Protein AF-A0A972QGC2-F1 (afdb_monomer_lite)

Radius of gyration: 46.11 Å; chains: 1; bounding box: 117×77×139 Å

pLDDT: mean 88.76, std 11.21, range [28.55, 98.81]

Sequence (523 aa):
MQKKDFLQKRQYIRLNSIFPVEIFIPFLKDKRKHRLIQAFTCDVSLGGLCLRVNDPDSELISLITDQKTSFDIHVNMPITYRPIEAKVCVVWHEVKEHHRHKQLNMGVFYEAISQKDKKAIVGAARRMKWFPRAASISIIILLCLLGVSYYHTRMVIAKNRSLIERFYGIQEVSDIYRQSFDKIDRRYSSFTEELGEKENLIRQLNTRLDQAEAVTIEMTPDERESLQEELSTAERDKGLLEEKIKNVLERKEKADKLLRETQQERKKLEDATLKNMNQWFSTHQNKVSGLIMSFEGDPSIKNWGFTYDQSLACQVFMLSGNFERASKILSFYNRRAKKIKGGYANAYNVTSGNSAEYIVNVGPNVWIGIAALQYTEEARDKRFLSMAENIAKWLISQKDSEGGLKGGPDINWYSTEHNLDAYAFFNMLYDITGKDIYKENRDQTLKWIKDNTYSAKTGGMKRGKGDATIATDTLAWAIAAVGPAMLFKEGMNPEGIMKFAEENCLVKTNFMRPDGTIVSVSG

Secondary structure (DSSP, 8-state):
------------EEEEEEEEEEEEEEPTT-TT-EEEEEEEEEEE-SSEEEEEEES--HHHHHHHHTS--EEEEEE--TT-SSPEEEEEEEEEEEEEEETTEEEEEEEEEEEE--HHHHHHHHHHHHHHHHHHHHHHHHHHHHHHHHHHHHHHHHHHHHHHHHHHHHHHHHHHHHHHHHHHHHHHHHHHHHHHHHHHHHHHHHHHHHHHHHHHHTTSS---HHHHHHHHHHHHHHHHHHHHHHHHHHHHHHHHHHHHHHHHHHHHHHHHHHHHHHHHHHHHHHHHB-TTT--B-S-SS-STTTTEEEHHHHHHHHHHHHHTT-HHHHHHHHHHHHHTPPEETTEE-SEEETTT--EEE----HHHHHHHHHHHHHHHHHS--GGGHHHHHHHHHHHHHTB-TTSPBEEETTEEEE-HHHHHHHHHHHHHHHHHH--HHHHHHHHHHHHHHHHHTB-TTTS-B-SBTTB----HHHHHHHHHHH-HHHHHHTT--HHHHHHHHHHHH--EEEEE-TTS-EEEEE-

Structure (mmCIF, N/CA/C/O backbone):
data_AF-A0A972QGC2-F1
#
_entry.id   AF-A0A972QGC2-F1
#
loop_
_atom_site.group_PDB
_atom_site.id
_atom_site.type_symbol
_atom_site.label_atom_id
_atom_site.label_alt_id
_atom_site.label_comp_id
_atom_site.label_asym_id
_atom_site.label_entity_id
_atom_site.label_seq_id
_atom_site.pdbx_PDB_ins_code
_atom_site.Cartn_x
_atom_site.Cartn_y
_atom_site.Cartn_z
_atom_site.occupancy
_atom_site.B_iso_or_equiv
_atom_site.auth_seq_id
_atom_site.auth_comp_id
_atom_site.auth_asym_id
_atom_site.auth_atom_id
_atom_site.pdbx_PDB_model_num
ATOM 1 N N . MET A 1 1 ? 41.916 44.447 -76.029 1.00 40.31 1 MET A N 1
ATOM 2 C CA . MET A 1 1 ? 41.616 45.140 -74.760 1.00 40.31 1 MET A CA 1
ATOM 3 C C . MET A 1 1 ? 40.183 44.812 -74.363 1.00 40.31 1 MET A C 1
ATOM 5 O O . MET A 1 1 ? 39.284 45.262 -75.049 1.00 40.31 1 MET A O 1
ATOM 9 N N . GLN A 1 2 ? 39.970 43.984 -73.336 1.00 28.55 2 GLN A N 1
ATOM 10 C CA . GLN A 1 2 ? 38.737 43.956 -72.533 1.00 28.55 2 GLN A CA 1
ATOM 11 C C . GLN A 1 2 ? 39.028 43.155 -71.254 1.00 28.55 2 GLN A C 1
ATOM 13 O O . GLN A 1 2 ? 39.038 41.925 -71.249 1.00 28.55 2 GLN A O 1
ATOM 18 N N . LYS A 1 3 ? 39.343 43.887 -70.177 1.00 33.00 3 LYS A N 1
ATOM 19 C CA . LYS A 1 3 ? 39.291 43.389 -68.799 1.00 33.00 3 LYS A CA 1
ATOM 20 C C . LYS A 1 3 ? 37.862 42.893 -68.572 1.00 33.00 3 LYS A C 1
ATOM 22 O O . LYS A 1 3 ? 36.945 43.704 -68.532 1.00 33.00 3 LYS A O 1
ATOM 27 N N . LYS A 1 4 ? 37.661 41.579 -68.457 1.00 35.47 4 LYS A N 1
ATOM 28 C CA . LYS A 1 4 ? 36.418 41.059 -67.883 1.00 35.47 4 LYS A CA 1
ATOM 29 C C . LYS A 1 4 ? 36.426 41.421 -66.402 1.00 35.47 4 LYS A C 1
ATOM 31 O O . LYS A 1 4 ? 37.264 40.921 -65.656 1.00 35.47 4 LYS A O 1
ATOM 36 N N . ASP A 1 5 ? 35.507 42.298 -66.018 1.00 40.66 5 ASP A N 1
ATOM 37 C CA . ASP A 1 5 ? 35.131 42.583 -64.638 1.00 40.66 5 ASP A CA 1
ATOM 38 C C . ASP A 1 5 ? 34.846 41.277 -63.880 1.00 40.66 5 ASP A C 1
ATOM 40 O O . ASP A 1 5 ? 33.764 40.701 -63.962 1.00 40.66 5 ASP A O 1
ATOM 44 N N . PHE A 1 6 ? 35.832 40.795 -63.125 1.00 40.75 6 PHE A N 1
ATOM 45 C CA . PHE A 1 6 ? 35.685 39.692 -62.173 1.00 40.75 6 PHE A CA 1
ATOM 46 C C . PHE A 1 6 ? 35.814 40.213 -60.737 1.00 40.75 6 PHE A C 1
ATOM 48 O O . PHE A 1 6 ? 36.512 39.649 -59.903 1.00 40.75 6 PHE A O 1
ATOM 55 N N . LEU A 1 7 ? 35.111 41.301 -60.422 1.00 36.84 7 LEU A N 1
ATOM 56 C CA . LEU A 1 7 ? 34.932 41.781 -59.049 1.00 36.84 7 LEU A CA 1
ATOM 57 C C . LEU A 1 7 ? 33.499 41.525 -58.563 1.00 36.84 7 LEU A C 1
ATOM 59 O O . LEU A 1 7 ? 32.851 42.387 -57.980 1.00 36.84 7 LEU A O 1
ATOM 63 N N . GLN A 1 8 ? 33.004 40.292 -58.715 1.00 40.06 8 GLN A N 1
ATOM 64 C CA . GLN A 1 8 ? 32.019 39.812 -57.746 1.00 40.06 8 GLN A CA 1
ATOM 65 C C . GLN A 1 8 ? 32.766 39.597 -56.427 1.00 40.06 8 GLN A C 1
ATOM 67 O O . GLN A 1 8 ? 33.459 38.592 -56.265 1.00 40.06 8 GLN A O 1
ATOM 72 N N . LYS A 1 9 ? 32.627 40.528 -55.472 1.00 44.03 9 LYS A N 1
ATOM 73 C CA . LYS A 1 9 ? 32.886 40.255 -54.048 1.00 44.03 9 LYS A CA 1
ATOM 74 C C . LYS A 1 9 ? 31.989 39.078 -53.645 1.00 44.03 9 LYS A C 1
ATOM 76 O O . LYS A 1 9 ? 30.835 39.265 -53.270 1.00 44.03 9 LYS A O 1
ATOM 81 N N . ARG A 1 10 ? 32.479 37.849 -53.824 1.00 56.44 10 ARG A N 1
ATOM 82 C CA . ARG A 1 10 ? 31.718 36.628 -53.547 1.00 56.44 10 ARG A CA 1
ATOM 83 C C . ARG A 1 10 ? 31.343 36.620 -52.066 1.00 56.44 10 ARG A C 1
ATOM 85 O O . ARG A 1 10 ? 32.204 36.768 -51.201 1.00 56.44 10 ARG A O 1
ATOM 92 N N . GLN A 1 11 ? 30.056 36.442 -51.777 1.00 67.25 11 GLN A N 1
ATOM 93 C CA . GLN A 1 11 ? 29.567 36.201 -50.422 1.00 67.25 11 GLN A CA 1
ATOM 94 C C . GLN A 1 11 ? 29.985 34.788 -49.997 1.00 67.25 11 GLN A C 1
ATOM 96 O O . GLN A 1 11 ? 29.259 33.816 -50.212 1.00 67.25 11 GLN A O 1
ATOM 101 N N . TYR A 1 12 ? 31.189 34.656 -49.446 1.00 81.12 12 TYR A N 1
ATOM 102 C CA . TYR A 1 12 ? 31.628 33.409 -48.830 1.00 81.12 12 TYR A CA 1
ATOM 103 C C . TYR A 1 12 ? 30.937 33.219 -47.477 1.00 81.12 12 TYR A C 1
ATOM 105 O O . TYR A 1 12 ? 30.798 34.146 -46.676 1.00 81.12 12 TYR A O 1
ATOM 113 N N . ILE A 1 13 ? 30.525 31.987 -47.197 1.00 84.75 13 ILE A N 1
ATOM 114 C CA . ILE A 1 13 ? 30.183 31.555 -45.850 1.00 84.75 13 ILE A CA 1
ATOM 115 C C . ILE A 1 13 ? 31.496 31.202 -45.170 1.00 84.75 13 ILE A C 1
ATOM 117 O O . ILE A 1 13 ? 32.032 30.114 -45.374 1.00 84.75 13 ILE A O 1
ATOM 121 N N . ARG A 1 14 ? 31.999 32.141 -44.369 1.00 87.81 14 ARG A N 1
ATOM 122 C CA . ARG A 1 14 ? 33.153 31.900 -43.510 1.00 87.81 14 ARG A CA 1
ATOM 123 C C . ARG A 1 14 ? 32.773 30.974 -42.358 1.00 87.81 14 ARG A C 1
ATOM 125 O O . ARG A 1 14 ? 31.817 31.254 -41.622 1.00 87.81 14 ARG A O 1
ATOM 132 N N . LEU A 1 15 ? 33.506 29.878 -42.242 1.00 84.81 15 LEU A N 1
ATOM 133 C CA . LEU A 1 15 ? 33.392 28.847 -41.223 1.00 84.81 15 LEU A CA 1
ATOM 134 C C . LEU A 1 15 ? 34.378 29.120 -40.088 1.00 84.81 15 LEU A C 1
ATOM 136 O O . LEU A 1 15 ? 35.499 29.563 -40.315 1.00 84.81 15 LEU A O 1
ATOM 140 N N . ASN A 1 16 ? 33.969 28.782 -38.866 1.00 81.62 16 ASN A N 1
ATOM 141 C CA . ASN A 1 16 ? 34.854 28.767 -37.694 1.00 81.62 16 ASN A CA 1
ATOM 142 C C . ASN A 1 16 ? 35.648 27.445 -37.583 1.00 81.62 16 ASN A C 1
ATOM 144 O O . ASN A 1 16 ? 36.317 27.202 -36.588 1.00 81.62 16 ASN A O 1
ATOM 148 N N . SER A 1 17 ? 35.523 26.574 -38.585 1.00 82.69 17 SER A N 1
ATOM 149 C CA . SER A 1 17 ? 36.192 25.276 -38.723 1.00 82.69 17 SER A CA 1
ATOM 150 C C . SER A 1 17 ? 36.658 25.112 -40.174 1.00 82.69 17 SER A C 1
ATOM 152 O O . SER A 1 17 ? 36.345 25.958 -41.016 1.00 82.69 17 SER A O 1
ATOM 154 N N . ILE A 1 18 ? 37.412 24.053 -40.465 1.00 88.56 18 ILE A N 1
ATOM 155 C CA . ILE A 1 18 ? 37.978 23.798 -41.794 1.00 88.56 18 ILE A CA 1
ATOM 156 C C . ILE A 1 18 ? 37.350 22.563 -42.441 1.00 88.56 18 ILE A C 1
ATOM 158 O O . ILE A 1 18 ? 37.107 21.563 -41.767 1.00 88.56 18 ILE A O 1
ATOM 162 N N . PHE A 1 19 ? 37.130 22.616 -43.754 1.00 89.19 19 PHE A N 1
ATOM 163 C CA . PHE A 1 19 ? 36.956 21.414 -44.567 1.00 89.19 19 PHE A CA 1
ATOM 164 C C . PHE A 1 19 ? 38.315 20.970 -45.102 1.00 89.19 19 PHE A C 1
ATOM 166 O O . PHE A 1 19 ? 38.984 21.788 -45.743 1.00 89.19 19 PHE A O 1
ATOM 173 N N . PRO A 1 20 ? 38.735 19.717 -44.856 1.00 90.69 20 PRO A N 1
ATOM 174 C CA . PRO A 1 20 ? 39.863 19.130 -45.557 1.00 90.69 20 PRO A CA 1
ATOM 175 C C . PRO A 1 20 ? 39.539 19.003 -47.044 1.00 90.69 20 PRO A C 1
ATOM 177 O O . PRO A 1 20 ? 38.446 18.585 -47.428 1.00 90.69 20 PRO A O 1
ATOM 180 N N . VAL A 1 21 ? 40.493 19.387 -47.876 1.00 90.81 21 VAL A N 1
ATOM 181 C CA . VAL A 1 21 ? 40.401 19.312 -49.328 1.00 90.81 21 VAL A CA 1
ATOM 182 C C . VAL A 1 21 ? 41.654 18.626 -49.834 1.00 90.81 21 VAL A C 1
ATOM 184 O O . VAL A 1 21 ? 42.764 19.018 -49.500 1.00 90.81 21 VAL A O 1
ATOM 187 N N . GLU A 1 22 ? 41.487 17.607 -50.649 1.00 91.19 22 GLU A N 1
ATOM 188 C CA . GLU A 1 22 ? 42.584 16.952 -51.347 1.00 91.19 22 GLU A CA 1
ATOM 189 C C . GLU A 1 22 ? 42.650 17.498 -52.767 1.00 91.19 22 GLU A C 1
ATOM 191 O O . GLU A 1 22 ? 41.631 17.556 -53.449 1.00 91.19 22 GLU A O 1
ATOM 196 N N . ILE A 1 23 ? 43.829 17.932 -53.202 1.00 88.69 23 ILE A N 1
ATOM 197 C CA . ILE A 1 23 ? 44.072 18.445 -54.551 1.00 88.69 23 ILE A CA 1
ATOM 198 C C . ILE A 1 23 ? 44.818 17.375 -55.350 1.00 88.69 23 ILE A C 1
ATOM 200 O O . ILE A 1 23 ? 45.847 16.870 -54.898 1.00 88.69 23 ILE A O 1
ATOM 204 N N . PHE A 1 24 ? 44.318 17.072 -56.547 1.00 85.94 24 PHE A N 1
ATOM 205 C CA . PHE A 1 24 ? 44.887 16.121 -57.494 1.00 85.94 24 PHE A CA 1
ATOM 206 C C . PHE A 1 24 ? 45.375 16.869 -58.732 1.00 85.94 24 PHE A C 1
ATOM 208 O O . PHE A 1 24 ? 44.589 17.365 -59.541 1.00 85.94 24 PHE A O 1
ATOM 215 N N . ILE A 1 25 ? 46.696 16.939 -58.887 1.00 78.12 25 ILE A N 1
ATOM 216 C CA . ILE A 1 25 ? 47.326 17.623 -60.019 1.00 78.12 25 ILE A CA 1
ATOM 217 C C . ILE A 1 25 ? 47.706 16.579 -61.077 1.00 78.12 25 ILE A C 1
ATOM 219 O O . ILE A 1 25 ? 48.454 15.648 -60.759 1.00 78.12 25 ILE A O 1
ATOM 223 N N . PRO A 1 26 ? 47.207 16.690 -62.321 1.00 66.62 26 PRO A N 1
ATOM 224 C CA . PRO A 1 26 ? 47.605 15.796 -63.401 1.00 66.62 26 PRO A CA 1
ATOM 225 C C . PRO A 1 26 ? 49.029 16.129 -63.872 1.00 66.62 26 PRO A C 1
ATOM 227 O O . PRO A 1 26 ? 49.308 17.250 -64.292 1.00 66.62 26 PRO A O 1
ATOM 230 N N . PHE A 1 27 ? 49.940 15.152 -63.833 1.00 60.25 27 PHE A N 1
ATOM 231 C CA . PHE A 1 27 ? 51.290 15.321 -64.375 1.00 60.25 27 PHE A CA 1
ATOM 232 C C . PHE A 1 27 ? 51.250 15.355 -65.910 1.00 60.25 27 PHE A C 1
ATOM 234 O O . PHE A 1 27 ? 50.749 14.431 -66.551 1.00 60.25 27 PHE A O 1
ATOM 241 N N . LEU A 1 28 ? 51.847 16.386 -66.517 1.00 50.44 28 LEU A N 1
ATOM 242 C CA . LEU A 1 28 ? 51.898 16.580 -67.977 1.00 50.44 28 LEU A CA 1
ATOM 243 C C . LEU A 1 28 ? 52.676 15.487 -68.744 1.00 50.44 28 LEU A C 1
ATOM 245 O O . LEU A 1 28 ? 52.645 15.483 -69.972 1.00 50.44 28 LEU A O 1
ATOM 249 N N . LYS A 1 29 ? 53.360 14.553 -68.063 1.00 47.62 29 LYS A N 1
ATOM 250 C CA . LYS A 1 29 ? 54.179 13.504 -68.706 1.00 47.62 29 LYS A CA 1
ATOM 251 C C . LYS A 1 29 ? 53.811 12.056 -68.374 1.00 47.62 29 LYS A C 1
ATOM 253 O O . LYS A 1 29 ? 54.258 11.170 -69.092 1.00 47.62 29 LYS A O 1
ATOM 258 N N . ASP A 1 30 ? 52.976 11.794 -67.370 1.00 47.28 30 ASP A N 1
ATOM 259 C CA . ASP A 1 30 ? 52.525 10.431 -67.067 1.00 47.28 30 ASP A CA 1
ATOM 260 C C . ASP A 1 30 ? 51.115 10.465 -66.466 1.00 47.28 30 ASP A C 1
ATOM 262 O O . ASP A 1 30 ? 50.910 10.870 -65.321 1.00 47.28 30 ASP A O 1
ATOM 266 N N . LYS A 1 31 ? 50.118 10.044 -67.255 1.00 47.47 31 LYS A N 1
ATOM 267 C CA . LYS A 1 31 ? 48.688 10.087 -66.894 1.00 47.47 31 LYS A CA 1
ATOM 268 C C . LYS A 1 31 ? 48.319 9.187 -65.701 1.00 47.47 31 LYS A C 1
ATOM 270 O O . LYS A 1 31 ? 47.154 9.156 -65.327 1.00 47.47 31 LYS A O 1
ATOM 275 N N . ARG A 1 32 ? 49.267 8.430 -65.131 1.00 46.91 32 ARG A N 1
ATOM 276 C CA . ARG A 1 32 ? 49.009 7.427 -64.081 1.00 46.91 32 ARG A CA 1
ATOM 277 C C . ARG A 1 32 ? 49.529 7.800 -62.688 1.00 46.91 32 ARG A C 1
ATOM 279 O O . ARG A 1 32 ? 49.322 7.024 -61.760 1.00 46.91 32 ARG A O 1
ATOM 286 N N . LYS A 1 33 ? 50.174 8.960 -62.507 1.00 51.91 33 LYS A N 1
ATOM 287 C CA . LYS A 1 33 ? 50.638 9.434 -61.188 1.00 51.91 33 LYS A CA 1
ATOM 288 C C . LYS A 1 33 ? 49.969 10.759 -60.824 1.00 51.91 33 LYS A C 1
ATOM 290 O O . LYS A 1 33 ? 50.415 11.822 -61.245 1.00 51.91 33 LYS A O 1
ATOM 295 N N . HIS A 1 34 ? 48.907 10.694 -60.023 1.00 58.88 34 HIS A N 1
ATOM 296 C CA . HIS A 1 34 ? 48.349 11.874 -59.363 1.00 58.88 34 HIS A CA 1
ATOM 297 C C . HIS A 1 34 ? 49.154 12.173 -58.097 1.00 58.88 34 HIS A C 1
ATOM 299 O O . HIS A 1 34 ? 49.364 11.282 -57.272 1.00 58.88 34 HIS A O 1
ATOM 305 N N . ARG A 1 35 ? 49.594 13.422 -57.928 1.00 67.88 35 ARG A N 1
ATOM 306 C CA . ARG A 1 35 ? 50.166 13.884 -56.661 1.00 67.88 35 ARG A CA 1
ATOM 307 C C . ARG A 1 35 ? 49.044 14.424 -55.779 1.00 67.88 35 ARG A C 1
ATOM 309 O O . ARG A 1 35 ? 48.346 15.348 -56.189 1.00 67.88 35 ARG A O 1
ATOM 316 N N . LEU A 1 36 ? 48.890 13.833 -54.595 1.00 76.25 36 LEU A N 1
ATOM 317 C CA . LEU A 1 36 ? 47.922 14.245 -53.581 1.00 76.25 36 LEU A CA 1
ATOM 318 C C . LEU A 1 36 ? 48.509 15.385 -52.745 1.00 76.25 36 LEU A C 1
ATOM 320 O O . LEU A 1 36 ? 49.547 15.208 -52.107 1.00 76.25 36 LEU A O 1
ATOM 324 N N . ILE A 1 37 ? 47.844 16.538 -52.729 1.00 85.19 37 ILE A N 1
ATOM 325 C CA . ILE A 1 37 ? 48.225 17.675 -51.883 1.00 85.19 37 ILE A CA 1
ATOM 326 C C . ILE A 1 37 ? 47.086 17.972 -50.916 1.00 85.19 37 ILE A C 1
ATOM 328 O O . ILE A 1 37 ? 45.941 18.149 -51.328 1.00 85.19 37 ILE A O 1
ATOM 332 N N . GLN A 1 38 ? 47.401 18.032 -49.624 1.00 88.94 38 GLN A N 1
ATOM 333 C CA . GLN A 1 38 ? 46.422 18.373 -48.599 1.00 88.94 38 GLN A CA 1
ATOM 334 C C . GLN A 1 38 ? 46.252 19.888 -48.503 1.00 88.94 38 GLN A C 1
ATOM 336 O O . GLN A 1 38 ? 47.208 20.645 -48.333 1.00 88.94 38 GLN A O 1
ATOM 341 N N . ALA A 1 39 ? 45.005 20.319 -48.594 1.00 91.75 39 ALA A N 1
ATOM 342 C CA . ALA A 1 39 ? 44.568 21.692 -48.474 1.00 91.75 39 ALA A CA 1
ATOM 343 C C . ALA A 1 39 ? 43.386 21.779 -47.507 1.00 91.75 39 ALA A C 1
ATOM 345 O O . ALA A 1 39 ? 42.772 20.783 -47.124 1.00 91.75 39 ALA A O 1
ATOM 346 N N . PHE A 1 40 ? 43.036 22.998 -47.120 1.00 92.81 40 PHE A N 1
ATOM 347 C CA . PHE A 1 40 ? 41.889 23.250 -46.260 1.00 92.81 40 PHE A CA 1
ATOM 348 C C . PHE A 1 40 ? 41.119 24.471 -46.738 1.00 92.81 40 PHE A C 1
ATOM 350 O O . PHE A 1 40 ? 41.699 25.396 -47.304 1.00 92.81 40 PHE A O 1
ATOM 357 N N . THR A 1 41 ? 39.817 24.514 -46.471 1.00 91.75 41 THR A N 1
ATOM 358 C CA . THR A 1 41 ? 39.008 25.710 -46.717 1.00 91.75 41 THR A CA 1
ATOM 359 C C . THR A 1 41 ? 38.172 26.086 -45.505 1.00 91.75 41 THR A C 1
ATOM 361 O O . THR A 1 41 ? 37.574 25.232 -44.853 1.00 91.75 41 THR A O 1
ATOM 364 N N . CYS A 1 42 ? 38.123 27.384 -45.209 1.00 89.06 42 CYS A N 1
ATOM 365 C CA . CYS A 1 42 ? 37.182 27.977 -44.261 1.00 89.06 42 CYS A CA 1
ATOM 366 C C . CYS A 1 42 ? 36.211 28.953 -44.940 1.00 89.06 42 CYS A C 1
ATOM 368 O O . CYS A 1 42 ? 35.335 29.488 -44.272 1.00 89.06 42 CYS A O 1
ATOM 370 N N . ASP A 1 43 ? 36.325 29.172 -46.252 1.00 90.88 43 ASP A N 1
ATOM 371 C CA . ASP A 1 43 ? 35.513 30.132 -46.996 1.00 90.88 43 ASP A CA 1
ATOM 372 C C . ASP A 1 43 ? 34.867 29.431 -48.195 1.00 90.88 43 ASP A C 1
ATOM 374 O O . ASP A 1 43 ? 35.512 29.109 -49.196 1.00 90.88 43 ASP A O 1
ATOM 378 N N . VAL A 1 44 ? 33.560 29.194 -48.079 1.00 89.94 44 VAL A N 1
ATOM 379 C CA . VAL A 1 44 ? 32.783 28.382 -49.023 1.00 89.94 44 VAL A CA 1
ATOM 380 C C . VAL A 1 44 ? 31.737 29.240 -49.726 1.00 89.94 44 VAL A C 1
ATOM 382 O O . VAL A 1 44 ? 31.008 29.990 -49.080 1.00 89.94 44 VAL A O 1
ATOM 385 N N . SER A 1 45 ? 31.593 29.103 -51.043 1.00 89.75 45 SER A N 1
ATOM 386 C CA . SER A 1 45 ? 30.515 29.737 -51.811 1.00 89.75 45 SER A CA 1
ATOM 387 C C . SER A 1 45 ? 29.921 28.777 -52.847 1.00 89.75 45 SER A C 1
ATOM 389 O O . SER A 1 45 ? 30.502 27.738 -53.152 1.00 89.75 45 SER A O 1
ATOM 391 N N . LEU A 1 46 ? 28.778 29.139 -53.440 1.00 87.25 46 LEU A N 1
ATOM 392 C CA . LEU A 1 46 ? 28.203 28.386 -54.567 1.00 87.25 46 LEU A CA 1
ATOM 393 C C . LEU A 1 46 ? 29.105 28.395 -55.816 1.00 87.25 46 LEU A C 1
ATOM 395 O O . LEU A 1 46 ? 28.999 27.501 -56.654 1.00 87.25 46 LEU A O 1
ATOM 399 N N . GLY A 1 47 ? 29.963 29.411 -55.955 1.00 86.38 47 GLY A N 1
ATOM 400 C CA . GLY A 1 47 ? 30.857 29.576 -57.102 1.00 86.38 47 GLY A CA 1
ATOM 401 C C . GLY A 1 47 ? 32.237 28.944 -56.920 1.00 86.38 47 GLY A C 1
ATOM 402 O O . GLY A 1 47 ? 32.932 28.730 -57.905 1.00 86.38 47 GLY A O 1
ATOM 403 N N . GLY A 1 48 ? 32.658 28.641 -55.693 1.00 90.62 48 GLY A N 1
ATOM 404 C CA . GLY A 1 48 ? 34.003 28.132 -55.436 1.00 90.62 48 GLY A CA 1
ATOM 405 C C . GLY A 1 48 ? 34.433 28.218 -53.976 1.00 90.62 48 GLY A C 1
ATOM 406 O O . GLY A 1 48 ? 33.625 28.558 -53.102 1.00 90.62 48 GLY A O 1
ATOM 407 N N . LEU A 1 49 ? 35.712 27.941 -53.733 1.00 92.75 49 LEU A N 1
ATOM 408 C CA . LEU A 1 49 ? 36.333 27.837 -52.410 1.00 92.75 49 LEU A CA 1
ATOM 409 C C . LEU A 1 49 ? 37.552 28.756 -52.308 1.00 92.75 49 LEU A C 1
ATOM 411 O O . LEU A 1 49 ? 38.184 29.071 -53.315 1.00 92.75 49 LEU A O 1
ATOM 415 N N . CYS A 1 50 ? 37.914 29.141 -51.087 1.00 92.12 50 CYS A N 1
ATOM 416 C CA . CYS A 1 50 ? 39.265 29.617 -50.791 1.00 92.12 50 CYS A CA 1
ATOM 417 C C . CYS A 1 50 ? 40.061 28.454 -50.200 1.00 92.12 50 CYS A C 1
ATOM 419 O O . CYS A 1 50 ? 39.747 28.006 -49.094 1.00 92.12 50 CYS A O 1
ATOM 421 N N . LEU A 1 51 ? 41.032 27.930 -50.941 1.00 92.81 51 LEU A N 1
ATOM 422 C CA . LEU A 1 51 ? 41.895 26.847 -50.483 1.00 92.81 51 LEU A CA 1
ATOM 423 C C . LEU A 1 51 ? 43.159 27.421 -49.852 1.00 92.81 51 LEU A C 1
ATOM 425 O O . LEU A 1 51 ? 43.707 28.426 -50.306 1.00 92.81 51 LEU A O 1
ATOM 429 N N . ARG A 1 52 ? 43.630 26.743 -48.815 1.00 92.81 52 ARG A N 1
ATOM 430 C CA . ARG A 1 52 ? 44.862 27.045 -48.104 1.00 92.81 52 ARG A CA 1
ATOM 431 C C . ARG A 1 52 ? 45.734 25.803 -48.073 1.00 92.81 52 ARG A C 1
ATOM 433 O O . ARG A 1 52 ? 45.290 24.762 -47.594 1.00 92.81 52 ARG A O 1
ATOM 440 N N . VAL A 1 53 ? 46.965 25.948 -48.543 1.00 91.94 53 VAL A N 1
ATOM 441 C CA . VAL A 1 53 ? 48.009 24.923 -48.502 1.00 91.94 53 VAL A CA 1
ATOM 442 C C . VAL A 1 53 ? 49.141 25.451 -47.628 1.00 91.94 53 VAL A C 1
ATOM 444 O O . VAL A 1 53 ? 49.601 26.580 -47.818 1.00 91.94 53 VAL A O 1
ATOM 447 N N . ASN A 1 54 ? 49.558 24.654 -46.649 1.00 90.50 54 ASN A N 1
ATOM 448 C CA . ASN A 1 54 ? 50.710 24.966 -45.808 1.00 90.50 54 ASN A CA 1
ATOM 449 C C . ASN A 1 54 ? 51.951 24.291 -46.400 1.00 90.50 54 ASN A C 1
ATOM 451 O O . ASN A 1 54 ? 51.859 23.160 -46.866 1.00 90.50 54 ASN A O 1
ATOM 455 N N . ASP A 1 55 ? 53.071 25.006 -46.387 1.00 88.56 55 ASP A N 1
ATOM 456 C CA . ASP A 1 55 ? 54.362 24.609 -46.952 1.00 88.56 55 ASP A CA 1
ATOM 457 C C . ASP A 1 55 ? 54.264 24.055 -48.384 1.00 88.56 55 ASP A C 1
ATOM 459 O O . ASP A 1 55 ? 54.672 22.924 -48.656 1.00 88.56 55 ASP A O 1
ATOM 463 N N . PRO A 1 56 ? 53.705 24.851 -49.321 1.00 87.56 56 PRO A N 1
ATOM 464 C CA . PRO A 1 56 ? 53.682 24.492 -50.731 1.00 87.56 56 PRO A CA 1
ATOM 465 C C . PRO A 1 56 ? 55.118 24.380 -51.250 1.00 87.56 56 PRO A C 1
ATOM 467 O O . PRO A 1 56 ? 55.969 25.227 -50.961 1.00 87.56 56 PRO A O 1
ATOM 470 N N . ASP A 1 57 ? 55.389 23.359 -52.051 1.00 84.19 57 ASP A N 1
ATOM 471 C CA . ASP A 1 57 ? 56.679 23.248 -52.711 1.00 84.19 57 ASP A CA 1
ATOM 472 C C . ASP A 1 57 ? 56.780 24.190 -53.920 1.00 84.19 57 ASP A C 1
ATOM 474 O O . ASP A 1 57 ? 55.793 24.743 -54.415 1.00 84.19 57 ASP A O 1
ATOM 478 N N . SER A 1 58 ? 58.006 24.406 -54.394 1.00 81.44 58 SER A N 1
ATOM 479 C CA . SER A 1 58 ? 58.280 25.320 -55.507 1.00 81.44 58 SER A CA 1
ATOM 480 C C . SER A 1 58 ? 57.586 24.902 -56.808 1.00 81.44 58 SER A C 1
ATOM 482 O O . SER A 1 58 ? 57.235 25.768 -57.607 1.00 81.44 58 SER A O 1
ATOM 484 N N . GLU A 1 59 ? 57.347 23.601 -56.996 1.00 80.38 59 GLU A N 1
ATOM 485 C CA . GLU A 1 59 ? 56.642 23.032 -58.148 1.00 80.38 59 GLU A CA 1
ATOM 486 C C . GLU A 1 59 ? 55.139 23.361 -58.133 1.00 80.38 59 GLU A C 1
ATOM 488 O O . GLU A 1 59 ? 54.584 23.766 -59.153 1.00 80.38 59 GLU A O 1
ATOM 493 N N . LEU A 1 60 ? 54.468 23.270 -56.978 1.00 82.69 60 LEU A N 1
ATOM 494 C CA . LEU A 1 60 ? 53.072 23.693 -56.853 1.00 82.69 60 LEU A CA 1
ATOM 495 C C . LEU A 1 60 ? 52.911 25.197 -57.103 1.00 82.69 60 LEU A C 1
ATOM 497 O O . LEU A 1 60 ? 51.962 25.624 -57.764 1.00 82.69 60 LEU A O 1
ATOM 501 N N . ILE A 1 61 ? 53.831 26.006 -56.569 1.00 83.56 61 ILE A N 1
ATOM 502 C CA . ILE A 1 61 ? 53.796 27.463 -56.734 1.00 83.56 61 ILE A CA 1
ATOM 503 C C . ILE A 1 61 ? 53.969 27.836 -58.212 1.00 83.56 61 ILE A C 1
ATOM 505 O O . ILE A 1 61 ? 53.210 28.669 -58.716 1.00 83.56 61 ILE A O 1
ATOM 509 N N . SER A 1 62 ? 54.918 27.217 -58.923 1.00 81.75 62 SER A N 1
ATOM 510 C CA . SER A 1 62 ? 55.137 27.498 -60.347 1.00 81.75 62 SER A CA 1
ATOM 511 C C . SER A 1 62 ? 53.927 27.097 -61.195 1.00 81.75 62 SER A C 1
ATOM 513 O O . SER A 1 62 ? 53.465 27.892 -62.010 1.00 81.75 62 SER A O 1
ATOM 515 N N . LEU A 1 63 ? 53.334 25.931 -60.923 1.00 80.31 63 LEU A N 1
ATOM 516 C CA . LEU A 1 63 ? 52.166 25.415 -61.638 1.00 80.31 63 LEU A CA 1
ATOM 517 C C . LEU A 1 63 ? 50.909 26.286 -61.460 1.00 80.31 63 LEU A C 1
ATOM 519 O O . LEU A 1 63 ? 50.059 26.345 -62.346 1.00 80.31 63 LEU A O 1
ATOM 523 N N . ILE A 1 64 ? 50.775 26.976 -60.328 1.00 81.62 64 ILE A N 1
ATOM 524 C CA . ILE A 1 64 ? 49.641 27.871 -60.048 1.00 81.62 64 ILE A CA 1
ATOM 525 C C . ILE A 1 64 ? 49.858 29.285 -60.613 1.00 81.62 64 ILE A C 1
ATOM 527 O O . ILE A 1 64 ? 48.885 29.974 -60.932 1.00 81.62 64 ILE A O 1
ATOM 531 N N . THR A 1 65 ? 51.114 29.703 -60.792 1.00 78.06 65 THR A N 1
ATOM 532 C CA . THR A 1 65 ? 51.472 31.046 -61.284 1.00 78.06 65 THR A CA 1
ATOM 533 C C . THR A 1 65 ? 51.076 31.262 -62.754 1.00 78.06 65 THR A C 1
ATOM 535 O O . THR A 1 65 ? 50.793 32.391 -63.147 1.00 78.06 65 THR A O 1
ATOM 538 N N . ASP A 1 66 ? 50.923 30.193 -63.544 1.00 70.81 66 ASP A N 1
ATOM 539 C CA . ASP A 1 66 ? 50.507 30.249 -64.960 1.00 70.81 66 ASP A CA 1
ATOM 540 C C . ASP A 1 66 ? 49.009 30.602 -65.198 1.00 70.81 66 ASP A C 1
ATOM 542 O O . ASP A 1 66 ? 48.524 30.579 -66.330 1.00 70.81 66 ASP A O 1
ATOM 546 N N . GLN A 1 67 ? 48.251 30.966 -64.150 1.00 60.12 67 GLN A N 1
ATOM 547 C CA . GLN A 1 67 ? 46.885 31.548 -64.160 1.00 60.12 67 GLN A CA 1
ATOM 548 C C . GLN A 1 67 ? 45.777 30.832 -64.974 1.00 60.12 67 GLN A C 1
ATOM 550 O O . GLN A 1 67 ? 44.664 31.350 -65.083 1.00 60.12 67 GLN A O 1
ATOM 555 N N . LYS A 1 68 ? 46.008 29.629 -65.514 1.00 64.88 68 LYS A N 1
ATOM 556 C CA . LYS A 1 68 ? 44.981 28.820 -66.213 1.00 64.88 68 LYS A CA 1
ATOM 557 C C . LYS A 1 68 ? 44.960 27.347 -65.813 1.00 64.88 68 LYS A C 1
ATOM 559 O O . LYS A 1 68 ? 44.367 26.516 -66.504 1.00 64.88 68 LYS A O 1
ATOM 564 N N . THR A 1 69 ? 45.589 27.010 -64.699 1.00 74.69 69 THR A N 1
ATOM 565 C CA . THR A 1 69 ? 45.732 25.616 -64.295 1.00 74.69 69 THR A CA 1
ATOM 566 C C . THR A 1 69 ? 44.447 25.105 -63.657 1.00 74.69 69 THR A C 1
ATOM 568 O O . THR A 1 69 ? 43.953 25.666 -62.675 1.00 74.69 69 THR A O 1
ATOM 571 N N . SER A 1 70 ? 43.897 24.044 -64.249 1.00 83.50 70 SER A N 1
ATOM 572 C CA . SER A 1 70 ? 42.730 23.332 -63.730 1.00 83.50 70 SER A CA 1
ATOM 573 C C . SER A 1 70 ? 43.165 22.021 -63.090 1.00 83.50 70 SER A C 1
ATOM 575 O O . SER A 1 70 ? 44.010 21.317 -63.642 1.00 83.50 70 SER A O 1
ATOM 577 N N . PHE A 1 71 ? 42.583 21.690 -61.945 1.00 87.19 71 PHE A N 1
ATOM 578 C CA . PHE A 1 71 ? 42.878 20.467 -61.202 1.00 87.19 71 PHE A CA 1
ATOM 579 C C . PHE A 1 71 ? 41.617 19.918 -60.540 1.00 87.19 71 PHE A C 1
ATOM 581 O O . PHE A 1 71 ? 40.628 20.638 -60.361 1.00 87.19 71 PHE A O 1
ATOM 588 N N . ASP A 1 72 ? 41.663 18.640 -60.185 1.00 90.00 72 ASP A N 1
ATOM 589 C CA . ASP A 1 72 ? 40.570 17.970 -59.491 1.00 90.00 72 ASP A CA 1
ATOM 590 C C . ASP A 1 72 ? 40.764 18.117 -57.981 1.00 90.00 72 ASP A C 1
ATOM 592 O O . ASP A 1 72 ? 41.886 18.083 -57.472 1.00 90.00 72 ASP A O 1
ATOM 596 N N . ILE A 1 73 ? 39.670 18.323 -57.255 1.00 91.44 73 ILE A N 1
ATOM 597 C CA . ILE A 1 73 ? 39.670 18.390 -55.797 1.00 91.44 73 ILE A CA 1
ATOM 598 C C . ILE A 1 73 ? 38.639 17.440 -55.209 1.00 91.44 73 ILE A C 1
ATOM 600 O O . ILE A 1 73 ? 37.537 17.305 -55.741 1.00 91.44 73 ILE A O 1
ATOM 604 N N . HIS A 1 74 ? 38.971 16.848 -54.065 1.00 93.06 74 HIS A N 1
ATOM 605 C CA . HIS A 1 74 ? 38.030 16.119 -53.224 1.00 93.06 74 HIS A CA 1
ATOM 606 C C . HIS A 1 74 ? 37.808 16.893 -51.927 1.00 93.06 74 HIS A C 1
ATOM 608 O O . HIS A 1 74 ? 38.723 17.082 -51.128 1.00 93.06 74 HIS A O 1
ATOM 614 N N . VAL A 1 75 ? 36.583 17.363 -51.709 1.00 90.44 75 VAL A N 1
ATOM 615 C CA . VAL A 1 75 ? 36.194 18.063 -50.483 1.00 90.44 75 VAL A CA 1
ATOM 616 C C . VAL A 1 75 ? 35.653 17.040 -49.489 1.00 90.44 75 VAL A C 1
ATOM 618 O O . VAL A 1 75 ? 34.567 16.483 -49.678 1.00 90.44 75 VAL A O 1
ATOM 621 N N . ASN A 1 76 ? 36.400 16.810 -48.414 1.00 88.94 76 ASN A N 1
ATOM 622 C CA . ASN A 1 76 ? 36.024 15.896 -47.345 1.00 88.94 76 ASN A CA 1
ATOM 623 C C . ASN A 1 76 ? 35.087 16.612 -46.369 1.00 88.94 76 ASN A C 1
ATOM 625 O O . ASN A 1 76 ? 35.487 17.515 -45.632 1.00 88.94 76 ASN A O 1
ATOM 629 N N . MET A 1 77 ? 33.814 16.220 -46.357 1.00 84.25 77 MET A N 1
ATOM 630 C CA . MET A 1 77 ? 32.820 16.831 -45.476 1.00 84.25 77 MET A CA 1
ATOM 631 C C . MET A 1 77 ? 32.638 15.974 -44.215 1.00 84.25 77 MET A C 1
ATOM 633 O O . MET A 1 77 ? 32.447 14.768 -44.340 1.00 84.25 77 MET A O 1
ATOM 637 N N . PRO A 1 78 ? 32.564 16.563 -43.007 1.00 71.56 78 PRO A N 1
ATOM 638 C CA . PRO A 1 78 ? 32.506 15.801 -41.752 1.00 71.56 78 PRO A CA 1
ATOM 639 C C . PRO A 1 78 ? 31.301 14.852 -41.593 1.00 71.56 78 PRO A C 1
ATOM 641 O O . PRO A 1 78 ? 31.296 14.020 -40.697 1.00 71.56 78 PRO A O 1
ATOM 644 N N . ILE A 1 79 ? 30.247 15.016 -42.403 1.00 68.00 79 ILE A N 1
ATOM 645 C CA . ILE A 1 79 ? 28.952 14.326 -42.243 1.00 68.00 79 ILE A CA 1
ATOM 646 C C . ILE A 1 79 ? 28.641 13.406 -43.440 1.00 68.00 79 ILE A C 1
ATOM 648 O O . ILE A 1 79 ? 27.736 12.579 -43.358 1.00 68.00 79 ILE A O 1
ATOM 652 N N . THR A 1 80 ? 29.361 13.515 -44.565 1.00 69.56 80 THR A N 1
ATOM 653 C CA . THR A 1 80 ? 29.123 12.647 -45.730 1.00 69.56 80 THR A CA 1
ATOM 654 C C . THR A 1 80 ? 30.202 11.582 -45.834 1.00 69.56 80 THR A C 1
ATOM 656 O O . THR A 1 80 ? 31.385 11.890 -45.857 1.00 69.56 80 THR A O 1
ATOM 659 N N . TYR A 1 81 ? 29.787 10.322 -45.975 1.00 67.81 81 TYR A N 1
ATOM 660 C CA . TYR A 1 81 ? 30.693 9.175 -46.126 1.00 67.81 81 TYR A CA 1
ATOM 661 C C . TYR A 1 81 ? 31.494 9.168 -47.437 1.00 67.81 81 TYR A C 1
ATOM 663 O O . TYR A 1 81 ? 32.367 8.324 -47.608 1.00 67.81 81 TYR A O 1
ATOM 671 N N . ARG A 1 82 ? 31.184 10.066 -48.382 1.00 85.88 82 ARG A N 1
ATOM 672 C CA . ARG A 1 82 ? 31.898 10.199 -49.655 1.00 85.88 82 ARG A CA 1
ATOM 673 C C . ARG A 1 82 ? 32.449 11.621 -49.811 1.00 85.88 82 ARG A C 1
ATOM 675 O O . ARG A 1 82 ? 31.684 12.562 -49.552 1.00 85.88 82 ARG A O 1
ATOM 682 N N . PRO A 1 83 ? 33.721 11.777 -50.222 1.00 87.44 83 PRO A N 1
ATOM 683 C CA . PRO A 1 83 ? 34.271 13.064 -50.629 1.00 87.44 83 PRO A CA 1
ATOM 684 C C . PRO A 1 83 ? 33.499 13.623 -51.825 1.00 87.44 83 PRO A C 1
ATOM 686 O O . PRO A 1 83 ? 33.015 12.871 -52.671 1.00 87.44 83 PRO A O 1
ATOM 689 N N . ILE A 1 84 ? 33.365 14.945 -51.884 1.00 90.81 84 ILE A N 1
ATOM 690 C CA . ILE A 1 84 ? 32.750 15.616 -53.028 1.00 90.81 84 ILE A CA 1
ATOM 691 C C . ILE A 1 84 ? 33.835 15.944 -54.045 1.00 90.81 84 ILE A C 1
ATOM 693 O O . ILE A 1 84 ? 34.728 16.738 -53.755 1.00 90.81 84 ILE A O 1
ATOM 697 N N . GLU A 1 85 ? 33.722 15.364 -55.233 1.00 92.38 85 GLU A N 1
ATOM 698 C CA . GLU A 1 85 ? 34.654 15.575 -56.337 1.00 92.38 85 GLU A CA 1
ATOM 699 C C . GLU A 1 85 ? 34.250 16.807 -57.158 1.00 92.38 85 GLU A C 1
ATOM 701 O O . GLU A 1 85 ? 33.078 17.003 -57.500 1.00 92.38 85 GLU A O 1
ATOM 706 N N . ALA A 1 86 ? 35.219 17.665 -57.468 1.00 92.50 86 ALA A N 1
ATOM 707 C CA . ALA A 1 86 ? 35.006 18.840 -58.297 1.00 92.50 86 ALA A CA 1
ATOM 708 C C . ALA A 1 86 ? 36.256 19.177 -59.105 1.00 92.50 86 ALA A C 1
ATOM 710 O O . ALA A 1 86 ? 37.362 19.164 -58.576 1.00 92.50 86 ALA A O 1
ATOM 711 N N . LYS A 1 87 ? 36.068 19.588 -60.357 1.00 92.62 87 LYS A N 1
ATOM 712 C CA . LYS A 1 87 ? 37.130 20.203 -61.149 1.00 92.62 87 LYS A CA 1
ATOM 713 C C . LYS A 1 87 ? 37.110 21.707 -60.943 1.00 92.62 87 LYS A C 1
ATOM 715 O O . LYS A 1 87 ? 36.052 22.339 -61.061 1.00 92.62 87 LYS A O 1
ATOM 720 N N . VAL A 1 88 ? 38.259 22.291 -60.625 1.00 92.00 88 VAL A N 1
ATOM 721 C CA . VAL A 1 88 ? 38.371 23.713 -60.293 1.00 92.00 88 VAL A CA 1
ATOM 722 C C . VAL A 1 88 ? 39.483 24.406 -61.065 1.00 92.00 88 VAL A C 1
ATOM 724 O O . VAL A 1 88 ? 40.459 23.784 -61.467 1.00 92.00 88 VAL A O 1
ATOM 727 N N . CYS A 1 89 ? 39.332 25.717 -61.236 1.00 90.88 89 CYS A N 1
ATOM 728 C CA . CYS A 1 89 ? 40.330 26.593 -61.840 1.00 90.88 89 CYS A CA 1
ATOM 729 C C . CYS A 1 89 ? 40.742 27.684 -60.844 1.00 90.88 89 CYS A C 1
ATOM 731 O O . CYS A 1 89 ? 39.891 28.233 -60.130 1.00 90.88 89 CYS A O 1
ATOM 733 N N . VAL A 1 90 ? 42.039 27.990 -60.783 1.00 89.62 90 VAL A N 1
ATOM 734 C CA . VAL A 1 90 ? 42.568 29.058 -59.924 1.00 89.62 90 VAL A CA 1
ATOM 735 C C . VAL A 1 90 ? 42.232 30.418 -60.523 1.00 89.62 90 VAL A C 1
ATOM 737 O O . VAL A 1 90 ? 42.535 30.698 -61.676 1.00 89.62 90 VAL A O 1
ATOM 740 N N . VAL A 1 91 ? 41.614 31.279 -59.716 1.00 87.50 91 VAL A N 1
ATOM 741 C CA . VAL A 1 91 ? 41.233 32.648 -60.100 1.00 87.50 91 VAL A CA 1
ATOM 742 C C . VAL A 1 91 ? 42.217 33.674 -59.544 1.00 87.50 91 VAL A C 1
ATOM 744 O O . VAL A 1 91 ? 42.471 34.696 -60.172 1.00 87.50 91 VAL A O 1
ATOM 747 N N . TRP A 1 92 ? 42.758 33.418 -58.356 1.00 88.88 92 TRP A N 1
ATOM 748 C CA . TRP A 1 92 ? 43.809 34.223 -57.742 1.00 88.88 92 TRP A CA 1
ATOM 749 C C . TRP A 1 92 ? 44.611 33.360 -56.772 1.00 88.88 92 TRP A C 1
ATOM 751 O O . TRP A 1 92 ? 44.091 32.378 -56.234 1.00 88.88 92 TRP A O 1
ATOM 761 N N . HIS A 1 93 ? 45.854 33.752 -56.517 1.00 89.31 93 HIS A N 1
ATOM 762 C CA . HIS A 1 93 ? 46.690 33.140 -55.495 1.00 89.31 93 HIS A CA 1
ATOM 763 C C . HIS A 1 93 ? 47.516 34.200 -54.761 1.00 89.31 93 HIS A C 1
ATOM 765 O O . HIS A 1 93 ? 47.804 35.266 -55.300 1.00 89.31 93 HIS A O 1
ATOM 771 N N . GLU A 1 94 ? 47.881 33.904 -53.521 1.00 90.12 94 GLU A N 1
ATOM 772 C CA . GLU A 1 94 ? 48.710 34.740 -52.658 1.00 90.12 94 GLU A CA 1
ATOM 773 C C . GLU A 1 94 ? 49.630 33.826 -51.843 1.00 90.12 94 GLU A C 1
ATOM 775 O O . GLU A 1 94 ? 49.156 32.933 -51.134 1.00 90.12 94 GLU A O 1
ATOM 780 N N . VAL A 1 95 ? 50.943 34.047 -51.940 1.00 88.94 95 VAL A N 1
ATOM 781 C CA . VAL A 1 95 ? 51.941 33.362 -51.111 1.00 88.94 95 VAL A CA 1
ATOM 782 C C . VAL A 1 95 ? 52.321 34.288 -49.964 1.00 88.94 95 VAL A C 1
ATOM 784 O O . VAL A 1 95 ? 52.781 35.404 -50.194 1.00 88.94 95 VAL A O 1
ATOM 787 N N . LYS A 1 96 ? 52.131 33.826 -48.729 1.00 89.50 96 LYS A N 1
ATOM 788 C CA . LYS A 1 96 ? 52.567 34.517 -47.514 1.00 89.50 96 LYS A CA 1
ATOM 789 C C . LYS A 1 96 ? 53.748 33.780 -46.915 1.00 89.50 96 LYS A C 1
ATOM 791 O O . LYS A 1 96 ? 53.657 32.586 -46.630 1.00 89.50 96 LYS A O 1
ATOM 796 N N . GLU A 1 97 ? 54.840 34.499 -46.704 1.00 86.19 97 GLU A N 1
ATOM 797 C CA . GLU A 1 97 ? 55.977 33.987 -45.949 1.00 86.19 97 GLU A CA 1
ATOM 798 C C . GLU A 1 97 ? 55.791 34.340 -44.473 1.00 86.19 97 GLU A C 1
ATOM 800 O O . GLU A 1 97 ? 55.745 35.509 -44.091 1.00 86.19 97 GLU A O 1
ATOM 805 N N . HIS A 1 98 ? 55.646 33.316 -43.636 1.00 81.19 98 HIS A N 1
ATOM 806 C CA . HIS A 1 98 ? 55.710 33.453 -42.187 1.00 81.19 98 HIS A CA 1
ATOM 807 C C . HIS A 1 98 ? 57.095 33.005 -41.712 1.00 81.19 98 HIS A C 1
ATOM 809 O O . HIS A 1 98 ? 57.729 32.169 -42.349 1.00 81.19 98 HIS A O 1
ATOM 815 N N . HIS A 1 99 ? 57.557 33.504 -40.559 1.00 73.75 99 HIS A N 1
ATOM 816 C CA . HIS A 1 99 ? 58.913 33.263 -40.030 1.00 73.75 99 HIS A CA 1
ATOM 817 C C . HIS A 1 99 ? 59.352 31.783 -39.926 1.00 73.75 99 HIS A C 1
ATOM 819 O O . HIS A 1 99 ? 60.527 31.527 -39.682 1.00 73.75 99 HIS A O 1
ATOM 825 N N . ARG A 1 100 ? 58.437 30.810 -40.062 1.00 74.69 100 ARG A N 1
ATOM 826 C CA . ARG A 1 100 ? 58.723 29.366 -39.971 1.00 74.69 100 ARG A CA 1
ATOM 827 C C . ARG A 1 100 ? 58.066 28.485 -41.044 1.00 74.69 100 ARG A C 1
ATOM 829 O O . ARG A 1 100 ? 58.312 27.288 -41.023 1.00 74.69 100 ARG A O 1
ATOM 836 N N . HIS A 1 101 ? 57.222 29.026 -41.925 1.00 85.31 101 HIS A N 1
ATOM 837 C CA . HIS A 1 101 ? 56.528 28.245 -42.960 1.00 85.31 101 HIS A CA 1
ATOM 838 C C . HIS A 1 101 ? 56.015 29.151 -44.083 1.00 85.31 101 HIS A C 1
ATOM 840 O O . HIS A 1 101 ? 55.759 30.342 -43.871 1.00 85.31 101 HIS A O 1
ATOM 846 N N . LYS A 1 102 ? 55.830 28.584 -45.276 1.00 88.12 102 LYS A N 1
ATOM 847 C CA . LYS A 1 102 ? 55.186 29.279 -46.400 1.00 88.12 102 LYS A CA 1
ATOM 848 C C . LYS A 1 102 ? 53.714 28.893 -46.442 1.00 88.12 102 LYS A C 1
ATOM 850 O O . LYS A 1 102 ? 53.367 27.735 -46.248 1.00 88.12 102 LYS A O 1
ATOM 855 N N . GLN A 1 103 ? 52.823 29.843 -46.693 1.00 90.94 103 GLN A N 1
ATOM 856 C CA . GLN A 1 103 ? 51.400 29.559 -46.861 1.00 90.94 103 GLN A CA 1
ATOM 857 C C . GLN A 1 103 ? 50.929 30.046 -48.222 1.00 90.94 103 GLN A C 1
ATOM 859 O O . GLN A 1 103 ? 51.111 31.211 -48.566 1.00 90.94 103 GLN A O 1
ATOM 864 N N . LEU A 1 104 ? 50.267 29.171 -48.970 1.00 91.12 104 LEU A N 1
ATOM 865 C CA . LEU A 1 104 ? 49.617 29.515 -50.226 1.00 91.12 104 LEU A CA 1
ATOM 866 C C . LEU A 1 104 ? 48.106 29.559 -50.014 1.00 91.12 104 LEU A C 1
ATOM 868 O O . LEU A 1 104 ? 47.481 28.548 -49.694 1.00 91.12 104 LEU A O 1
ATOM 872 N N . ASN A 1 105 ? 47.524 30.739 -50.204 1.00 91.25 105 ASN A N 1
ATOM 873 C CA . ASN A 1 105 ? 46.080 30.921 -50.281 1.00 91.25 105 ASN A CA 1
ATOM 874 C C . ASN A 1 105 ? 45.692 31.060 -51.753 1.00 91.25 105 ASN A C 1
ATOM 876 O O . ASN A 1 105 ? 46.326 31.809 -52.493 1.00 91.25 105 ASN A O 1
ATOM 880 N N . MET A 1 106 ? 44.654 30.353 -52.185 1.00 90.75 106 MET A N 1
ATOM 881 C CA . MET A 1 106 ? 44.179 30.412 -53.563 1.00 90.75 106 MET A CA 1
ATOM 882 C C . MET A 1 106 ? 42.655 30.422 -53.617 1.00 90.75 106 MET A C 1
ATOM 884 O O . MET A 1 106 ? 41.978 29.614 -52.979 1.00 90.75 106 MET A O 1
ATOM 888 N N . GLY A 1 107 ? 42.099 31.338 -54.402 1.00 90.94 107 GLY A N 1
ATOM 889 C CA . GLY A 1 107 ? 40.681 31.334 -54.725 1.00 90.94 107 GLY A CA 1
ATOM 890 C C . GLY A 1 107 ? 40.433 30.464 -55.938 1.00 90.94 107 GLY A C 1
ATOM 891 O O . GLY A 1 107 ? 40.932 30.766 -57.021 1.00 90.94 107 GLY A O 1
ATOM 892 N N . VAL A 1 108 ? 39.622 29.424 -55.778 1.00 90.88 108 VAL A N 1
ATOM 893 C CA . VAL A 1 108 ? 39.263 28.518 -56.869 1.00 90.88 108 VAL A CA 1
ATOM 894 C C . VAL A 1 108 ? 37.804 28.702 -57.277 1.00 90.88 108 VAL A C 1
ATOM 896 O O . VAL A 1 108 ? 36.943 29.046 -56.463 1.00 90.88 108 VAL A O 1
ATOM 899 N N . PHE A 1 109 ? 37.509 28.503 -58.557 1.00 91.50 109 PHE A N 1
ATOM 900 C CA . PHE A 1 109 ? 36.155 28.479 -59.109 1.00 91.50 109 PHE A CA 1
ATOM 901 C C . PHE A 1 109 ? 35.815 27.074 -59.599 1.00 91.50 109 PHE A C 1
ATOM 903 O O . PHE A 1 109 ? 36.661 26.420 -60.201 1.00 91.50 109 PHE A O 1
ATOM 910 N N . TYR A 1 110 ? 34.583 26.623 -59.357 1.00 91.75 110 TYR A N 1
ATOM 911 C CA . TYR A 1 110 ? 34.127 25.320 -59.835 1.00 91.75 110 TYR A CA 1
ATOM 912 C C . TYR A 1 110 ? 33.913 25.334 -61.353 1.00 91.75 110 TYR A C 1
ATOM 914 O O . TYR A 1 110 ? 32.950 25.935 -61.830 1.00 91.75 110 TYR A O 1
ATOM 922 N N . GLU A 1 111 ? 34.773 24.635 -62.090 1.00 89.69 111 GLU A N 1
ATOM 923 C CA . GLU A 1 111 ? 34.624 24.404 -63.529 1.00 89.69 111 GLU A CA 1
ATOM 924 C C . GLU A 1 111 ? 33.583 23.303 -63.787 1.00 89.69 111 GLU A C 1
ATOM 926 O O . GLU A 1 111 ? 32.644 23.506 -64.555 1.00 89.69 111 GLU A O 1
ATOM 931 N N . ALA A 1 112 ? 33.684 22.178 -63.068 1.00 91.25 112 ALA A N 1
ATOM 932 C CA . ALA A 1 112 ? 32.725 21.077 -63.138 1.00 91.25 112 ALA A CA 1
ATOM 933 C C . ALA A 1 112 ? 32.445 20.497 -61.744 1.00 91.25 112 ALA A C 1
ATOM 935 O O . ALA A 1 112 ? 33.345 20.039 -61.050 1.00 91.25 112 ALA A O 1
ATOM 936 N N . ILE A 1 113 ? 31.180 20.534 -61.329 1.00 92.44 113 ILE A N 1
ATOM 937 C CA . ILE A 1 113 ? 30.664 19.924 -60.094 1.00 92.44 113 ILE A CA 1
ATOM 938 C C . ILE A 1 113 ? 29.136 19.853 -60.214 1.00 92.44 113 ILE A C 1
ATOM 940 O O . ILE A 1 113 ? 28.507 20.754 -60.787 1.00 92.44 113 ILE A O 1
ATOM 944 N N . SER A 1 114 ? 28.516 18.808 -59.667 1.00 92.12 114 SER A N 1
ATOM 945 C CA . SER A 1 114 ? 27.062 18.667 -59.719 1.00 92.12 114 SER A CA 1
ATOM 946 C C . SER A 1 114 ? 26.349 19.751 -58.889 1.00 92.12 114 SER A C 1
ATOM 948 O O . SER A 1 114 ? 26.842 20.225 -57.862 1.00 92.12 114 SER A O 1
ATOM 950 N N . GLN A 1 115 ? 25.138 20.149 -59.297 1.00 88.06 115 GLN A N 1
ATOM 951 C CA . GLN A 1 115 ? 24.325 21.104 -58.524 1.00 88.06 115 GLN A CA 1
ATOM 952 C C . GLN A 1 115 ? 23.940 20.564 -57.140 1.00 88.06 115 GLN A C 1
ATOM 954 O O . GLN A 1 115 ? 23.796 21.334 -56.186 1.00 88.06 115 GLN A O 1
ATOM 959 N N . LYS A 1 116 ? 23.784 19.240 -57.026 1.00 89.31 116 LYS A N 1
ATOM 960 C CA . LYS A 1 116 ? 23.522 18.555 -55.759 1.00 89.31 116 LYS A CA 1
ATOM 961 C C . LYS A 1 116 ? 24.694 18.751 -54.798 1.00 89.31 116 LYS A C 1
ATOM 963 O O . LYS A 1 116 ? 24.474 19.129 -53.649 1.00 89.31 116 LYS A O 1
ATOM 968 N N . ASP A 1 117 ? 25.915 18.602 -55.294 1.00 89.94 117 ASP A N 1
ATOM 969 C CA . ASP A 1 117 ? 27.128 18.705 -54.488 1.00 89.94 117 ASP A CA 1
ATOM 970 C C . ASP A 1 117 ? 27.451 20.152 -54.103 1.00 89.94 117 ASP A C 1
ATOM 972 O O . ASP A 1 117 ? 27.743 20.419 -52.938 1.00 89.94 117 ASP A O 1
ATOM 976 N N . LYS A 1 118 ? 27.252 21.129 -55.007 1.00 88.75 118 LYS A N 1
ATOM 977 C CA . LYS A 1 118 ? 27.331 22.565 -54.649 1.00 88.75 118 LYS A CA 1
ATOM 978 C C . LYS A 1 118 ? 26.414 22.901 -53.471 1.00 88.75 118 LYS A C 1
ATOM 980 O O . LYS A 1 118 ? 26.824 23.565 -52.514 1.00 88.75 118 LYS A O 1
ATOM 985 N N . LYS A 1 119 ? 25.160 22.436 -53.531 1.00 89.00 119 LYS A N 1
ATOM 986 C CA . LYS A 1 119 ? 24.177 22.627 -52.455 1.00 89.00 119 LYS A CA 1
ATOM 987 C C . LYS A 1 119 ? 24.572 21.869 -51.187 1.00 89.00 119 LYS A C 1
ATOM 989 O O . LYS A 1 119 ? 24.338 22.391 -50.100 1.00 89.00 119 LYS A O 1
ATOM 994 N N . ALA A 1 120 ? 25.188 20.693 -51.304 1.00 88.50 120 ALA A N 1
ATOM 995 C CA . ALA A 1 120 ? 25.656 19.911 -50.164 1.00 88.50 120 ALA A CA 1
ATOM 996 C C . ALA A 1 120 ? 26.786 20.621 -49.399 1.00 88.50 120 ALA A C 1
ATOM 998 O O . ALA A 1 120 ? 26.673 20.773 -48.180 1.00 88.50 120 ALA A O 1
ATOM 999 N N . ILE A 1 121 ? 27.810 21.136 -50.097 1.00 88.56 121 ILE A N 1
ATOM 1000 C CA . ILE A 1 121 ? 28.926 21.875 -49.477 1.00 88.56 121 ILE A CA 1
ATOM 1001 C C . ILE A 1 121 ? 28.397 23.130 -48.764 1.00 88.56 121 ILE A C 1
ATOM 1003 O O . ILE A 1 121 ? 28.662 23.344 -47.579 1.00 88.56 121 ILE A O 1
ATOM 1007 N N . VAL A 1 122 ? 27.577 23.941 -49.443 1.00 89.06 122 VAL A N 1
ATOM 1008 C CA . VAL A 1 122 ? 27.003 25.169 -48.859 1.00 89.06 122 VAL A CA 1
ATOM 1009 C C . VAL A 1 122 ? 26.021 24.860 -47.724 1.00 89.06 122 VAL A C 1
ATOM 1011 O O . VAL A 1 122 ? 26.009 25.553 -46.707 1.00 89.06 122 VAL A O 1
ATOM 1014 N N . GLY A 1 123 ? 25.200 23.819 -47.861 1.00 87.06 123 GLY A N 1
ATOM 1015 C CA . GLY A 1 123 ? 24.255 23.386 -46.832 1.00 87.06 123 GLY A CA 1
ATOM 1016 C C . GLY A 1 123 ? 24.960 22.907 -45.564 1.00 87.06 123 GLY A C 1
ATOM 1017 O O . GLY A 1 123 ? 24.577 23.286 -44.459 1.00 87.06 123 GLY A O 1
ATOM 1018 N N . ALA A 1 124 ? 26.035 22.132 -45.703 1.00 87.00 124 ALA A N 1
ATOM 1019 C CA . ALA A 1 124 ? 26.879 21.732 -44.584 1.00 87.00 124 ALA A CA 1
ATOM 1020 C C . ALA A 1 124 ? 27.588 22.931 -43.936 1.00 87.00 124 ALA A C 1
ATOM 1022 O O . ALA A 1 124 ? 27.551 23.053 -42.714 1.00 87.00 124 ALA A O 1
ATOM 1023 N N . ALA A 1 125 ? 28.121 23.863 -44.730 1.00 87.81 125 ALA A N 1
ATOM 1024 C CA . ALA A 1 125 ? 28.715 25.099 -44.225 1.00 87.81 125 ALA A CA 1
ATOM 1025 C C . ALA A 1 125 ? 27.712 25.934 -43.397 1.00 87.81 125 ALA A C 1
ATOM 1027 O O . ALA A 1 125 ? 28.016 26.384 -42.290 1.00 87.81 125 ALA A O 1
ATOM 1028 N N . ARG A 1 126 ? 26.473 26.092 -43.888 1.00 87.75 126 ARG A N 1
ATOM 1029 C CA . ARG A 1 126 ? 25.386 26.762 -43.147 1.00 87.75 126 ARG A CA 1
ATOM 1030 C C . ARG A 1 126 ? 25.046 26.037 -41.850 1.00 87.75 126 ARG A C 1
ATOM 1032 O O . ARG A 1 126 ? 24.927 26.696 -40.819 1.00 87.75 126 ARG A O 1
ATOM 1039 N N . ARG A 1 127 ? 24.929 24.704 -41.887 1.00 85.38 127 ARG A N 1
ATOM 1040 C CA . ARG A 1 127 ? 24.667 23.882 -40.696 1.00 85.38 127 ARG A CA 1
ATOM 1041 C C . ARG A 1 127 ? 25.765 24.046 -39.656 1.00 85.38 127 ARG A C 1
ATOM 1043 O O . ARG A 1 127 ? 25.441 24.342 -38.520 1.00 85.38 127 ARG A O 1
ATOM 1050 N N . MET A 1 128 ? 27.039 23.964 -40.027 1.00 85.38 128 MET A N 1
ATOM 1051 C CA . MET A 1 128 ? 28.146 24.129 -39.074 1.00 85.38 128 MET A CA 1
ATOM 1052 C C . MET A 1 128 ? 28.218 25.531 -38.462 1.00 85.38 128 MET A C 1
ATOM 1054 O O . MET A 1 128 ? 28.661 25.683 -37.328 1.00 85.38 128 MET A O 1
ATOM 1058 N N . LYS A 1 129 ? 27.749 26.561 -39.175 1.00 85.06 129 LYS A N 1
ATOM 1059 C CA . LYS A 1 129 ? 27.670 27.927 -38.644 1.00 85.06 129 LYS A CA 1
ATOM 1060 C C . LYS A 1 129 ? 26.492 28.130 -37.686 1.00 85.06 129 LYS A C 1
ATOM 1062 O O . LYS A 1 129 ? 26.619 28.856 -36.702 1.00 85.06 129 LYS A O 1
ATOM 1067 N N . TRP A 1 130 ? 25.343 27.528 -37.985 1.00 85.06 130 TRP A N 1
ATOM 1068 C CA . TRP A 1 130 ? 24.121 27.691 -37.192 1.00 85.06 130 TRP A CA 1
ATOM 1069 C C . TRP A 1 130 ? 24.003 26.705 -36.033 1.00 85.06 130 TRP A C 1
ATOM 1071 O O . TRP A 1 130 ? 23.463 27.068 -34.991 1.00 85.06 130 TRP A O 1
ATOM 1081 N N . PHE A 1 131 ? 24.524 25.490 -36.185 1.00 86.12 131 PHE A N 1
ATOM 1082 C CA . PHE A 1 131 ? 24.386 24.412 -35.212 1.00 86.12 131 PHE A CA 1
ATOM 1083 C C . PHE A 1 131 ? 24.896 24.788 -33.815 1.00 86.12 131 PHE A C 1
ATOM 1085 O O . PHE A 1 131 ? 24.137 24.580 -32.875 1.00 86.12 131 PHE A O 1
ATOM 1092 N N . PRO A 1 132 ? 26.074 25.426 -33.632 1.00 86.56 132 PRO A N 1
ATOM 1093 C CA . PRO A 1 132 ? 26.516 25.842 -32.302 1.00 86.56 132 PRO A CA 1
ATOM 1094 C C . PRO A 1 132 ? 25.540 26.814 -31.631 1.00 86.56 132 PRO A C 1
ATOM 1096 O O . PRO A 1 132 ? 25.249 26.672 -30.452 1.00 86.56 132 PRO A O 1
ATOM 1099 N N . ARG A 1 133 ? 24.969 27.761 -32.390 1.00 88.19 133 ARG A N 1
ATOM 1100 C CA . ARG A 1 133 ? 23.992 28.730 -31.864 1.00 88.19 133 ARG A CA 1
ATOM 1101 C C . ARG A 1 133 ? 22.681 28.055 -31.485 1.00 88.19 133 ARG A C 1
ATOM 1103 O O . ARG A 1 133 ? 22.150 28.322 -30.414 1.00 88.19 133 ARG A O 1
ATOM 1110 N N . ALA A 1 134 ? 22.181 27.175 -32.351 1.00 87.75 134 ALA A N 1
ATOM 1111 C CA . ALA A 1 134 ? 20.983 26.394 -32.073 1.00 87.75 134 ALA A CA 1
ATOM 1112 C C . ALA A 1 134 ? 21.182 25.507 -30.834 1.00 87.75 134 ALA A C 1
ATOM 1114 O O . ALA A 1 134 ? 20.340 25.523 -29.945 1.00 87.75 134 ALA A O 1
ATOM 1115 N N . ALA A 1 135 ? 22.327 24.826 -30.725 1.00 89.62 135 ALA A N 1
ATOM 1116 C CA . ALA A 1 135 ? 22.681 24.012 -29.568 1.00 89.62 135 ALA A CA 1
ATOM 1117 C C . ALA A 1 135 ? 22.761 24.845 -28.278 1.00 89.62 135 ALA A C 1
ATOM 1119 O O . ALA A 1 135 ? 22.183 24.447 -27.271 1.00 89.62 135 ALA A O 1
ATOM 1120 N N . SER A 1 136 ? 23.397 26.024 -28.301 1.00 91.69 136 SER A N 1
ATOM 1121 C CA . SER A 1 136 ? 23.426 26.929 -27.143 1.00 91.69 136 SER A CA 1
ATOM 1122 C C . SER A 1 136 ? 22.025 27.372 -26.717 1.00 91.69 136 SER A C 1
ATOM 1124 O O . SER A 1 136 ? 21.718 27.345 -25.530 1.00 91.69 136 SER A O 1
ATOM 1126 N N . ILE A 1 137 ? 21.154 27.726 -27.668 1.00 94.50 137 ILE A N 1
ATOM 1127 C CA . ILE A 1 137 ? 19.758 28.083 -27.376 1.00 94.50 137 ILE A CA 1
ATOM 1128 C C . ILE A 1 137 ? 19.014 26.887 -26.769 1.00 94.50 137 ILE A C 1
ATOM 1130 O O . ILE A 1 137 ? 18.333 27.048 -25.761 1.00 94.50 137 ILE A O 1
ATOM 1134 N N . SER A 1 138 ? 19.171 25.682 -27.324 1.00 93.19 138 SER A N 1
ATOM 1135 C CA . SER A 1 138 ? 18.563 24.465 -26.774 1.00 93.19 138 SER A CA 1
ATOM 1136 C C . SER A 1 138 ? 19.033 24.174 -25.349 1.00 93.19 138 SER A C 1
ATOM 1138 O O . SER A 1 138 ? 18.213 23.821 -24.507 1.00 93.19 138 SER A O 1
ATOM 1140 N N . ILE A 1 139 ? 20.321 24.368 -25.050 1.00 95.62 139 ILE A N 1
ATOM 1141 C CA . ILE A 1 139 ? 20.866 24.218 -23.693 1.00 95.62 139 ILE A CA 1
ATOM 1142 C C . ILE A 1 139 ? 20.234 25.241 -22.744 1.00 95.62 139 ILE A C 1
ATOM 1144 O O . ILE A 1 139 ? 19.803 24.866 -21.657 1.00 95.62 139 ILE A O 1
ATOM 1148 N N . ILE A 1 140 ? 20.121 26.508 -23.153 1.00 96.19 140 ILE A N 1
ATOM 1149 C CA . ILE A 1 140 ? 19.477 27.552 -22.339 1.00 96.19 140 ILE A CA 1
ATOM 1150 C C . ILE A 1 140 ? 18.011 27.196 -22.069 1.00 96.19 140 ILE A C 1
ATOM 1152 O O . ILE A 1 140 ? 17.573 27.266 -20.925 1.00 96.19 140 ILE A O 1
ATOM 1156 N N . ILE A 1 141 ? 17.267 26.748 -23.085 1.00 96.50 141 ILE A N 1
ATOM 1157 C CA . ILE A 1 141 ? 15.873 26.310 -22.923 1.00 96.50 141 ILE A CA 1
ATOM 1158 C C . ILE A 1 141 ? 15.784 25.140 -21.937 1.00 96.50 141 ILE A C 1
ATOM 1160 O O . ILE A 1 141 ? 14.943 25.169 -21.042 1.00 96.50 141 ILE A O 1
ATOM 1164 N N . LEU A 1 142 ? 16.658 24.135 -22.052 1.00 95.81 142 LEU A N 1
ATOM 1165 C CA . LEU A 1 142 ? 16.693 23.003 -21.122 1.00 95.81 142 LEU A CA 1
ATOM 1166 C C . LEU A 1 142 ? 17.004 23.451 -19.687 1.00 95.81 142 LEU A C 1
ATOM 1168 O O . LEU A 1 142 ? 16.339 22.997 -18.761 1.00 95.81 142 LEU A O 1
ATOM 1172 N N . LEU A 1 143 ? 17.947 24.377 -19.494 1.00 96.38 143 LEU A N 1
ATOM 1173 C CA . LEU A 1 143 ? 18.253 24.946 -18.178 1.00 96.38 143 LEU A CA 1
ATOM 1174 C C . LEU A 1 143 ? 17.068 25.734 -17.603 1.00 96.38 143 LEU A C 1
ATOM 1176 O O . LEU A 1 143 ? 16.750 25.578 -16.425 1.00 96.38 143 LEU A O 1
ATOM 1180 N N . CYS A 1 144 ? 16.370 26.525 -18.421 1.00 96.56 144 CYS A N 1
ATOM 1181 C CA . CYS A 1 144 ? 15.150 27.217 -18.005 1.00 96.56 144 CYS A CA 1
ATOM 1182 C C . CYS A 1 144 ? 14.047 26.227 -17.609 1.00 96.56 144 CYS A C 1
ATOM 1184 O O . CYS A 1 144 ? 13.420 26.404 -16.567 1.00 96.56 144 CYS A O 1
ATOM 1186 N N . LEU A 1 145 ? 13.836 25.162 -18.390 1.00 95.62 145 LEU A N 1
ATOM 1187 C CA . LEU A 1 145 ? 12.862 24.113 -18.073 1.00 95.62 145 LEU A CA 1
ATOM 1188 C C . LEU A 1 145 ? 13.215 23.382 -16.772 1.00 95.62 145 LEU A C 1
ATOM 1190 O O . LEU A 1 145 ? 12.328 23.138 -15.956 1.00 95.62 145 LEU A O 1
ATOM 1194 N N . LEU A 1 146 ? 14.498 23.090 -16.536 1.00 93.81 146 LEU A N 1
ATOM 1195 C CA . LEU A 1 146 ? 14.972 22.521 -15.273 1.00 93.81 146 LEU A CA 1
ATOM 1196 C C . LEU A 1 146 ? 14.731 23.476 -14.097 1.00 93.81 146 LEU A C 1
ATOM 1198 O O . LEU A 1 146 ? 14.256 23.038 -13.052 1.00 93.81 146 LEU A O 1
ATOM 1202 N N . GLY A 1 147 ? 14.986 24.776 -14.272 1.00 95.00 147 GLY A N 1
ATOM 1203 C CA . GLY A 1 147 ? 14.716 25.801 -13.261 1.00 95.00 147 GLY A CA 1
ATOM 1204 C C . GLY A 1 147 ? 13.228 25.917 -12.914 1.00 95.00 147 GLY A C 1
ATOM 1205 O O . GLY A 1 147 ? 12.866 25.910 -11.737 1.00 95.00 147 GLY A O 1
ATOM 1206 N N . VAL A 1 148 ? 12.354 25.940 -13.926 1.00 94.75 148 VAL A N 1
ATOM 1207 C CA . VAL A 1 148 ? 10.891 25.941 -13.745 1.00 94.75 148 VAL A CA 1
ATOM 1208 C C . VAL A 1 148 ? 10.427 24.659 -13.057 1.00 94.75 148 VAL A C 1
ATOM 1210 O O . VAL A 1 148 ? 9.653 24.724 -12.102 1.00 94.75 148 VAL A O 1
ATOM 1213 N N . SER A 1 149 ? 10.927 23.497 -13.488 1.00 90.62 149 SER A N 1
ATOM 1214 C CA . SER A 1 149 ? 10.606 22.208 -12.868 1.00 90.62 149 SER A CA 1
ATOM 1215 C C . SER A 1 149 ? 11.037 22.169 -11.402 1.00 90.62 149 SER A C 1
ATOM 1217 O O . SER A 1 149 ? 10.264 21.732 -10.553 1.00 90.62 149 SER A O 1
ATOM 1219 N N . TYR A 1 150 ? 12.241 22.647 -11.081 1.00 92.12 150 TYR A N 1
ATOM 1220 C CA . TYR A 1 150 ? 12.748 22.707 -9.711 1.00 92.12 150 TYR A CA 1
ATOM 1221 C C . TYR A 1 150 ? 11.901 23.635 -8.830 1.00 92.12 150 TYR A C 1
ATOM 1223 O O . TYR A 1 150 ? 11.497 23.246 -7.730 1.00 92.12 150 TYR A O 1
ATOM 1231 N N . TYR A 1 151 ? 11.570 24.834 -9.326 1.00 94.44 151 TYR A N 1
ATOM 1232 C CA . TYR A 1 151 ? 10.703 25.783 -8.624 1.00 94.44 151 TYR A CA 1
ATOM 1233 C C . TYR A 1 151 ? 9.313 25.191 -8.357 1.00 94.44 151 TYR A C 1
ATOM 1235 O O . TYR A 1 151 ? 8.817 25.245 -7.229 1.00 94.44 151 TYR A O 1
ATOM 1243 N N . HIS A 1 152 ? 8.711 24.561 -9.368 1.00 91.12 152 HIS A N 1
ATOM 1244 C CA . HIS A 1 152 ? 7.418 23.901 -9.237 1.00 91.12 152 HIS A CA 1
ATOM 1245 C C . HIS A 1 152 ? 7.456 22.783 -8.185 1.00 91.12 152 HIS A C 1
ATOM 1247 O O . HIS A 1 152 ? 6.605 22.751 -7.298 1.00 91.12 152 HIS A O 1
ATOM 1253 N N . THR A 1 153 ? 8.469 21.910 -8.218 1.00 84.50 153 THR A N 1
ATOM 1254 C CA . THR A 1 153 ? 8.643 20.840 -7.222 1.00 84.50 153 THR A CA 1
ATOM 1255 C C . THR A 1 153 ? 8.772 21.398 -5.804 1.00 84.50 153 THR A C 1
ATOM 1257 O O . THR A 1 153 ? 8.086 20.930 -4.896 1.00 84.50 153 THR A O 1
ATOM 1260 N N . ARG A 1 154 ? 9.586 22.442 -5.597 1.00 88.69 154 ARG A N 1
ATOM 1261 C CA . ARG A 1 154 ? 9.739 23.092 -4.281 1.00 88.69 154 ARG A CA 1
ATOM 1262 C C . ARG A 1 154 ? 8.429 23.691 -3.773 1.00 88.69 154 ARG A C 1
ATOM 1264 O O . ARG A 1 154 ? 8.102 23.528 -2.600 1.00 88.69 154 ARG A O 1
ATOM 1271 N N . MET A 1 155 ? 7.668 24.340 -4.650 1.00 91.12 155 MET A N 1
ATOM 1272 C CA . MET A 1 155 ? 6.358 24.894 -4.312 1.00 91.12 155 MET A CA 1
ATOM 1273 C C . MET A 1 155 ? 5.350 23.795 -3.939 1.00 91.12 155 MET A C 1
ATOM 1275 O O . MET A 1 155 ? 4.614 23.956 -2.968 1.00 91.12 155 MET A O 1
ATOM 1279 N N . VAL A 1 156 ? 5.313 22.677 -4.674 1.00 82.00 156 VAL A N 1
ATOM 1280 C CA . VAL A 1 156 ? 4.432 21.537 -4.362 1.00 82.00 156 VAL A CA 1
ATOM 1281 C C . VAL A 1 156 ? 4.792 20.915 -3.013 1.00 82.00 156 VAL A C 1
ATOM 1283 O O . VAL A 1 156 ? 3.898 20.670 -2.209 1.00 82.00 156 VAL A O 1
ATOM 1286 N N . ILE A 1 157 ? 6.084 20.734 -2.719 1.00 82.12 157 ILE A N 1
ATOM 1287 C CA . ILE A 1 157 ? 6.544 20.228 -1.416 1.00 82.12 157 ILE A CA 1
ATOM 1288 C C . ILE A 1 157 ? 6.090 21.154 -0.281 1.00 82.12 157 ILE A C 1
ATOM 1290 O O . ILE A 1 157 ? 5.556 20.679 0.718 1.00 82.12 157 ILE A O 1
ATOM 1294 N N . ALA A 1 158 ? 6.251 22.472 -0.439 1.00 86.25 158 ALA A N 1
ATOM 1295 C CA . ALA A 1 158 ? 5.823 23.441 0.569 1.00 86.25 158 ALA A CA 1
ATOM 1296 C C . ALA A 1 158 ? 4.301 23.412 0.796 1.00 86.25 158 ALA A C 1
ATOM 1298 O O . ALA A 1 158 ? 3.847 23.409 1.939 1.00 86.25 158 ALA A O 1
ATOM 1299 N N . LYS A 1 159 ? 3.510 23.325 -0.283 1.00 86.19 159 LYS A N 1
ATOM 1300 C CA . LYS A 1 159 ? 2.046 23.194 -0.200 1.00 86.19 159 LYS A CA 1
ATOM 1301 C C . LYS A 1 159 ? 1.623 21.893 0.481 1.00 86.19 159 LYS A C 1
ATOM 1303 O O . LYS A 1 159 ? 0.756 21.934 1.346 1.00 86.19 159 LYS A O 1
ATOM 1308 N N . ASN A 1 160 ? 2.248 20.765 0.140 1.00 80.94 160 ASN A N 1
ATOM 1309 C CA . ASN A 1 160 ? 1.961 19.476 0.773 1.00 80.94 160 ASN A CA 1
ATOM 1310 C C . ASN A 1 160 ? 2.314 19.489 2.261 1.00 80.94 160 ASN A C 1
ATOM 1312 O O . ASN A 1 160 ? 1.528 19.012 3.073 1.00 80.94 160 ASN A O 1
ATOM 1316 N N . ARG A 1 161 ? 3.453 20.082 2.634 1.00 83.94 161 ARG A N 1
ATOM 1317 C CA . ARG A 1 161 ? 3.840 20.233 4.040 1.00 83.94 161 ARG A CA 1
ATOM 1318 C C . ARG A 1 161 ? 2.814 21.059 4.818 1.00 83.94 161 ARG A C 1
ATOM 1320 O O . ARG A 1 161 ? 2.353 20.613 5.859 1.00 83.94 161 ARG A O 1
ATOM 1327 N N . SER A 1 162 ? 2.398 22.202 4.272 1.00 85.62 162 SER A N 1
ATOM 1328 C CA . SER A 1 162 ? 1.364 23.040 4.890 1.00 85.62 162 SER A CA 1
ATOM 1329 C C . SER A 1 162 ? 0.011 22.325 4.997 1.00 85.62 162 SER A C 1
ATOM 1331 O O . SER A 1 162 ? -0.683 22.482 5.998 1.00 85.62 162 SER A O 1
ATOM 1333 N N . LEU A 1 163 ? -0.362 21.521 3.995 1.00 85.00 163 LEU A N 1
ATOM 1334 C CA . LEU A 1 163 ? -1.585 20.715 4.028 1.00 85.00 163 LEU A CA 1
ATOM 1335 C C . LEU A 1 163 ? -1.551 19.700 5.178 1.00 85.00 163 LEU A C 1
ATOM 1337 O O . LEU A 1 163 ? -2.520 19.601 5.923 1.00 85.00 163 LEU A O 1
ATOM 1341 N N . ILE A 1 164 ? -0.430 18.992 5.335 1.00 80.44 164 ILE A N 1
ATOM 1342 C CA . ILE A 1 164 ? -0.226 17.999 6.396 1.00 80.44 164 ILE A CA 1
ATOM 1343 C C . ILE A 1 164 ? -0.228 18.668 7.777 1.00 80.44 164 ILE A C 1
ATOM 1345 O O . ILE A 1 164 ? -0.914 18.204 8.682 1.00 80.44 164 ILE A O 1
ATOM 1349 N N . GLU A 1 165 ? 0.488 19.784 7.939 1.00 83.00 165 GLU A N 1
ATOM 1350 C CA . GLU A 1 165 ? 0.512 20.548 9.195 1.00 83.00 165 GLU A CA 1
ATOM 1351 C C . GLU A 1 165 ? -0.895 21.032 9.584 1.00 83.00 165 GLU A C 1
ATOM 1353 O O . GLU A 1 165 ? -1.308 20.886 10.734 1.00 83.00 165 GLU A O 1
ATOM 1358 N N . ARG A 1 166 ? -1.676 21.528 8.614 1.00 84.19 166 ARG A N 1
ATOM 1359 C CA . ARG A 1 166 ? -3.082 21.902 8.829 1.00 84.19 166 ARG A CA 1
ATOM 1360 C C . ARG A 1 166 ? -3.958 20.706 9.183 1.00 84.19 166 ARG A C 1
ATOM 1362 O O . ARG A 1 166 ? -4.796 20.829 10.068 1.00 84.19 166 ARG A O 1
ATOM 1369 N N . PHE A 1 167 ? -3.769 19.569 8.516 1.00 81.50 167 PHE A N 1
ATOM 1370 C CA . PHE A 1 167 ? -4.534 18.355 8.790 1.00 81.50 167 PHE A CA 1
ATOM 1371 C C . PHE A 1 167 ? -4.343 17.898 10.240 1.00 81.50 167 PHE A C 1
ATOM 1373 O O . PHE A 1 167 ? -5.331 17.713 10.947 1.00 81.50 167 PHE A O 1
ATOM 1380 N N . TYR A 1 168 ? -3.095 17.824 10.713 1.00 79.50 168 TYR A N 1
ATOM 1381 C CA . TYR A 1 168 ? -2.806 17.464 12.103 1.00 79.50 168 TYR A CA 1
ATOM 1382 C C . TYR A 1 168 ? -3.342 18.488 13.107 1.00 79.50 168 TYR A C 1
ATOM 1384 O O . TYR A 1 168 ? -3.930 18.096 14.112 1.00 79.50 168 TYR A O 1
ATOM 1392 N N . GLY A 1 169 ? -3.204 19.788 12.822 1.00 81.69 169 GLY A N 1
ATOM 1393 C CA . GLY A 1 169 ? -3.754 20.833 13.690 1.00 81.69 169 GLY A CA 1
ATOM 1394 C C . GLY A 1 169 ? -5.276 20.734 13.837 1.00 81.69 169 GLY A C 1
ATOM 1395 O O . GLY A 1 169 ? -5.805 20.839 14.940 1.00 81.69 169 GLY A O 1
ATOM 1396 N N . ILE A 1 170 ? -5.991 20.465 12.741 1.00 84.62 170 ILE A N 1
ATOM 1397 C CA . ILE A 1 170 ? -7.448 20.275 12.769 1.00 84.62 170 ILE A CA 1
ATOM 1398 C C . ILE A 1 170 ? -7.840 18.974 13.464 1.00 84.62 170 ILE A C 1
ATOM 1400 O O . ILE A 1 170 ? -8.854 18.944 14.159 1.00 84.62 170 ILE A O 1
ATOM 1404 N N . GLN A 1 171 ? -7.059 17.906 13.304 1.00 79.44 171 GLN A N 1
ATOM 1405 C CA . GLN A 1 171 ? -7.302 16.652 14.009 1.00 79.44 171 GLN A CA 1
ATOM 1406 C C . GLN A 1 171 ? -7.217 16.847 15.530 1.00 79.44 171 GLN A C 1
ATOM 1408 O O . GLN A 1 171 ? -8.143 16.464 16.239 1.00 79.44 171 GLN A O 1
ATOM 1413 N N . GLU A 1 172 ? -6.185 17.541 16.016 1.00 80.94 172 GLU A N 1
ATOM 1414 C CA . GLU A 1 172 ? -6.026 17.867 17.440 1.00 80.94 172 GLU A CA 1
ATOM 1415 C C . GLU A 1 172 ? -7.203 18.705 17.968 1.00 80.94 172 GLU A C 1
ATOM 1417 O O . GLU A 1 172 ? -7.804 18.377 18.993 1.00 80.94 172 GLU A O 1
ATOM 1422 N N . VAL A 1 173 ? -7.598 19.751 17.234 1.00 82.69 173 VAL A N 1
ATOM 1423 C CA . VAL A 1 173 ? -8.753 20.591 17.596 1.00 82.69 173 VAL A CA 1
ATOM 1424 C C . VAL A 1 173 ? -10.057 19.784 17.601 1.00 82.69 173 VAL A C 1
ATOM 1426 O O . VAL A 1 173 ? -10.869 19.926 18.517 1.00 82.69 173 VAL A O 1
ATOM 1429 N N . SER A 1 174 ? -10.248 18.895 16.621 1.00 81.19 174 SER A N 1
ATOM 1430 C CA . SER A 1 174 ? -11.413 18.008 16.548 1.00 81.19 174 SER A CA 1
ATOM 1431 C C . SER A 1 174 ? -11.494 17.083 17.760 1.00 81.19 174 SER A C 1
ATOM 1433 O O . SER A 1 174 ? -12.588 16.875 18.287 1.00 81.19 174 SER A O 1
ATOM 1435 N N . ASP A 1 175 ? -10.367 16.532 18.207 1.00 79.56 175 ASP A N 1
ATOM 1436 C CA . ASP A 1 175 ? -10.322 15.636 19.363 1.00 79.56 175 ASP A CA 1
ATOM 1437 C C . ASP A 1 175 ? -10.596 16.394 20.668 1.00 79.56 175 ASP A C 1
ATOM 1439 O O . ASP A 1 175 ? -11.364 15.919 21.508 1.00 79.56 175 ASP A O 1
ATOM 1443 N N . ILE A 1 176 ? -10.071 17.616 20.811 1.00 83.94 176 ILE A N 1
ATOM 1444 C CA . ILE A 1 176 ? -10.370 18.499 21.952 1.00 83.94 176 ILE A CA 1
ATOM 1445 C C . ILE A 1 176 ? -11.864 18.831 22.011 1.00 83.94 176 ILE A C 1
ATOM 1447 O O . ILE A 1 176 ? -12.475 18.756 23.085 1.00 83.94 176 ILE A O 1
ATOM 1451 N N . TYR A 1 177 ? -12.475 19.189 20.877 1.00 83.56 177 TYR A N 1
ATOM 1452 C CA . TYR A 1 177 ? -13.909 19.471 20.827 1.00 83.56 177 TYR A CA 1
ATOM 1453 C C . TYR A 1 177 ? -14.747 18.232 21.108 1.00 83.56 177 TYR A C 1
ATOM 1455 O O . TYR A 1 177 ? -15.715 18.335 21.857 1.00 83.56 177 TYR A O 1
ATOM 1463 N N . ARG A 1 178 ? -14.346 17.059 20.608 1.00 83.69 178 ARG A N 1
ATOM 1464 C CA . ARG A 1 178 ? -15.020 15.794 20.911 1.00 83.69 178 ARG A CA 1
ATOM 1465 C C . ARG A 1 178 ? -14.973 15.472 22.405 1.00 83.69 178 ARG A C 1
ATOM 1467 O O . ARG A 1 178 ? -16.015 15.255 23.008 1.00 83.69 178 ARG A O 1
ATOM 1474 N N . GLN A 1 179 ? -13.799 15.540 23.033 1.00 85.62 179 GLN A N 1
ATOM 1475 C CA . GLN A 1 179 ? -13.665 15.313 24.477 1.00 85.62 179 GLN A CA 1
ATOM 1476 C C . GLN A 1 179 ? -14.459 16.328 25.307 1.00 85.62 179 GLN A C 1
ATOM 1478 O O . GLN A 1 179 ? -15.023 15.990 26.349 1.00 85.62 179 GLN A O 1
ATOM 1483 N N . SER A 1 180 ? -14.479 17.590 24.874 1.00 84.00 180 SER A N 1
ATOM 1484 C CA . SER A 1 180 ? -15.248 18.643 25.540 1.00 84.00 180 SER A CA 1
ATOM 1485 C C . SER A 1 180 ? -16.748 18.390 25.416 1.00 84.00 180 SER A C 1
ATOM 1487 O O . SER A 1 180 ? -17.464 18.513 26.408 1.00 84.00 180 SER A O 1
ATOM 1489 N N . PHE A 1 181 ? -17.207 17.986 24.230 1.00 87.38 181 PHE A N 1
ATOM 1490 C CA . PHE A 1 181 ? -18.587 17.591 23.977 1.00 87.38 181 PHE A CA 1
ATOM 1491 C C . PHE A 1 181 ? -18.988 16.405 24.860 1.00 87.38 181 PHE A C 1
ATOM 1493 O O . PHE A 1 181 ? -19.954 16.526 25.605 1.00 87.38 181 PHE A O 1
ATOM 1500 N N . ASP A 1 182 ? -18.191 15.333 24.896 1.00 87.00 182 ASP A N 1
ATOM 1501 C CA . ASP A 1 182 ? -18.466 14.145 25.716 1.00 87.00 182 ASP A CA 1
ATOM 1502 C C . ASP A 1 182 ? -18.566 14.488 27.215 1.00 87.00 182 ASP A C 1
ATOM 1504 O O . ASP A 1 182 ? -19.428 13.980 27.934 1.00 87.00 182 ASP A O 1
ATOM 1508 N N . LYS A 1 183 ? -17.711 15.392 27.717 1.00 90.12 183 LYS A N 1
ATOM 1509 C CA . LYS A 1 183 ? -17.778 15.878 29.109 1.00 90.12 183 LYS A CA 1
ATOM 1510 C C . LYS A 1 183 ? -19.045 16.692 29.384 1.00 90.12 183 LYS A C 1
ATOM 1512 O O . LYS A 1 183 ? -19.621 16.563 30.464 1.00 90.12 183 LYS A O 1
ATOM 1517 N N . ILE A 1 184 ? -19.449 17.552 28.449 1.00 88.50 184 ILE A N 1
ATOM 1518 C CA . ILE A 1 184 ? -20.674 18.357 28.561 1.00 88.50 184 ILE A CA 1
ATOM 1519 C C . ILE A 1 184 ? -21.905 17.447 28.517 1.00 88.50 184 ILE A C 1
ATOM 1521 O O . ILE A 1 184 ? -22.812 17.622 29.326 1.00 88.50 184 ILE A O 1
ATOM 1525 N N . ASP A 1 185 ? -21.908 16.449 27.638 1.00 88.44 185 ASP A N 1
ATOM 1526 C CA . ASP A 1 185 ? -23.012 15.509 27.460 1.00 88.44 185 ASP A CA 1
ATOM 1527 C C . ASP A 1 185 ? -23.234 14.622 28.695 1.00 88.44 185 ASP A C 1
ATOM 1529 O O . ASP A 1 185 ? -24.365 14.451 29.153 1.00 88.44 185 ASP A O 1
ATOM 1533 N N . ARG A 1 186 ? -22.147 14.162 29.332 1.00 90.94 186 ARG A N 1
ATOM 1534 C CA . ARG A 1 186 ? -22.219 13.464 30.628 1.00 90.94 186 ARG A CA 1
ATOM 1535 C C . ARG A 1 186 ? -22.815 14.339 31.730 1.00 90.94 186 ARG A C 1
ATOM 1537 O O . ARG A 1 186 ? -23.656 13.870 32.487 1.00 90.94 186 ARG A O 1
ATOM 1544 N N . ARG A 1 187 ? -22.406 15.613 31.818 1.00 90.44 187 ARG A N 1
ATOM 1545 C CA . ARG A 1 187 ? -22.963 16.559 32.806 1.00 90.44 187 ARG A CA 1
ATOM 1546 C C . ARG A 1 187 ? -24.438 16.844 32.556 1.00 90.44 187 ARG A C 1
ATOM 1548 O O . ARG A 1 187 ? -25.207 16.896 33.505 1.00 90.44 187 ARG A O 1
ATOM 1555 N N . TYR A 1 188 ? -24.820 17.017 31.293 1.00 89.81 188 TYR A N 1
ATOM 1556 C CA . TYR A 1 188 ? -26.216 17.189 30.903 1.00 89.81 188 TYR A CA 1
ATOM 1557 C C . TYR A 1 188 ? -27.064 15.986 31.334 1.00 89.81 188 TYR A C 1
ATOM 1559 O O . TYR A 1 188 ? -28.111 16.167 31.949 1.00 89.81 188 TYR A O 1
ATOM 1567 N N . SER A 1 189 ? -26.576 14.771 31.072 1.00 89.44 189 SER A N 1
ATOM 1568 C CA . SER A 1 189 ? -27.258 13.529 31.454 1.00 89.44 189 SER A CA 1
ATOM 1569 C C . SER A 1 189 ? -27.417 13.417 32.976 1.00 89.44 189 SER A C 1
ATOM 1571 O O . SER A 1 189 ? -28.528 13.197 33.441 1.00 89.44 189 SER A O 1
ATOM 1573 N N . SER A 1 190 ? -26.352 13.694 33.743 1.00 93.12 190 SER A N 1
ATOM 1574 C CA . SER A 1 190 ? -26.380 13.725 35.218 1.00 93.12 190 SER A CA 1
ATOM 1575 C C . SER A 1 190 ? -27.409 14.716 35.767 1.00 93.12 190 SER A C 1
ATOM 1577 O O . SER A 1 190 ? -28.223 14.354 36.604 1.00 93.12 190 SER A O 1
ATOM 1579 N N . PHE A 1 191 ? -27.423 15.963 35.276 1.00 91.31 191 PHE A N 1
ATOM 1580 C CA . PHE A 1 191 ? -28.390 16.959 35.752 1.00 91.31 191 PHE A CA 1
ATOM 1581 C C . PHE A 1 191 ? -29.832 16.615 35.375 1.00 91.31 191 PHE A C 1
ATOM 1583 O O . PHE A 1 191 ? -30.748 16.945 36.120 1.00 91.31 191 PHE A O 1
ATOM 1590 N N . THR A 1 192 ? -30.041 15.957 34.233 1.00 88.38 192 THR A N 1
ATOM 1591 C CA . THR A 1 192 ? -31.376 15.511 33.810 1.00 88.38 192 THR A CA 1
ATOM 1592 C C . THR A 1 192 ? -31.887 14.375 34.701 1.00 88.38 192 THR A C 1
ATOM 1594 O O . THR A 1 192 ? -33.068 14.347 35.037 1.00 88.38 192 THR A O 1
ATOM 1597 N N . GLU A 1 193 ? -31.001 13.470 35.120 1.00 91.88 193 GLU A N 1
ATOM 1598 C CA . GLU A 1 193 ? -31.306 12.411 36.087 1.00 91.88 193 GLU A CA 1
ATOM 1599 C C . GLU A 1 193 ? -31.632 12.995 37.472 1.00 91.88 193 GLU A C 1
ATOM 1601 O O . GLU A 1 193 ? -32.712 12.731 37.998 1.00 91.88 193 GLU A O 1
ATOM 1606 N N . GLU A 1 194 ? -30.785 13.892 37.998 1.00 91.06 194 GLU A N 1
ATOM 1607 C CA . GLU A 1 194 ? -31.020 14.610 39.266 1.00 91.06 194 GLU A CA 1
ATOM 1608 C C . GLU A 1 194 ? -32.342 15.400 39.258 1.00 91.06 194 GLU A C 1
ATOM 1610 O O . GLU A 1 194 ? -33.069 15.426 40.253 1.00 91.06 194 GLU A O 1
ATOM 1615 N N . LEU A 1 195 ? -32.684 16.041 38.132 1.00 90.38 195 LEU A N 1
ATOM 1616 C CA . LEU A 1 195 ? -33.962 16.736 37.977 1.00 90.38 195 LEU A CA 1
ATOM 1617 C C . LEU A 1 195 ? -35.136 15.754 38.094 1.00 90.38 195 LEU A C 1
ATOM 1619 O O . LEU A 1 195 ? -36.086 16.034 38.822 1.00 90.38 195 LEU A O 1
ATOM 1623 N N . GLY A 1 196 ? -35.056 14.596 37.432 1.00 88.44 196 GLY A N 1
ATOM 1624 C CA . GLY A 1 196 ? -36.083 13.555 37.513 1.00 88.44 196 GLY A CA 1
ATOM 1625 C C . GLY A 1 196 ? -36.271 13.007 38.933 1.00 88.44 196 GLY A C 1
ATOM 1626 O O . GLY A 1 196 ? -37.404 12.776 39.365 1.00 88.44 196 GLY A O 1
ATOM 1627 N N . GLU A 1 197 ? -35.186 12.854 39.695 1.00 91.94 197 GLU A N 1
ATOM 1628 C CA . GLU A 1 197 ? -35.245 12.482 41.115 1.00 91.94 197 GLU A CA 1
ATOM 1629 C C . GLU A 1 197 ? -35.955 13.551 41.957 1.00 91.94 197 GLU A C 1
ATOM 1631 O O . GLU A 1 197 ? -36.855 13.227 42.737 1.00 91.94 197 GLU A O 1
ATOM 1636 N N . LYS A 1 198 ? -35.611 14.833 41.767 1.00 89.00 198 LYS A N 1
ATOM 1637 C CA . LYS A 1 198 ? -36.243 15.953 42.486 1.00 89.00 198 LYS A CA 1
ATOM 1638 C C . LYS A 1 198 ? -37.721 16.110 42.134 1.00 89.00 198 LYS A C 1
ATOM 1640 O O . LYS A 1 198 ? -38.531 16.356 43.024 1.00 89.00 198 LYS A O 1
ATOM 1645 N N . GLU A 1 199 ? -38.106 15.911 40.876 1.00 88.38 199 GLU A N 1
ATOM 1646 C CA . GLU A 1 199 ? -39.515 15.924 40.463 1.00 88.38 199 GLU A CA 1
ATOM 1647 C C . GLU A 1 199 ? -40.325 14.790 41.098 1.00 88.38 199 GLU A C 1
ATOM 1649 O O . GLU A 1 199 ? -41.473 14.998 41.504 1.00 88.38 199 GLU A O 1
ATOM 1654 N N . ASN A 1 200 ? -39.732 13.601 41.227 1.00 91.31 200 ASN A N 1
ATOM 1655 C CA . ASN A 1 200 ? -40.354 12.491 41.943 1.00 91.31 200 ASN A CA 1
ATOM 1656 C C . ASN A 1 200 ? -40.484 12.782 43.444 1.00 91.31 200 ASN A C 1
ATOM 1658 O O . ASN A 1 200 ? -41.538 12.499 44.014 1.00 91.31 200 ASN A O 1
ATOM 1662 N N . LEU A 1 201 ? -39.467 13.383 44.072 1.00 90.50 201 LEU A N 1
ATOM 1663 C CA . LEU A 1 201 ? -39.515 13.788 45.480 1.00 90.50 201 LEU A CA 1
ATOM 1664 C C . LEU A 1 201 ? -40.625 14.816 45.735 1.00 90.50 201 LEU A C 1
ATOM 1666 O O . LEU A 1 201 ? -41.454 14.610 46.616 1.00 90.50 201 LEU A O 1
ATOM 1670 N N . ILE A 1 202 ? -40.703 15.873 44.919 1.00 88.50 202 ILE A N 1
ATOM 1671 C CA . ILE A 1 202 ? -41.770 16.886 44.997 1.00 88.50 202 ILE A CA 1
ATOM 1672 C C . ILE A 1 202 ? -43.149 16.224 44.869 1.00 88.50 202 ILE A C 1
ATOM 1674 O O . ILE A 1 202 ? -44.059 16.519 45.642 1.00 88.50 202 ILE A O 1
ATOM 1678 N N . ARG A 1 203 ? -43.311 15.274 43.938 1.00 91.12 203 ARG A N 1
ATOM 1679 C CA . ARG A 1 203 ? -44.569 14.529 43.768 1.00 91.12 203 ARG A CA 1
ATOM 1680 C C . ARG A 1 203 ? -44.940 13.722 45.017 1.00 91.12 203 ARG A C 1
ATOM 1682 O O . ARG A 1 203 ? -46.112 13.694 45.392 1.00 91.12 203 ARG A O 1
ATOM 1689 N N . GLN A 1 204 ? -43.967 13.077 45.661 1.00 90.56 204 GLN A N 1
ATOM 1690 C CA . GLN A 1 204 ? -44.181 12.320 46.898 1.00 90.56 204 GLN A CA 1
ATOM 1691 C C . GLN A 1 204 ? -44.547 13.235 48.073 1.00 90.56 204 GLN A C 1
ATOM 1693 O O . GLN A 1 204 ? -45.497 12.934 48.793 1.00 90.56 204 GLN A O 1
ATOM 1698 N N . LEU A 1 205 ? -43.838 14.355 48.243 1.00 88.19 205 LEU A N 1
ATOM 1699 C CA . LEU A 1 205 ? -44.102 15.336 49.300 1.00 88.19 205 LEU A CA 1
ATOM 1700 C C . LEU A 1 205 ? -45.499 15.952 49.160 1.00 88.19 205 LEU A C 1
ATOM 1702 O O . LEU A 1 205 ? -46.253 15.957 50.131 1.00 88.19 205 LEU A O 1
ATOM 1706 N N . ASN A 1 206 ? -45.889 16.354 47.945 1.00 86.62 206 ASN A N 1
ATOM 1707 C CA . ASN A 1 206 ? -47.241 16.845 47.664 1.00 86.62 206 ASN A CA 1
ATOM 1708 C C . ASN A 1 206 ? -48.310 15.792 47.979 1.00 86.62 206 ASN A C 1
ATOM 1710 O O . ASN A 1 206 ? -49.283 16.091 48.659 1.00 86.62 206 ASN A O 1
ATOM 1714 N N . THR A 1 207 ? -48.088 14.530 47.594 1.00 87.25 207 THR A N 1
ATOM 1715 C CA . THR A 1 207 ? -49.027 13.438 47.913 1.00 87.25 207 THR A CA 1
ATOM 1716 C C . THR A 1 207 ? -49.204 13.256 49.427 1.00 87.25 207 THR A C 1
ATOM 1718 O O . THR A 1 207 ? -50.316 13.011 49.889 1.00 87.25 207 THR A O 1
ATOM 1721 N N . ARG A 1 208 ? -48.126 13.374 50.220 1.00 84.25 208 ARG A N 1
ATOM 1722 C CA . ARG A 1 208 ? -48.192 13.272 51.691 1.00 84.25 208 ARG A CA 1
ATOM 1723 C C . ARG A 1 208 ? -48.918 14.464 52.317 1.00 84.25 208 ARG A C 1
ATOM 1725 O O . ARG A 1 208 ? -49.685 14.263 53.255 1.00 84.25 208 ARG A O 1
ATOM 1732 N N . LEU A 1 209 ? -48.703 15.672 51.795 1.00 82.69 209 LEU A N 1
ATOM 1733 C CA . LEU A 1 209 ? -49.421 16.875 52.226 1.00 82.69 209 LEU A CA 1
ATOM 1734 C C . LEU A 1 209 ? -50.922 16.771 51.918 1.00 82.69 209 LEU A C 1
ATOM 1736 O O . LEU A 1 209 ? -51.733 16.995 52.814 1.00 82.69 209 LEU A O 1
ATOM 1740 N N . ASP A 1 210 ? -51.292 16.322 50.716 1.00 83.00 210 ASP A N 1
ATOM 1741 C CA . ASP A 1 210 ? -52.691 16.113 50.318 1.00 83.00 210 ASP A CA 1
ATOM 1742 C C . ASP A 1 210 ? -53.388 15.063 51.208 1.00 83.00 210 ASP A C 1
ATOM 1744 O O . ASP A 1 210 ? -54.535 15.237 51.626 1.00 83.00 210 ASP A O 1
ATOM 1748 N N . GLN A 1 211 ? -52.689 13.972 51.548 1.00 80.44 211 GLN A N 1
ATOM 1749 C CA . GLN A 1 211 ? -53.193 12.931 52.456 1.00 80.44 211 GLN A CA 1
ATOM 1750 C C . GLN A 1 211 ? -53.399 13.439 53.891 1.00 80.44 211 GLN A C 1
ATOM 1752 O O . GLN A 1 211 ? -54.337 13.004 54.568 1.00 80.44 211 GLN A O 1
ATOM 1757 N N . ALA A 1 212 ? -52.547 14.358 54.351 1.00 71.44 212 ALA A N 1
ATOM 1758 C CA . ALA A 1 212 ? -52.681 15.002 55.653 1.00 71.44 212 ALA A CA 1
ATOM 1759 C C . ALA A 1 212 ? -53.837 16.021 55.684 1.00 71.44 212 ALA A C 1
ATOM 1761 O O . ALA A 1 212 ? -54.518 16.146 56.700 1.00 71.44 212 ALA A O 1
ATOM 1762 N N . GLU A 1 213 ? -54.109 16.716 54.574 1.00 70.12 213 GLU A N 1
ATOM 1763 C CA . GLU A 1 213 ? -55.239 17.652 54.453 1.00 70.12 213 GLU A CA 1
ATOM 1764 C C . GLU A 1 213 ? -56.597 16.949 54.324 1.00 70.12 213 GLU A C 1
ATOM 1766 O O . GLU A 1 213 ? -57.602 17.447 54.833 1.00 70.12 213 GLU A O 1
ATOM 1771 N N . ALA A 1 214 ? -56.637 15.754 53.726 1.00 70.00 214 ALA A N 1
ATOM 1772 C CA . ALA A 1 214 ? -57.849 14.947 53.567 1.00 70.00 214 ALA A CA 1
ATOM 1773 C C . ALA A 1 214 ? -58.341 14.245 54.861 1.00 70.00 214 ALA A C 1
ATOM 1775 O O . ALA A 1 214 ? -59.216 13.382 54.797 1.00 70.00 214 ALA A O 1
ATOM 1776 N N . VAL A 1 215 ? -57.807 14.596 56.044 1.00 59.78 215 VAL A N 1
ATOM 1777 C CA . VAL A 1 215 ? -58.197 14.062 57.376 1.00 59.78 215 VAL A CA 1
ATOM 1778 C C . VAL A 1 215 ? -58.004 12.536 57.514 1.00 59.78 215 VAL A C 1
ATOM 1780 O O . VAL A 1 215 ? -58.659 11.880 58.320 1.00 59.78 215 VAL A O 1
ATOM 1783 N N . THR A 1 216 ? -57.110 11.928 56.727 1.00 55.22 216 THR A N 1
ATOM 1784 C CA . THR A 1 216 ? -56.890 10.464 56.753 1.00 55.22 216 THR A CA 1
ATOM 1785 C C . THR A 1 216 ? -55.716 10.048 57.659 1.00 55.22 216 THR A C 1
ATOM 1787 O O . THR A 1 216 ? -55.594 8.876 58.008 1.00 55.22 216 THR A O 1
ATOM 1790 N N . ILE A 1 217 ? -54.864 10.995 58.074 1.00 58.75 217 ILE A N 1
ATOM 1791 C CA . ILE A 1 217 ? -53.693 10.787 58.944 1.00 58.75 217 ILE A CA 1
ATOM 1792 C C . ILE A 1 217 ? -53.646 11.935 59.971 1.00 58.75 217 ILE A C 1
ATOM 1794 O O . ILE A 1 217 ? -53.667 13.099 59.575 1.00 58.75 217 ILE A O 1
ATOM 1798 N N . GLU A 1 218 ? -53.580 11.634 61.275 1.00 61.09 218 GLU A N 1
ATOM 1799 C CA . GLU A 1 218 ? -53.270 12.643 62.304 1.00 61.09 218 GLU A CA 1
ATOM 1800 C C . GLU A 1 218 ? -51.796 13.039 62.172 1.00 61.09 218 GLU A C 1
ATOM 1802 O O . GLU A 1 218 ? -50.907 12.262 62.513 1.00 61.09 218 GLU A O 1
ATOM 1807 N N . MET A 1 219 ? -51.540 14.229 61.630 1.00 67.88 219 MET A N 1
ATOM 1808 C CA . MET A 1 219 ? -50.197 14.779 61.454 1.00 67.88 219 MET A CA 1
ATOM 1809 C C . MET A 1 219 ? -50.016 15.962 62.404 1.00 67.88 219 MET A C 1
ATOM 1811 O O . MET A 1 219 ? -50.895 16.825 62.498 1.00 67.88 219 MET A O 1
ATOM 1815 N N . THR A 1 220 ? -48.904 16.000 63.135 1.00 72.00 220 THR A N 1
ATOM 1816 C CA . THR A 1 220 ? -48.651 17.088 64.088 1.00 72.00 220 THR A CA 1
ATOM 1817 C C . THR A 1 220 ? -48.311 18.398 63.357 1.00 72.00 220 THR A C 1
ATOM 1819 O O . THR A 1 220 ? -47.815 18.362 62.226 1.00 72.00 220 THR A O 1
ATOM 1822 N N . PRO A 1 221 ? -48.571 19.576 63.962 1.00 73.62 221 PRO A N 1
ATOM 1823 C CA . PRO A 1 221 ? -48.206 20.867 63.370 1.00 73.62 221 PRO A CA 1
ATOM 1824 C C . PRO A 1 221 ? -46.722 20.955 62.977 1.00 73.62 221 PRO A C 1
ATOM 1826 O O . PRO A 1 221 ? -46.421 21.412 61.877 1.00 73.62 221 PRO A O 1
ATOM 1829 N N . ASP A 1 222 ? -45.830 20.423 63.819 1.00 74.75 222 ASP A N 1
ATOM 1830 C CA . ASP A 1 222 ? -44.377 20.416 63.597 1.00 74.75 222 ASP A CA 1
ATOM 1831 C C . ASP A 1 222 ? -43.976 19.541 62.391 1.00 74.75 222 ASP A C 1
ATOM 1833 O O . ASP A 1 222 ? -43.125 19.921 61.586 1.00 74.75 222 ASP A O 1
ATOM 1837 N N . GLU A 1 223 ? -44.616 18.380 62.207 1.00 76.19 223 GLU A N 1
ATOM 1838 C CA . GLU A 1 223 ? -44.378 17.510 61.042 1.00 76.19 223 GLU A CA 1
ATOM 1839 C C . GLU A 1 223 ? -44.863 18.149 59.734 1.00 76.19 223 GLU A C 1
ATOM 1841 O O . GLU A 1 223 ? -44.250 17.960 58.680 1.00 76.19 223 GLU A O 1
ATOM 1846 N N . ARG A 1 224 ? -45.953 18.925 59.786 1.00 77.75 224 ARG A N 1
ATOM 1847 C CA . ARG A 1 224 ? -46.473 19.655 58.622 1.00 77.75 224 ARG A CA 1
ATOM 1848 C C . ARG A 1 224 ? -45.554 20.795 58.211 1.00 77.75 224 ARG A C 1
ATOM 1850 O O . ARG A 1 224 ? -45.304 20.954 57.018 1.00 77.75 224 ARG A O 1
ATOM 1857 N N . GLU A 1 225 ? -45.051 21.551 59.180 1.00 82.75 225 GLU A N 1
ATOM 1858 C CA . GLU A 1 225 ? -44.094 22.631 58.938 1.00 82.75 225 GLU A CA 1
ATOM 1859 C C . GLU A 1 225 ? -42.792 22.080 58.337 1.00 82.75 225 GLU A C 1
ATOM 1861 O O . GLU A 1 225 ? -42.321 22.587 57.319 1.00 82.75 225 GLU A O 1
ATOM 1866 N N . SER A 1 226 ? -42.291 20.955 58.859 1.00 84.00 226 SER A N 1
ATOM 1867 C CA . SER A 1 226 ? -41.110 20.272 58.316 1.00 84.00 226 SER A CA 1
ATOM 1868 C C . SER A 1 226 ? -41.299 19.786 56.871 1.00 84.00 226 SER A C 1
ATOM 1870 O O . SER A 1 226 ? -40.416 19.993 56.038 1.00 84.00 226 SER A O 1
ATOM 1872 N N . LEU A 1 227 ? -42.449 19.186 56.534 1.00 83.50 227 LEU A N 1
ATOM 1873 C CA . LEU A 1 227 ? -42.748 18.749 55.160 1.00 83.50 227 LEU A CA 1
ATOM 1874 C C . LEU A 1 227 ? -42.881 19.928 54.185 1.00 83.50 227 LEU A C 1
ATOM 1876 O O . LEU A 1 227 ? -42.470 19.820 53.028 1.00 83.50 227 LEU A O 1
ATOM 1880 N N . GLN A 1 228 ? -43.447 21.051 54.635 1.00 85.25 228 GLN A N 1
ATOM 1881 C CA . GLN A 1 228 ? -43.537 22.276 53.836 1.00 85.25 228 GLN A CA 1
ATOM 1882 C C . GLN A 1 228 ? -42.156 22.902 53.598 1.00 85.25 228 GLN A C 1
ATOM 1884 O O . GLN A 1 228 ? -41.865 23.343 52.484 1.00 85.25 228 GLN A O 1
ATOM 1889 N N . GLU A 1 229 ? -41.282 22.899 54.606 1.00 87.94 229 GLU A N 1
ATOM 1890 C CA . GLU A 1 229 ? -39.899 23.361 54.471 1.00 87.94 229 GLU A CA 1
ATOM 1891 C C . GLU A 1 229 ? -39.106 22.483 53.485 1.00 87.94 229 GLU A C 1
ATOM 1893 O O . GLU A 1 229 ? -38.426 23.004 52.591 1.00 87.94 229 GLU A O 1
ATOM 1898 N N . GLU A 1 230 ? -39.262 21.158 53.575 1.00 87.19 230 GLU A N 1
ATOM 1899 C CA . GLU A 1 230 ? -38.618 20.191 52.681 1.00 87.19 230 GLU A CA 1
ATOM 1900 C C . GLU A 1 230 ? -39.108 20.340 51.229 1.00 87.19 230 GLU A C 1
ATOM 1902 O O . GLU A 1 230 ? -38.293 20.365 50.301 1.00 87.19 230 GLU A O 1
ATOM 1907 N N . LEU A 1 231 ? -40.417 20.543 51.024 1.00 86.44 231 LEU A N 1
ATOM 1908 C CA . LEU A 1 231 ? -40.997 20.847 49.713 1.00 86.44 231 LEU A CA 1
ATOM 1909 C C . LEU A 1 231 ? -40.429 22.149 49.135 1.00 86.44 231 LEU A C 1
ATOM 1911 O O . LEU A 1 231 ? -39.979 22.162 47.990 1.00 86.44 231 LEU A O 1
ATOM 1915 N N . SER A 1 232 ? -40.380 23.222 49.931 1.00 88.50 232 SER A N 1
ATOM 1916 C CA . SER A 1 232 ? -39.855 24.518 49.476 1.00 88.50 232 SER A CA 1
ATOM 1917 C C . SER A 1 232 ? -38.378 24.428 49.069 1.00 88.50 232 SER A C 1
ATOM 1919 O O . SER A 1 232 ? -37.952 25.011 48.067 1.00 88.50 232 SER A O 1
ATOM 1921 N N . THR A 1 233 ? -37.595 23.631 49.804 1.00 90.19 233 THR A N 1
ATOM 1922 C CA . THR A 1 233 ? -36.188 23.362 49.495 1.00 90.19 233 THR A CA 1
ATOM 1923 C C . THR A 1 233 ? -36.061 22.584 48.189 1.00 90.19 233 THR A C 1
ATOM 1925 O O . THR A 1 233 ? -35.264 22.954 47.325 1.00 90.19 233 THR A O 1
ATOM 1928 N N . ALA A 1 234 ? -36.875 21.540 48.011 1.00 85.12 234 ALA A N 1
ATOM 1929 C CA . ALA A 1 234 ? -36.885 20.721 46.805 1.00 85.12 234 ALA A CA 1
ATOM 1930 C C . ALA A 1 234 ? -37.297 21.518 45.552 1.00 85.12 234 ALA A C 1
ATOM 1932 O O . ALA A 1 234 ? -36.682 21.354 44.496 1.00 85.12 234 ALA A O 1
ATOM 1933 N N . GLU A 1 235 ? -38.273 22.422 45.663 1.00 86.75 235 GLU A N 1
ATOM 1934 C CA . GLU A 1 235 ? -38.682 23.330 44.583 1.00 86.75 235 GLU A CA 1
ATOM 1935 C C . GLU A 1 235 ? -37.586 24.345 44.229 1.00 86.75 235 GLU A C 1
ATOM 1937 O O . GLU A 1 235 ? -37.321 24.595 43.048 1.00 86.75 235 GLU A O 1
ATOM 1942 N N . ARG A 1 236 ? -36.881 24.887 45.232 1.00 91.50 236 ARG A N 1
ATOM 1943 C CA . ARG A 1 236 ? -35.737 25.784 45.011 1.00 91.50 236 ARG A CA 1
ATOM 1944 C C . ARG A 1 236 ? -34.586 25.069 44.303 1.00 91.50 236 ARG A C 1
ATOM 1946 O O . ARG A 1 236 ? -34.010 25.610 43.358 1.00 91.50 236 ARG A O 1
ATOM 1953 N N . ASP A 1 237 ? -34.264 23.854 44.742 1.00 88.25 237 ASP A N 1
ATOM 1954 C CA . ASP A 1 237 ? -33.247 23.003 44.121 1.00 88.25 237 ASP A CA 1
ATOM 1955 C C . ASP A 1 237 ? -33.611 22.652 42.675 1.00 88.25 237 ASP A C 1
ATOM 1957 O O . ASP A 1 237 ? -32.746 22.712 41.798 1.00 88.25 237 ASP A O 1
ATOM 1961 N N . LYS A 1 238 ? -34.889 22.340 42.411 1.00 90.69 238 LYS A N 1
ATOM 1962 C CA . LYS A 1 238 ? -35.408 22.111 41.058 1.00 90.69 238 LYS A CA 1
ATOM 1963 C C . LYS A 1 238 ? -35.159 23.328 40.163 1.00 90.69 238 LYS A C 1
ATOM 1965 O O . LYS A 1 238 ? -34.572 23.171 39.095 1.00 90.69 238 LYS A O 1
ATOM 1970 N N . GLY A 1 239 ? -35.523 24.532 40.610 1.00 87.56 239 GLY A N 1
ATOM 1971 C CA . GLY A 1 239 ? -35.296 25.759 39.836 1.00 87.56 239 GLY A CA 1
ATOM 1972 C C . GLY A 1 239 ? -33.812 26.006 39.523 1.00 87.56 239 GLY A C 1
ATOM 1973 O O . GLY A 1 239 ? -33.455 26.362 38.398 1.00 87.56 239 GLY A O 1
ATOM 1974 N N . LEU A 1 240 ? -32.918 25.738 40.484 1.00 91.56 240 LEU A N 1
ATOM 1975 C CA . LEU A 1 240 ? -31.467 25.826 40.272 1.00 91.56 240 LEU A CA 1
ATOM 1976 C C . LEU A 1 240 ? -30.948 24.770 39.281 1.00 91.56 240 LEU A C 1
ATOM 1978 O O . LEU A 1 240 ? -30.028 25.049 38.507 1.00 91.56 240 LEU A O 1
ATOM 1982 N N . LEU A 1 241 ? -31.500 23.553 39.301 1.00 89.00 241 LEU A N 1
ATOM 1983 C CA . LEU A 1 241 ? -31.158 22.490 38.351 1.00 89.00 241 LEU A CA 1
ATOM 1984 C C . LEU A 1 241 ? -31.629 22.825 36.933 1.00 89.00 241 LEU A C 1
ATOM 1986 O O . LEU A 1 241 ? -30.848 22.672 35.994 1.00 89.00 241 LEU A O 1
ATOM 1990 N N . GLU A 1 242 ? -32.843 23.348 36.767 1.00 90.12 242 GLU A N 1
ATOM 1991 C CA . GLU A 1 242 ? -33.363 23.798 35.470 1.00 90.12 242 GLU A CA 1
ATOM 1992 C C . GLU A 1 242 ? -32.477 24.895 34.852 1.00 90.12 242 GLU A C 1
ATOM 1994 O O . GLU A 1 242 ? -32.136 24.835 33.666 1.00 90.12 242 GLU A O 1
ATOM 1999 N N . GLU A 1 243 ? -32.007 25.855 35.658 1.00 92.19 243 GLU A N 1
ATOM 2000 C CA . GLU A 1 243 ? -31.071 26.889 35.203 1.00 92.19 243 GLU A CA 1
ATOM 2001 C C . GLU A 1 243 ? -29.706 26.300 34.801 1.00 92.19 243 GLU A C 1
ATOM 2003 O O . GLU A 1 243 ? -29.134 26.661 33.764 1.00 92.19 243 GLU A O 1
ATOM 2008 N N . LYS A 1 244 ? -29.173 25.351 35.584 1.00 91.75 244 LYS A N 1
ATOM 2009 C CA . LYS A 1 244 ? -27.936 24.630 35.234 1.00 91.75 244 LYS A CA 1
ATOM 2010 C C . LYS A 1 244 ? -28.091 23.856 33.927 1.00 91.75 244 LYS A C 1
ATOM 2012 O O . LYS A 1 244 ? -27.186 23.914 33.093 1.00 91.75 244 LYS A O 1
ATOM 2017 N N . ILE A 1 245 ? -29.215 23.170 33.726 1.00 90.50 245 ILE A N 1
ATOM 2018 C CA . ILE A 1 245 ? -29.517 22.424 32.498 1.00 90.50 245 ILE A CA 1
ATOM 2019 C C . ILE A 1 245 ? -29.554 23.371 31.304 1.00 90.50 245 ILE A C 1
ATOM 2021 O O . ILE A 1 245 ? -28.888 23.094 30.307 1.00 90.50 245 ILE A O 1
ATOM 2025 N N . LYS A 1 246 ? -30.243 24.513 31.413 1.00 92.94 246 LYS A N 1
ATOM 2026 C CA . LYS A 1 246 ? -30.286 25.525 30.349 1.00 92.94 246 LYS A CA 1
ATOM 2027 C C . LYS A 1 246 ? -28.882 26.010 29.970 1.00 92.94 246 LYS A C 1
ATOM 2029 O O . LYS A 1 246 ? -28.512 25.984 28.798 1.00 92.94 246 LYS A O 1
ATOM 2034 N N . ASN A 1 247 ? -28.064 26.361 30.962 1.00 92.00 247 ASN A N 1
ATOM 2035 C CA . ASN A 1 247 ? -26.680 26.795 30.745 1.00 92.00 247 ASN A CA 1
ATOM 2036 C C . ASN A 1 247 ? -25.804 25.705 30.098 1.00 92.00 247 ASN A C 1
ATOM 2038 O O . ASN A 1 247 ? -24.945 25.993 29.260 1.00 92.00 247 ASN A O 1
ATOM 2042 N N . VAL A 1 248 ? -25.981 24.442 30.495 1.00 91.06 248 VAL A N 1
ATOM 2043 C CA . VAL A 1 248 ? -25.260 23.305 29.902 1.00 91.06 248 VAL A CA 1
ATOM 2044 C C . VAL A 1 248 ? -25.736 23.038 28.475 1.00 91.06 248 VAL A C 1
ATOM 2046 O O . VAL A 1 248 ? -24.900 22.745 27.621 1.00 91.06 248 VAL A O 1
ATOM 2049 N N . LEU A 1 249 ? -27.031 23.188 28.197 1.00 90.56 249 LEU A N 1
ATOM 2050 C CA . LEU A 1 249 ? -27.616 23.002 26.873 1.00 90.56 249 LEU A CA 1
ATOM 2051 C C . LEU A 1 249 ? -27.060 24.019 25.866 1.00 90.56 249 LEU A C 1
ATOM 2053 O O . LEU A 1 249 ? -26.569 23.619 24.815 1.00 90.56 249 LEU A O 1
ATOM 2057 N N . GLU A 1 250 ? -27.006 25.305 26.223 1.00 91.56 250 GLU A N 1
ATOM 2058 C CA . GLU A 1 250 ? -26.403 26.347 25.373 1.00 91.56 250 GLU A CA 1
ATOM 2059 C C . GLU A 1 250 ? -24.922 26.052 25.065 1.00 91.56 250 GLU A C 1
ATOM 2061 O O . GLU A 1 250 ? -24.441 26.208 23.937 1.00 91.56 250 GLU A O 1
ATOM 2066 N N . ARG A 1 251 ? -24.172 25.567 26.066 1.00 89.62 251 ARG A N 1
ATOM 2067 C CA . ARG A 1 251 ? -22.774 25.142 25.880 1.00 89.62 251 ARG A CA 1
ATOM 2068 C C . ARG A 1 251 ? -22.663 23.907 24.988 1.00 89.62 251 ARG A C 1
ATOM 2070 O O . ARG A 1 251 ? -21.734 23.844 24.182 1.00 89.62 251 ARG A O 1
ATOM 2077 N N . LYS A 1 252 ? -23.585 22.951 25.123 1.00 87.75 252 LYS A N 1
ATOM 2078 C CA . LYS A 1 252 ? -23.658 21.733 24.306 1.00 87.75 252 LYS A CA 1
ATOM 2079 C C . LYS A 1 252 ? -23.912 22.075 22.841 1.00 87.75 252 LYS A C 1
ATOM 2081 O O . LYS A 1 252 ? -23.174 21.597 21.987 1.00 87.75 252 LYS A O 1
ATOM 2086 N N . GLU A 1 253 ? -24.869 22.954 22.554 1.00 90.81 253 GLU A N 1
ATOM 2087 C CA . GLU A 1 253 ? -25.165 23.416 21.191 1.00 90.81 253 GLU A CA 1
ATOM 2088 C C . GLU A 1 253 ? -23.966 24.123 20.549 1.00 90.81 253 GLU A C 1
ATOM 2090 O O . GLU A 1 253 ? -23.601 23.841 19.404 1.00 90.81 253 GLU A O 1
ATOM 2095 N N . LYS A 1 254 ? -23.291 25.003 21.299 1.00 90.12 254 LYS A N 1
ATOM 2096 C CA . LYS A 1 254 ? -22.082 25.681 20.812 1.00 90.12 254 LYS A CA 1
ATOM 2097 C C . LYS A 1 254 ? -20.942 24.697 20.528 1.00 90.12 254 LYS A C 1
ATOM 2099 O O . LYS A 1 254 ? -20.254 24.845 19.517 1.00 90.12 254 LYS A O 1
ATOM 2104 N N . ALA A 1 255 ? -20.736 23.711 21.403 1.00 86.81 255 ALA A N 1
ATOM 2105 C CA . ALA A 1 255 ? -19.720 22.677 21.221 1.00 86.81 255 ALA A CA 1
ATOM 2106 C C . ALA A 1 255 ? -20.027 21.772 20.015 1.00 86.81 255 ALA A C 1
ATOM 2108 O O . ALA A 1 255 ? -19.126 21.511 19.221 1.00 86.81 255 ALA A O 1
ATOM 2109 N N . ASP A 1 256 ? -21.287 21.359 19.834 1.00 87.19 256 ASP A N 1
ATOM 2110 C CA . ASP A 1 256 ? -21.729 20.568 18.676 1.00 87.19 256 ASP A CA 1
ATOM 2111 C C . ASP A 1 256 ? -21.491 21.322 17.362 1.00 87.19 256 ASP A C 1
ATOM 2113 O O . ASP A 1 256 ? -20.921 20.777 16.417 1.00 87.19 256 ASP A O 1
ATOM 2117 N N . LYS A 1 257 ? -21.837 22.616 17.311 1.00 91.81 257 LYS A N 1
ATOM 2118 C CA . LYS A 1 257 ? -21.586 23.449 16.128 1.00 91.81 257 LYS A CA 1
ATOM 2119 C C . LYS A 1 257 ? -20.098 23.490 15.755 1.00 91.81 257 LYS A C 1
ATOM 2121 O O . LYS A 1 257 ? -19.758 23.226 14.603 1.00 91.81 257 LYS A O 1
ATOM 2126 N N . LEU A 1 258 ? -19.220 23.776 16.721 1.00 89.06 258 LEU A N 1
ATOM 2127 C CA . LEU A 1 258 ? -17.767 23.818 16.500 1.00 89.06 258 LEU A CA 1
ATOM 2128 C C . LEU A 1 258 ? -17.210 22.455 16.075 1.00 89.06 258 LEU A C 1
ATOM 2130 O O . LEU A 1 258 ? -16.356 22.381 15.190 1.00 89.06 258 LEU A O 1
ATOM 2134 N N . LEU A 1 259 ? -17.711 21.371 16.669 1.00 87.75 259 LEU A N 1
ATOM 2135 C CA . LEU A 1 259 ? -17.327 20.013 16.304 1.00 87.75 259 LEU A CA 1
ATOM 2136 C C . LEU A 1 259 ? -17.708 19.707 14.850 1.00 87.75 259 LEU A C 1
ATOM 2138 O O . LEU A 1 259 ? -16.870 19.215 14.096 1.00 87.75 259 LEU A O 1
ATOM 2142 N N . ARG A 1 260 ? -18.930 20.052 14.424 1.00 89.19 260 ARG A N 1
ATOM 2143 C CA . ARG A 1 260 ? -19.392 19.857 13.038 1.00 89.19 260 ARG A CA 1
ATOM 2144 C C . ARG A 1 260 ? -18.582 20.669 12.032 1.00 89.19 260 ARG A C 1
ATOM 2146 O O . ARG A 1 260 ? -18.186 20.125 11.003 1.00 89.19 260 ARG A O 1
ATOM 2153 N N . GLU A 1 261 ? -18.321 21.945 12.313 1.00 91.06 261 GLU A N 1
ATOM 2154 C CA . GLU A 1 261 ? -17.498 22.811 11.452 1.00 91.06 261 GLU A CA 1
ATOM 2155 C C . GLU A 1 261 ? -16.084 22.232 11.286 1.00 91.06 261 GLU A C 1
ATOM 2157 O O . GLU A 1 261 ? -15.591 22.076 10.166 1.00 91.06 261 GLU A O 1
ATOM 2162 N N . THR A 1 262 ? -15.480 21.803 12.396 1.00 87.94 262 THR A N 1
ATOM 2163 C CA . THR A 1 262 ? -14.138 21.208 12.414 1.00 87.94 262 THR A CA 1
ATOM 2164 C C . THR A 1 262 ? -14.101 19.869 11.671 1.00 87.94 262 THR A C 1
ATOM 2166 O O . THR A 1 262 ? -13.183 19.614 10.895 1.00 87.94 262 THR A O 1
ATOM 2169 N N . GLN A 1 263 ? -15.117 19.015 11.834 1.00 87.19 263 GLN A N 1
ATOM 2170 C CA . GLN A 1 263 ? -15.239 17.748 11.101 1.00 87.19 263 GLN A CA 1
ATOM 2171 C C . GLN A 1 263 ? -15.386 17.959 9.589 1.00 87.19 263 GLN A C 1
ATOM 2173 O O . GLN A 1 263 ? -14.809 17.205 8.803 1.00 87.19 263 GLN A O 1
ATOM 2178 N N . GLN A 1 264 ? -16.129 18.984 9.164 1.00 90.38 264 GLN A N 1
ATOM 2179 C CA . GLN A 1 264 ? -16.249 19.329 7.746 1.00 90.38 264 GLN A CA 1
ATOM 2180 C C . GLN A 1 264 ? -14.915 19.798 7.161 1.00 90.38 264 GLN A C 1
ATOM 2182 O O . GLN A 1 264 ? -14.558 19.398 6.051 1.00 90.38 264 GLN A O 1
ATOM 2187 N N . GLU A 1 265 ? -14.172 20.637 7.884 1.00 89.31 265 GLU A N 1
ATOM 2188 C CA . GLU A 1 265 ? -12.848 21.078 7.445 1.00 89.31 265 GLU A CA 1
ATOM 2189 C C . GLU A 1 265 ? -11.850 19.913 7.412 1.00 89.31 265 GLU A C 1
ATOM 2191 O O . GLU A 1 265 ? -11.148 19.739 6.412 1.00 89.31 265 GLU A O 1
ATOM 2196 N N . ARG A 1 266 ? -11.873 19.046 8.434 1.00 86.94 266 ARG A N 1
ATOM 2197 C CA . ARG A 1 266 ? -11.082 17.809 8.481 1.00 86.94 266 ARG A CA 1
ATOM 2198 C C . ARG A 1 266 ? -11.324 16.959 7.244 1.00 86.94 266 ARG A C 1
ATOM 2200 O O . ARG A 1 266 ? -10.365 16.591 6.577 1.00 86.94 266 ARG A O 1
ATOM 2207 N N . LYS A 1 267 ? -12.591 16.709 6.901 1.00 89.81 267 LYS A N 1
ATOM 2208 C CA . LYS A 1 267 ? -12.959 15.906 5.730 1.00 89.81 267 LYS A CA 1
ATOM 2209 C C . LYS A 1 267 ? -12.409 16.499 4.430 1.00 89.81 267 LYS A C 1
ATOM 2211 O O . LYS A 1 267 ? -11.859 15.772 3.614 1.00 89.81 267 LYS A O 1
ATOM 2216 N N . LYS A 1 268 ? -12.477 17.824 4.248 1.00 89.38 268 LYS A N 1
ATOM 2217 C CA . LYS A 1 268 ? -11.900 18.486 3.060 1.00 89.38 268 LYS A CA 1
ATOM 2218 C C . LYS A 1 268 ? -10.385 18.287 2.963 1.00 89.38 268 LYS A C 1
ATOM 2220 O O . LYS A 1 268 ? -9.862 18.083 1.867 1.00 89.38 268 LYS A O 1
ATOM 2225 N N . LEU A 1 269 ? -9.675 18.380 4.088 1.00 87.75 269 LEU A N 1
ATOM 2226 C CA . LEU A 1 269 ? -8.230 18.146 4.129 1.00 87.75 269 LEU A CA 1
ATOM 2227 C C . LEU A 1 269 ? -7.880 16.668 3.928 1.00 87.75 269 LEU A C 1
ATOM 2229 O O . LEU A 1 269 ? -6.899 16.370 3.249 1.00 87.75 269 LEU A O 1
ATOM 2233 N N . GLU A 1 270 ? -8.685 15.762 4.477 1.00 86.75 270 GLU A N 1
ATOM 2234 C CA . GLU A 1 270 ? -8.579 14.316 4.283 1.00 86.75 270 GLU A CA 1
ATOM 2235 C C . GLU A 1 270 ? -8.716 13.965 2.798 1.00 86.75 270 GLU A C 1
ATOM 2237 O O . GLU A 1 270 ? -7.801 13.379 2.224 1.00 86.75 270 GLU A O 1
ATOM 2242 N N . ASP A 1 271 ? -9.772 14.447 2.136 1.00 88.12 271 ASP A N 1
ATOM 2243 C CA . ASP A 1 271 ? -10.007 14.249 0.702 1.00 88.12 271 ASP A CA 1
ATOM 2244 C C . ASP A 1 271 ? -8.838 14.786 -0.145 1.00 88.12 271 ASP A C 1
ATOM 2246 O O . ASP A 1 271 ? -8.378 14.137 -1.090 1.00 88.12 271 ASP A O 1
ATOM 2250 N N . ALA A 1 272 ? -8.310 15.968 0.198 1.00 88.19 272 ALA A N 1
ATOM 2251 C CA . ALA A 1 272 ? -7.153 16.548 -0.484 1.00 88.19 272 ALA A CA 1
ATOM 2252 C C . ALA A 1 272 ? -5.873 15.720 -0.270 1.00 88.19 272 ALA A C 1
ATOM 2254 O O . ALA A 1 272 ? -5.086 15.535 -1.203 1.00 88.19 272 ALA A O 1
ATOM 2255 N N . THR A 1 273 ? -5.675 15.203 0.942 1.00 86.06 273 THR A N 1
ATOM 2256 C CA . THR A 1 273 ? -4.527 14.366 1.304 1.00 86.06 273 THR A CA 1
ATOM 2257 C C . THR A 1 273 ? -4.589 13.021 0.586 1.00 86.06 273 THR A C 1
ATOM 2259 O O . THR A 1 273 ? -3.623 12.645 -0.079 1.00 86.06 273 THR A O 1
ATOM 2262 N N . LEU A 1 274 ? -5.744 12.352 0.612 1.00 87.06 274 LEU A N 1
ATOM 2263 C CA . LEU A 1 274 ? -5.995 11.104 -0.110 1.00 87.06 274 LEU A CA 1
ATOM 2264 C C . LEU A 1 274 ? -5.800 11.281 -1.616 1.00 87.06 274 LEU A C 1
ATOM 2266 O O . LEU A 1 274 ? -5.134 10.472 -2.261 1.00 87.06 274 LEU A O 1
ATOM 2270 N N . LYS A 1 275 ? -6.293 12.386 -2.190 1.00 88.31 275 LYS A N 1
ATOM 2271 C CA . LYS A 1 275 ? -6.059 12.715 -3.601 1.00 88.31 275 LYS A CA 1
ATOM 2272 C C . LYS A 1 275 ? -4.567 12.826 -3.923 1.00 88.31 275 LYS A C 1
ATOM 2274 O O . LYS A 1 275 ? -4.126 12.301 -4.945 1.00 88.31 275 LYS A O 1
ATOM 2279 N N . ASN A 1 276 ? -3.787 13.484 -3.067 1.00 86.62 276 ASN A N 1
ATOM 2280 C CA . ASN A 1 276 ? -2.343 13.618 -3.256 1.00 86.62 276 ASN A CA 1
ATOM 2281 C C . ASN A 1 276 ? -1.613 12.272 -3.127 1.00 86.62 276 ASN A C 1
ATOM 2283 O O . ASN A 1 276 ? -0.728 11.986 -3.935 1.00 86.62 276 ASN A O 1
ATOM 2287 N N . MET A 1 277 ? -2.010 11.428 -2.171 1.00 87.44 277 MET A N 1
ATOM 2288 C CA . MET A 1 277 ? -1.479 10.068 -2.022 1.00 87.44 277 MET A CA 1
ATOM 2289 C C . MET A 1 277 ? -1.766 9.229 -3.273 1.00 87.44 277 MET A C 1
ATOM 2291 O O . MET A 1 277 ? -0.850 8.677 -3.879 1.00 87.44 277 MET A O 1
ATOM 2295 N N . ASN A 1 278 ? -3.012 9.222 -3.747 1.00 88.81 278 ASN A N 1
ATOM 2296 C CA . ASN A 1 278 ? -3.413 8.497 -4.957 1.00 88.81 278 ASN A CA 1
ATOM 2297 C C . ASN A 1 278 ? -2.689 8.994 -6.213 1.00 88.81 278 ASN A C 1
ATOM 2299 O O . ASN A 1 278 ? -2.325 8.203 -7.094 1.00 88.81 278 ASN A O 1
ATOM 2303 N N . GLN A 1 279 ? -2.446 10.304 -6.296 1.00 90.06 279 GLN A N 1
ATOM 2304 C CA . GLN A 1 279 ? -1.649 10.885 -7.367 1.00 90.06 279 GLN A CA 1
ATOM 2305 C C . GLN A 1 279 ? -0.210 10.363 -7.325 1.00 90.06 279 GLN A C 1
ATOM 2307 O O . GLN A 1 279 ? 0.322 10.018 -8.379 1.00 90.06 279 GLN A O 1
ATOM 2312 N N . TRP A 1 280 ? 0.395 10.243 -6.138 1.00 90.56 280 TRP A N 1
ATOM 2313 C CA . TRP A 1 280 ? 1.735 9.677 -5.980 1.00 90.56 280 TRP A CA 1
ATOM 2314 C C . TRP A 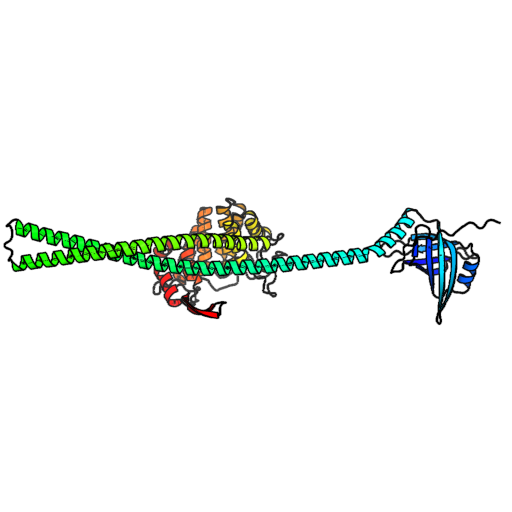1 280 ? 1.798 8.232 -6.494 1.00 90.56 280 TRP A C 1
ATOM 2316 O O . TRP A 1 280 ? 2.614 7.943 -7.369 1.00 90.56 280 TRP A O 1
ATOM 2326 N N . PHE A 1 281 ? 0.889 7.346 -6.076 1.00 92.56 281 PHE A N 1
ATOM 2327 C CA . PHE A 1 281 ? 0.845 5.969 -6.598 1.00 92.56 281 PHE A CA 1
ATOM 2328 C C . PHE A 1 281 ? 0.693 5.946 -8.126 1.00 92.56 281 PHE A C 1
ATOM 2330 O O . PHE A 1 281 ? 1.357 5.189 -8.839 1.00 92.56 281 PHE A O 1
ATOM 2337 N N . SER A 1 282 ? -0.146 6.836 -8.656 1.00 91.62 282 SER A N 1
ATOM 2338 C CA . SER A 1 282 ? -0.401 6.944 -10.090 1.00 91.62 282 SER A CA 1
ATOM 2339 C C . SER A 1 282 ? 0.820 7.406 -10.894 1.00 91.62 282 SER A C 1
ATOM 2341 O O . SER A 1 282 ? 1.011 6.951 -12.028 1.00 91.62 282 SER A O 1
ATOM 2343 N N . THR A 1 283 ? 1.643 8.306 -10.354 1.00 91.75 283 THR A N 1
ATOM 2344 C CA . THR A 1 283 ? 2.848 8.803 -11.038 1.00 91.75 283 THR A CA 1
ATOM 2345 C C . THR A 1 283 ? 4.026 7.843 -10.932 1.00 91.75 283 THR A C 1
ATOM 2347 O O . THR A 1 283 ? 4.831 7.795 -11.859 1.00 91.75 283 THR A O 1
ATOM 2350 N N . HIS A 1 284 ? 4.110 7.068 -9.847 1.00 91.81 284 HIS A N 1
ATOM 2351 C CA . HIS A 1 284 ? 5.243 6.176 -9.569 1.00 91.81 284 HIS A CA 1
ATOM 2352 C C . HIS A 1 284 ? 5.032 4.736 -10.060 1.00 91.81 284 HIS A C 1
ATOM 2354 O O . HIS A 1 284 ? 5.966 3.935 -10.051 1.00 91.81 284 HIS A O 1
ATOM 2360 N N . GLN A 1 285 ? 3.842 4.403 -10.570 1.00 96.31 285 GLN A N 1
ATOM 2361 C CA . GLN A 1 285 ? 3.625 3.134 -11.257 1.00 96.31 285 GLN A CA 1
ATOM 2362 C C . GLN A 1 285 ? 4.391 3.065 -12.581 1.00 96.31 285 GLN A C 1
ATOM 2364 O O . GLN A 1 285 ? 4.144 3.825 -13.523 1.00 96.31 285 GLN A O 1
ATOM 2369 N N . ASN A 1 286 ? 5.292 2.092 -12.676 1.00 95.75 286 ASN A N 1
ATOM 2370 C CA . ASN A 1 286 ? 6.054 1.816 -13.877 1.00 95.75 286 ASN A CA 1
ATOM 2371 C C . ASN A 1 286 ? 5.116 1.386 -15.015 1.00 95.75 286 ASN A C 1
ATOM 2373 O O . ASN A 1 286 ? 4.339 0.441 -14.889 1.00 95.75 286 ASN A O 1
ATOM 2377 N N . LYS A 1 287 ? 5.212 2.062 -16.165 1.00 91.75 287 LYS A N 1
ATOM 2378 C CA . LYS A 1 287 ? 4.316 1.828 -17.310 1.00 91.75 287 LYS A CA 1
ATOM 2379 C C . LYS A 1 287 ? 4.513 0.468 -17.988 1.00 91.75 287 LYS A C 1
ATOM 2381 O O . LYS A 1 287 ? 3.596 0.001 -18.655 1.00 91.75 287 LYS A O 1
ATOM 2386 N N . VAL A 1 288 ? 5.695 -0.137 -17.858 1.00 90.56 288 VAL A N 1
ATOM 2387 C CA . VAL A 1 288 ? 6.062 -1.384 -18.544 1.00 90.56 288 VAL A CA 1
ATOM 2388 C C . VAL A 1 288 ? 5.730 -2.598 -17.689 1.00 90.56 288 VAL A C 1
ATOM 2390 O O . VAL A 1 288 ? 5.139 -3.553 -18.187 1.00 90.56 288 VAL A O 1
ATOM 2393 N N . SER A 1 289 ? 6.138 -2.607 -16.420 1.00 94.81 289 SER A N 1
ATOM 2394 C CA . SER A 1 289 ? 5.859 -3.728 -15.515 1.00 94.81 289 SER A CA 1
ATOM 2395 C C . SER A 1 289 ? 4.494 -3.618 -14.842 1.00 94.81 289 SER A C 1
ATOM 2397 O O . SER A 1 289 ? 3.905 -4.643 -14.529 1.00 94.81 289 SER A O 1
ATOM 2399 N N . GLY A 1 290 ? 3.984 -2.401 -14.636 1.00 96.50 290 GLY A N 1
ATOM 2400 C CA . GLY A 1 290 ? 2.826 -2.143 -13.784 1.00 96.50 290 GLY A CA 1
ATOM 2401 C C . GLY A 1 290 ? 3.156 -2.053 -12.292 1.00 96.50 290 GLY A C 1
ATOM 2402 O O . GLY A 1 290 ? 2.253 -1.745 -11.522 1.00 96.50 290 GLY A O 1
ATOM 2403 N N . LEU A 1 291 ? 4.406 -2.299 -11.885 1.00 97.62 291 LEU A N 1
ATOM 2404 C CA . LEU A 1 291 ? 4.849 -2.286 -10.488 1.00 97.62 291 LEU A CA 1
ATOM 2405 C C . LEU A 1 291 ? 5.203 -0.878 -9.994 1.00 97.62 291 LEU A C 1
ATOM 2407 O O . LEU A 1 291 ? 5.443 0.029 -10.791 1.00 97.62 291 LEU A O 1
ATOM 2411 N N . ILE A 1 292 ? 5.283 -0.717 -8.677 1.00 96.38 292 ILE A N 1
ATOM 2412 C CA . ILE A 1 292 ? 5.671 0.513 -7.972 1.00 96.38 292 ILE A CA 1
ATOM 2413 C C . ILE A 1 292 ? 6.926 0.241 -7.142 1.00 96.38 292 ILE A C 1
ATOM 2415 O O . ILE A 1 292 ? 7.098 -0.858 -6.620 1.00 96.38 292 ILE A O 1
ATOM 2419 N N . MET A 1 293 ? 7.821 1.223 -7.032 1.00 95.00 293 MET A N 1
ATOM 2420 C CA . MET A 1 293 ? 8.989 1.113 -6.155 1.00 95.00 293 MET A CA 1
ATOM 2421 C C . MET A 1 293 ? 8.560 1.171 -4.691 1.00 95.00 293 MET A C 1
ATOM 2423 O O . MET A 1 293 ? 7.817 2.066 -4.305 1.00 95.00 293 MET A O 1
ATOM 2427 N N . SER A 1 294 ? 9.063 0.239 -3.890 1.00 94.31 294 SER A N 1
ATOM 2428 C CA . SER A 1 294 ? 8.809 0.191 -2.449 1.00 94.31 294 SER A CA 1
ATOM 2429 C C . SER A 1 294 ? 9.638 1.218 -1.677 1.00 94.31 294 SER A C 1
ATOM 2431 O O . SER A 1 294 ? 9.138 1.869 -0.767 1.00 94.31 294 SER A O 1
ATOM 2433 N N . PHE A 1 295 ? 10.906 1.392 -2.064 1.00 89.38 295 PHE A N 1
ATOM 2434 C CA . PHE A 1 295 ? 11.860 2.249 -1.360 1.00 89.38 295 PHE A CA 1
ATOM 2435 C C . PHE A 1 295 ? 12.598 3.151 -2.350 1.00 89.38 295 PHE A C 1
ATOM 2437 O O . PHE A 1 295 ? 13.502 2.717 -3.063 1.00 89.38 295 PHE A O 1
ATOM 2444 N N . GLU A 1 296 ? 12.214 4.426 -2.408 1.00 79.31 296 GLU A N 1
ATOM 2445 C CA . GLU A 1 296 ? 12.859 5.402 -3.302 1.00 79.31 296 GLU A CA 1
ATOM 2446 C C . GLU A 1 296 ? 14.129 6.019 -2.700 1.00 79.31 296 GLU A C 1
ATOM 2448 O O . GLU A 1 296 ? 15.009 6.467 -3.435 1.00 79.31 296 GLU A O 1
ATOM 2453 N N . GLY A 1 297 ? 14.225 6.040 -1.366 1.00 79.62 297 GLY A N 1
ATOM 2454 C CA . GLY A 1 297 ? 15.313 6.686 -0.630 1.00 79.62 297 GLY A CA 1
ATOM 2455 C C . GLY A 1 297 ? 16.539 5.810 -0.374 1.00 79.62 297 GLY A C 1
ATOM 2456 O O . GLY A 1 297 ? 17.571 6.343 0.023 1.00 79.62 297 GLY A O 1
ATOM 2457 N N . ASP A 1 298 ? 16.449 4.496 -0.602 1.00 86.25 298 ASP A N 1
ATOM 2458 C CA . ASP A 1 298 ? 17.536 3.554 -0.326 1.00 86.25 298 ASP A CA 1
ATOM 2459 C C . ASP A 1 298 ? 18.227 3.109 -1.633 1.00 86.25 298 ASP A C 1
ATOM 2461 O O . ASP A 1 298 ? 17.621 2.412 -2.457 1.00 86.25 298 ASP A O 1
ATOM 2465 N N . PRO A 1 299 ? 19.503 3.483 -1.858 1.00 88.00 299 PRO A N 1
ATOM 2466 C CA . PRO A 1 299 ? 20.242 3.081 -3.050 1.00 88.00 299 PRO A CA 1
ATOM 2467 C C . PRO A 1 299 ? 20.456 1.566 -3.183 1.00 88.00 299 PRO A C 1
ATOM 2469 O O . PRO A 1 299 ? 20.609 1.088 -4.308 1.00 88.00 299 PRO A O 1
ATOM 2472 N N . SER A 1 300 ? 20.492 0.818 -2.073 1.00 90.25 300 SER A N 1
ATOM 2473 C CA . SER A 1 300 ? 20.823 -0.617 -2.053 1.00 90.25 300 SER A CA 1
ATOM 2474 C C . SER A 1 300 ? 19.709 -1.492 -2.633 1.00 90.25 300 SER A C 1
ATOM 2476 O O . SER A 1 300 ? 19.977 -2.476 -3.321 1.00 90.25 300 SER A O 1
ATOM 2478 N N . ILE A 1 301 ? 18.461 -1.068 -2.444 1.00 92.56 301 ILE A N 1
ATOM 2479 C CA . ILE A 1 301 ? 17.239 -1.724 -2.931 1.00 92.56 301 ILE A CA 1
ATOM 2480 C C . ILE A 1 301 ? 16.518 -0.858 -3.970 1.00 92.56 301 ILE A C 1
ATOM 2482 O O . ILE A 1 301 ? 15.304 -0.933 -4.176 1.00 92.56 301 ILE A O 1
ATOM 2486 N N . LYS A 1 302 ? 17.288 -0.022 -4.674 1.00 90.44 302 LYS A N 1
ATOM 2487 C CA . LYS A 1 302 ? 16.769 0.869 -5.707 1.00 90.44 302 LYS A CA 1
ATOM 2488 C C . LYS A 1 302 ? 16.026 0.077 -6.782 1.00 90.44 302 LYS A C 1
ATOM 2490 O O . LYS A 1 302 ? 16.541 -0.897 -7.333 1.00 90.44 302 LYS A O 1
ATOM 2495 N N . ASN A 1 303 ? 14.852 0.573 -7.169 1.00 93.00 303 ASN A N 1
ATOM 2496 C CA . ASN A 1 303 ? 13.950 -0.057 -8.137 1.00 93.00 303 ASN A CA 1
ATOM 2497 C C . ASN A 1 303 ? 13.382 -1.411 -7.682 1.00 93.00 303 ASN A C 1
ATOM 2499 O O . ASN A 1 303 ? 12.937 -2.176 -8.536 1.00 93.00 303 ASN A O 1
ATOM 2503 N N . TRP A 1 304 ? 13.408 -1.751 -6.396 1.00 97.00 304 TRP A N 1
ATOM 2504 C CA . TRP A 1 304 ? 12.736 -2.954 -5.911 1.00 97.00 304 TRP A CA 1
ATOM 2505 C C . TRP A 1 304 ? 11.267 -2.645 -5.623 1.00 97.00 304 TRP A C 1
ATOM 2507 O O . TRP A 1 304 ? 10.936 -1.598 -5.069 1.00 97.00 304 TRP A O 1
ATOM 2517 N N . GLY A 1 305 ? 10.389 -3.556 -6.030 1.00 97.44 305 GLY A N 1
ATOM 2518 C CA . GLY A 1 305 ? 8.993 -3.612 -5.623 1.00 97.44 305 GLY A CA 1
ATOM 2519 C C . GLY A 1 305 ? 8.766 -4.917 -4.872 1.00 97.44 305 GLY A C 1
ATOM 2520 O O . GLY A 1 305 ? 8.789 -5.989 -5.484 1.00 97.44 305 GLY A O 1
ATOM 2521 N N . PHE A 1 306 ? 8.588 -4.826 -3.557 1.00 98.06 306 PHE A N 1
ATOM 2522 C CA . PHE A 1 306 ? 8.310 -5.976 -2.701 1.00 98.06 306 PHE A CA 1
ATOM 2523 C C . PHE A 1 306 ? 6.883 -6.462 -2.912 1.00 98.06 306 PHE A C 1
ATOM 2525 O O . PHE A 1 306 ? 5.958 -5.663 -3.046 1.00 98.06 306 PHE A O 1
ATOM 2532 N N . THR A 1 307 ? 6.701 -7.779 -2.938 1.00 98.31 307 THR A N 1
ATOM 2533 C CA . THR A 1 307 ? 5.427 -8.423 -3.272 1.00 98.31 307 THR A CA 1
ATOM 2534 C C . THR A 1 307 ? 4.297 -7.992 -2.349 1.00 98.31 307 THR A C 1
ATOM 2536 O O . THR A 1 307 ? 3.192 -7.726 -2.826 1.00 98.31 307 THR A O 1
ATOM 2539 N N . TYR A 1 308 ? 4.594 -7.838 -1.059 1.00 98.00 308 TYR A N 1
ATOM 2540 C CA . TYR A 1 308 ? 3.654 -7.297 -0.086 1.00 98.00 308 TYR A CA 1
ATOM 2541 C C . TYR A 1 308 ? 3.215 -5.873 -0.462 1.00 98.00 308 TYR A C 1
ATOM 2543 O O . TYR A 1 308 ? 2.031 -5.639 -0.696 1.00 98.00 308 TYR A O 1
ATOM 2551 N N . ASP A 1 309 ? 4.153 -4.953 -0.673 1.00 97.75 309 ASP A N 1
ATOM 2552 C CA . ASP A 1 309 ? 3.841 -3.565 -1.035 1.00 97.75 309 ASP A CA 1
ATOM 2553 C C . ASP A 1 309 ? 3.091 -3.456 -2.366 1.00 97.75 309 ASP A C 1
ATOM 2555 O O . ASP A 1 309 ? 2.212 -2.610 -2.523 1.00 97.75 309 ASP A O 1
ATOM 2559 N N . GLN A 1 310 ? 3.388 -4.335 -3.331 1.00 98.44 310 GLN A N 1
ATOM 2560 C CA . GLN A 1 310 ? 2.638 -4.383 -4.589 1.00 98.44 310 GLN A CA 1
ATOM 2561 C C . GLN A 1 310 ? 1.180 -4.784 -4.362 1.00 98.44 310 GLN A C 1
ATOM 2563 O O . GLN A 1 310 ? 0.289 -4.255 -5.028 1.00 98.44 310 GLN A O 1
ATOM 2568 N N . SER A 1 311 ? 0.923 -5.703 -3.429 1.00 98.38 311 SER A N 1
ATOM 2569 C CA . SER A 1 311 ? -0.443 -6.065 -3.061 1.00 98.38 311 SER A CA 1
ATOM 2570 C C . SER A 1 311 ? -1.177 -4.874 -2.434 1.00 98.38 311 SER A C 1
ATOM 2572 O O . SER A 1 311 ? -2.288 -4.570 -2.859 1.00 98.38 311 SER A O 1
ATOM 2574 N N . LEU A 1 312 ? -0.536 -4.124 -1.529 1.00 97.50 312 LEU A N 1
ATOM 2575 C CA . LEU A 1 312 ? -1.131 -2.943 -0.899 1.00 97.50 312 LEU A CA 1
ATOM 2576 C C . LEU A 1 312 ? -1.376 -1.826 -1.917 1.00 97.50 312 LEU A C 1
ATOM 2578 O O . LEU A 1 312 ? -2.454 -1.240 -1.947 1.00 97.50 312 LEU A O 1
ATOM 2582 N N . ALA A 1 313 ? -0.428 -1.587 -2.824 1.00 97.44 313 ALA A N 1
ATOM 2583 C CA . ALA A 1 313 ? -0.610 -0.657 -3.934 1.00 97.44 313 ALA A CA 1
ATOM 2584 C C . ALA A 1 313 ? -1.804 -1.042 -4.824 1.00 97.44 313 ALA A C 1
ATOM 2586 O O . ALA A 1 313 ? -2.553 -0.176 -5.278 1.00 97.44 313 ALA A O 1
ATOM 2587 N N . CYS A 1 314 ? -2.013 -2.342 -5.057 1.00 97.69 314 CYS A N 1
ATOM 2588 C CA . CYS A 1 314 ? -3.190 -2.836 -5.762 1.00 97.69 314 CYS A CA 1
ATOM 2589 C C . CYS A 1 314 ? -4.482 -2.475 -5.010 1.00 97.69 314 CYS A C 1
ATOM 2591 O O . CYS A 1 314 ? -5.422 -1.989 -5.636 1.00 97.69 314 CYS A O 1
ATOM 2593 N N . GLN A 1 315 ? -4.514 -2.639 -3.683 1.00 96.88 315 GLN A N 1
ATOM 2594 C CA . GLN A 1 315 ? -5.665 -2.270 -2.846 1.00 96.88 315 GLN A CA 1
ATOM 2595 C C . GLN A 1 315 ? -5.939 -0.767 -2.863 1.00 96.88 315 GLN A C 1
ATOM 2597 O O . GLN A 1 315 ? -7.081 -0.365 -3.064 1.00 96.88 315 GLN A O 1
ATOM 2602 N N . VAL A 1 316 ? -4.902 0.069 -2.773 1.00 95.81 316 VAL A N 1
ATOM 2603 C CA . VAL A 1 316 ? -5.039 1.530 -2.898 1.00 95.81 316 VAL A CA 1
ATOM 2604 C C . VAL A 1 316 ? -5.672 1.912 -4.237 1.00 95.81 316 VAL A C 1
ATOM 2606 O O . VAL A 1 316 ? -6.588 2.738 -4.281 1.00 95.81 316 VAL A O 1
ATOM 2609 N N . PHE A 1 317 ? -5.243 1.290 -5.341 1.00 96.75 317 PHE A N 1
ATOM 2610 C CA . PHE A 1 317 ? -5.866 1.533 -6.641 1.00 96.75 317 PHE A CA 1
ATOM 2611 C C . PHE A 1 317 ? -7.332 1.097 -6.681 1.00 96.75 317 PHE A C 1
ATOM 2613 O O . PHE A 1 317 ? -8.138 1.829 -7.250 1.00 96.75 317 PHE A O 1
ATOM 2620 N N . MET A 1 318 ? -7.692 -0.036 -6.072 1.00 96.50 318 MET A N 1
ATOM 2621 C CA . MET A 1 318 ? -9.084 -0.501 -6.006 1.00 96.50 318 MET A CA 1
ATOM 2622 C C . MET A 1 318 ? -9.964 0.433 -5.170 1.00 96.50 318 MET A C 1
ATOM 2624 O O . MET A 1 318 ? -10.998 0.873 -5.663 1.00 96.50 318 MET A O 1
ATOM 2628 N N . LEU A 1 319 ? -9.511 0.834 -3.977 1.00 93.62 319 LEU A N 1
ATOM 2629 C CA . LEU A 1 319 ? -10.207 1.804 -3.118 1.00 93.62 319 LEU A CA 1
ATOM 2630 C C . LEU A 1 319 ? -10.399 3.164 -3.806 1.00 93.62 319 LEU A C 1
ATOM 2632 O O . LEU A 1 319 ? -11.351 3.885 -3.528 1.00 93.62 319 LEU A O 1
ATOM 2636 N N . SER A 1 320 ? -9.513 3.502 -4.743 1.00 91.75 320 SER A N 1
ATOM 2637 C CA . SER A 1 320 ? -9.593 4.721 -5.554 1.00 91.75 320 SER A CA 1
ATOM 2638 C C . SER A 1 320 ? -10.409 4.558 -6.844 1.00 91.75 320 SER A C 1
ATOM 2640 O O . SER A 1 320 ? -10.404 5.459 -7.684 1.00 91.75 320 SER A O 1
ATOM 2642 N N . GLY A 1 321 ? -11.039 3.399 -7.064 1.00 94.25 321 GLY A N 1
ATOM 2643 C CA . GLY A 1 321 ? -11.781 3.069 -8.286 1.00 94.25 321 GLY A CA 1
ATOM 2644 C C . GLY A 1 321 ? -10.910 2.884 -9.537 1.00 94.25 321 GLY A C 1
ATOM 2645 O O . GLY A 1 321 ? -11.423 2.811 -10.653 1.00 94.25 321 GLY A O 1
ATOM 2646 N N . ASN A 1 322 ? -9.583 2.809 -9.398 1.00 96.06 322 ASN A N 1
ATOM 2647 C CA . ASN A 1 322 ? -8.646 2.673 -10.511 1.00 96.06 322 ASN A CA 1
ATOM 2648 C C . ASN A 1 322 ? -8.305 1.204 -10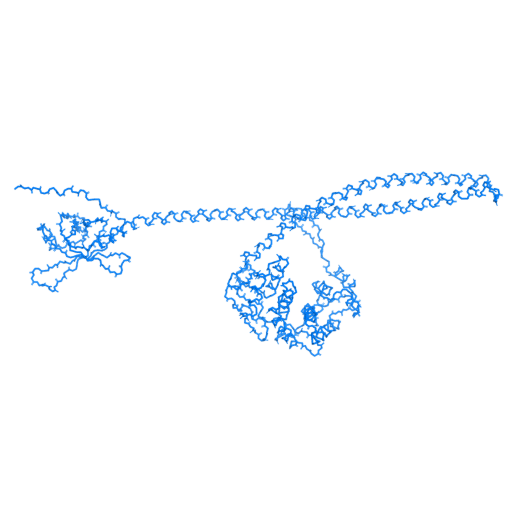.808 1.00 96.06 322 ASN A C 1
ATOM 2650 O O . ASN A 1 322 ? -7.157 0.755 -10.705 1.00 96.06 322 ASN A O 1
ATOM 2654 N N . PHE A 1 323 ? -9.319 0.446 -11.222 1.00 97.75 323 PHE A N 1
ATOM 2655 C CA . PHE A 1 323 ? -9.183 -0.982 -11.515 1.00 97.75 323 PHE A CA 1
ATOM 2656 C C . PHE A 1 323 ? -8.207 -1.279 -12.663 1.00 97.75 323 PHE A C 1
ATOM 2658 O O . PHE A 1 323 ? -7.566 -2.329 -12.673 1.00 97.75 323 PHE A O 1
ATOM 2665 N N . GLU A 1 324 ? -8.026 -0.363 -13.619 1.00 97.19 324 GLU A N 1
ATOM 2666 C CA . GLU A 1 324 ? -7.052 -0.551 -14.700 1.00 97.19 324 GLU A CA 1
ATOM 2667 C C . GLU A 1 324 ? -5.626 -0.657 -14.137 1.00 97.19 324 GLU A C 1
ATOM 2669 O O . GLU A 1 324 ? -4.881 -1.577 -14.485 1.00 97.19 324 GLU A O 1
ATOM 2674 N N . ARG A 1 325 ? -5.242 0.241 -13.222 1.00 97.62 325 ARG A N 1
ATOM 2675 C CA . ARG A 1 325 ? -3.910 0.231 -12.603 1.00 97.62 325 ARG A CA 1
ATOM 2676 C C . ARG A 1 325 ? -3.706 -0.946 -11.662 1.00 97.62 325 ARG A C 1
ATOM 2678 O O . ARG A 1 325 ? -2.637 -1.554 -11.721 1.00 97.62 325 ARG A O 1
ATOM 2685 N N . ALA A 1 326 ? -4.720 -1.305 -10.876 1.00 98.31 326 ALA A N 1
ATOM 2686 C CA . ALA A 1 326 ? -4.711 -2.526 -10.070 1.00 98.31 326 ALA A CA 1
ATOM 2687 C C . ALA A 1 326 ? -4.459 -3.768 -10.950 1.00 98.31 326 ALA A C 1
ATOM 2689 O O . ALA A 1 326 ? -3.549 -4.561 -10.698 1.00 98.31 326 ALA A O 1
ATOM 2690 N N . SER A 1 327 ? -5.172 -3.872 -12.078 1.00 98.31 327 SER A N 1
ATOM 2691 C CA . SER A 1 327 ? -5.038 -4.997 -13.010 1.00 98.31 327 SER A CA 1
ATOM 2692 C C . SER A 1 327 ? -3.644 -5.121 -13.633 1.00 98.31 327 SER A C 1
ATOM 2694 O O . SER A 1 327 ? -3.256 -6.223 -14.022 1.00 98.31 327 SER A O 1
ATOM 2696 N N . LYS A 1 328 ? -2.874 -4.027 -13.736 1.00 98.25 328 LYS A N 1
ATOM 2697 C CA . LYS A 1 328 ? -1.494 -4.050 -14.252 1.00 98.25 328 LYS A CA 1
ATOM 2698 C C . LYS A 1 328 ? -0.550 -4.747 -13.278 1.00 98.25 328 LYS A C 1
ATOM 2700 O O . LYS A 1 328 ? 0.232 -5.586 -13.721 1.00 98.25 328 LYS A O 1
ATOM 2705 N N . ILE A 1 329 ? -0.678 -4.471 -11.977 1.00 98.62 329 ILE A N 1
ATOM 2706 C CA . ILE A 1 329 ? 0.074 -5.178 -10.929 1.00 98.62 329 ILE A CA 1
ATOM 2707 C C . ILE A 1 329 ? -0.290 -6.664 -10.961 1.00 98.62 329 ILE A C 1
ATOM 2709 O O . ILE A 1 329 ? 0.580 -7.512 -11.145 1.00 98.62 329 ILE A O 1
ATOM 2713 N N . LEU A 1 330 ? -1.580 -7.001 -10.886 1.00 98.75 330 LEU A N 1
ATOM 2714 C CA . LEU A 1 330 ? -2.020 -8.402 -10.894 1.00 98.75 330 LEU A CA 1
ATOM 2715 C C . LEU A 1 330 ? -1.644 -9.127 -12.195 1.00 98.75 330 LEU A C 1
ATOM 2717 O O . LEU A 1 330 ? -1.240 -10.286 -12.176 1.00 98.75 330 LEU A O 1
ATOM 2721 N N . SER A 1 331 ? -1.684 -8.437 -13.337 1.00 98.50 331 SER A N 1
ATOM 2722 C CA . SER A 1 331 ? -1.216 -8.962 -14.626 1.00 98.50 331 SER A CA 1
ATOM 2723 C C . SER A 1 331 ? 0.261 -9.324 -14.628 1.00 98.50 331 SER A C 1
ATOM 2725 O O . SER A 1 331 ? 0.632 -10.293 -15.294 1.00 98.50 331 SER A O 1
ATOM 2727 N N . PHE A 1 332 ? 1.098 -8.549 -13.936 1.00 98.62 332 PHE A N 1
ATOM 2728 C CA . PHE A 1 332 ? 2.507 -8.877 -13.778 1.00 98.62 332 PHE A CA 1
ATOM 2729 C C . PHE A 1 332 ? 2.661 -10.200 -13.028 1.00 98.62 332 PHE A C 1
ATOM 2731 O O . PHE A 1 332 ? 3.291 -11.115 -13.559 1.00 98.62 332 PHE A O 1
ATOM 2738 N N . TYR A 1 333 ? 2.014 -10.349 -11.870 1.00 98.50 333 TYR A N 1
ATOM 2739 C CA . TYR A 1 333 ? 2.066 -11.590 -11.088 1.00 98.50 333 TYR A CA 1
ATOM 2740 C C . TYR A 1 333 ? 1.467 -12.787 -11.827 1.00 98.50 333 TYR A C 1
ATOM 2742 O O . TYR A 1 333 ? 2.003 -13.894 -11.766 1.00 98.50 333 TYR A O 1
ATOM 2750 N N . ASN A 1 334 ? 0.396 -12.571 -12.586 1.00 98.06 334 ASN A N 1
ATOM 2751 C CA . ASN A 1 334 ? -0.280 -13.646 -13.299 1.00 98.06 334 ASN A CA 1
ATOM 2752 C C . ASN A 1 334 ? 0.531 -14.168 -14.498 1.00 98.06 334 ASN A C 1
ATOM 2754 O O . ASN A 1 334 ? 0.460 -15.351 -14.817 1.00 98.06 334 ASN A O 1
ATOM 2758 N N . ARG A 1 335 ? 1.284 -13.297 -15.191 1.00 96.44 335 ARG A N 1
ATOM 2759 C CA . ARG A 1 335 ? 1.870 -13.630 -16.508 1.00 96.44 335 ARG A CA 1
ATOM 2760 C C . ARG A 1 335 ? 3.387 -13.529 -16.606 1.00 96.44 335 ARG A C 1
ATOM 2762 O O . ARG A 1 335 ? 3.965 -14.153 -17.489 1.00 96.44 335 ARG A O 1
ATOM 2769 N N . ARG A 1 336 ? 4.028 -12.698 -15.786 1.00 96.00 336 ARG A N 1
ATOM 2770 C CA . ARG A 1 336 ? 5.442 -12.316 -15.958 1.00 96.00 336 ARG A CA 1
ATOM 2771 C C . ARG A 1 336 ? 6.310 -12.651 -14.756 1.00 96.00 336 ARG A C 1
ATOM 2773 O O . ARG A 1 336 ? 7.484 -12.955 -14.942 1.00 96.00 336 ARG A O 1
ATOM 2780 N N . ALA A 1 337 ? 5.758 -12.581 -13.548 1.00 97.19 337 ALA A N 1
ATOM 2781 C CA . ALA A 1 337 ? 6.502 -12.850 -12.329 1.00 97.19 337 ALA A CA 1
ATOM 2782 C C . ALA A 1 337 ? 6.987 -14.303 -12.309 1.00 97.19 337 ALA A C 1
ATOM 2784 O O . ALA A 1 337 ? 6.196 -15.250 -12.353 1.00 97.19 337 ALA A O 1
ATOM 2785 N N . LYS A 1 338 ? 8.306 -14.481 -12.234 1.00 94.25 338 LYS A N 1
ATOM 2786 C CA . LYS A 1 338 ? 8.908 -15.806 -12.122 1.00 94.25 338 LYS A CA 1
ATOM 2787 C C . LYS A 1 338 ? 8.618 -16.382 -10.738 1.00 94.25 338 LYS A C 1
ATOM 2789 O O . LYS A 1 338 ? 9.012 -15.803 -9.729 1.00 94.25 338 LYS A O 1
ATOM 2794 N N . LYS A 1 339 ? 7.981 -17.553 -10.706 1.00 95.12 339 LYS A N 1
ATOM 2795 C CA . LYS A 1 339 ? 7.799 -18.323 -9.474 1.00 95.12 339 LYS A CA 1
ATOM 2796 C C . LYS A 1 339 ? 9.080 -19.073 -9.109 1.00 95.12 339 LYS A C 1
ATOM 2798 O O . LYS A 1 339 ? 9.767 -19.610 -9.978 1.00 95.12 339 LYS A O 1
ATOM 2803 N N . ILE A 1 340 ? 9.377 -19.130 -7.819 1.00 94.88 340 ILE A N 1
ATOM 2804 C CA . ILE A 1 340 ? 10.498 -19.846 -7.213 1.00 94.88 340 ILE A CA 1
ATOM 2805 C C . ILE A 1 340 ? 9.885 -20.842 -6.229 1.00 94.88 340 ILE A C 1
ATOM 2807 O O . ILE A 1 340 ? 9.078 -20.463 -5.386 1.00 94.88 340 ILE A O 1
ATOM 2811 N N . LYS A 1 341 ? 10.209 -22.134 -6.369 1.00 94.31 341 LYS A N 1
ATOM 2812 C CA . LYS A 1 341 ? 9.665 -23.206 -5.503 1.00 94.31 341 LYS A CA 1
ATOM 2813 C C . LYS A 1 341 ? 8.128 -23.163 -5.367 1.00 94.31 341 LYS A C 1
ATOM 2815 O O . LYS A 1 341 ? 7.569 -23.398 -4.301 1.00 94.31 341 LYS A O 1
ATOM 2820 N N . GLY A 1 342 ? 7.446 -22.822 -6.462 1.00 94.31 342 GLY A N 1
ATOM 2821 C CA . GLY A 1 342 ? 5.984 -22.745 -6.550 1.00 94.31 342 GLY A CA 1
ATOM 2822 C C . GLY A 1 342 ? 5.347 -21.416 -6.111 1.00 94.31 342 GLY A C 1
ATOM 2823 O O . GLY A 1 342 ? 4.224 -21.147 -6.538 1.00 94.31 342 GLY A O 1
ATOM 2824 N N . GLY A 1 343 ? 6.053 -20.566 -5.356 1.00 96.69 343 GLY A N 1
ATOM 2825 C CA . GLY A 1 343 ? 5.571 -19.255 -4.898 1.00 96.69 343 GLY A CA 1
ATOM 2826 C C . GLY A 1 343 ? 6.217 -18.080 -5.637 1.00 96.69 343 GLY A C 1
ATOM 2827 O O . GLY A 1 343 ? 7.157 -18.249 -6.411 1.00 96.69 343 GLY A O 1
ATOM 2828 N N . TYR A 1 344 ? 5.712 -16.871 -5.423 1.00 98.12 344 TYR A N 1
ATOM 2829 C CA . TYR A 1 344 ? 6.318 -15.629 -5.900 1.00 98.12 344 TYR A CA 1
ATOM 2830 C C . TYR A 1 344 ? 7.493 -15.213 -5.011 1.00 98.12 344 TYR A C 1
ATOM 2832 O O . TYR A 1 344 ? 7.439 -15.347 -3.790 1.00 98.12 344 TYR A O 1
ATOM 2840 N N . ALA A 1 345 ? 8.537 -14.684 -5.648 1.00 97.75 345 ALA A N 1
ATOM 2841 C CA . ALA A 1 345 ? 9.691 -14.083 -4.990 1.00 97.75 345 ALA A CA 1
ATOM 2842 C C . ALA A 1 345 ? 9.285 -12.899 -4.087 1.00 97.75 345 ALA A C 1
ATOM 2844 O O . ALA A 1 345 ? 8.249 -12.272 -4.323 1.00 97.75 345 ALA A O 1
ATOM 2845 N N . ASN A 1 346 ? 10.100 -12.571 -3.083 1.00 97.00 346 ASN A N 1
ATOM 2846 C CA . ASN A 1 346 ? 9.798 -11.509 -2.121 1.00 97.00 346 ASN A CA 1
ATOM 2847 C C . ASN A 1 346 ? 9.832 -10.115 -2.760 1.00 97.00 346 ASN A C 1
ATOM 2849 O O . ASN A 1 346 ? 9.034 -9.256 -2.393 1.00 97.00 346 ASN A O 1
ATOM 2853 N N . ALA A 1 347 ? 10.701 -9.908 -3.753 1.00 97.75 347 ALA A N 1
ATOM 2854 C CA . ALA A 1 347 ? 10.792 -8.651 -4.484 1.00 97.75 347 ALA A CA 1
ATOM 2855 C C . ALA A 1 347 ? 11.144 -8.846 -5.961 1.00 97.75 347 ALA A C 1
ATOM 2857 O O . ALA A 1 347 ? 11.839 -9.794 -6.348 1.00 97.75 347 ALA A O 1
ATOM 2858 N N . TYR A 1 348 ? 10.722 -7.884 -6.782 1.00 98.00 348 TYR A N 1
ATOM 2859 C CA . TYR A 1 348 ? 11.048 -7.796 -8.204 1.00 98.00 348 TYR A CA 1
ATOM 2860 C C . TYR A 1 348 ? 11.608 -6.421 -8.542 1.00 98.00 348 TYR A C 1
ATOM 2862 O O . TYR A 1 348 ? 11.219 -5.410 -7.964 1.00 98.00 348 TYR A O 1
ATOM 2870 N N . ASN A 1 349 ? 12.493 -6.362 -9.529 1.00 96.88 349 ASN A N 1
ATOM 2871 C CA . ASN A 1 349 ? 12.917 -5.093 -10.090 1.00 96.88 349 ASN A CA 1
ATOM 2872 C C . ASN A 1 349 ? 11.752 -4.475 -10.881 1.00 96.88 349 ASN A C 1
ATOM 2874 O O . ASN A 1 349 ? 11.260 -5.079 -11.833 1.00 96.88 349 ASN A O 1
ATOM 2878 N N . VAL A 1 350 ? 11.332 -3.259 -10.534 1.00 96.44 350 VAL A N 1
ATOM 2879 C CA . VAL A 1 350 ? 10.150 -2.615 -11.127 1.00 96.44 350 VAL A CA 1
ATOM 2880 C C . VAL A 1 350 ? 10.311 -2.288 -12.607 1.00 96.44 350 VAL A C 1
ATOM 2882 O O . VAL A 1 350 ? 9.314 -2.089 -13.291 1.00 96.44 350 VAL A O 1
ATOM 2885 N N . THR A 1 351 ? 11.534 -2.213 -13.128 1.00 93.62 351 THR A N 1
ATOM 2886 C CA . THR A 1 351 ? 11.779 -1.864 -14.532 1.00 93.62 351 THR A CA 1
ATOM 2887 C C . THR A 1 351 ? 11.885 -3.116 -15.391 1.00 93.62 351 THR A C 1
ATOM 2889 O O . THR A 1 351 ? 11.192 -3.226 -16.401 1.00 93.62 351 THR A O 1
ATOM 2892 N N . SER A 1 352 ? 12.727 -4.075 -14.995 1.00 94.81 352 SER A N 1
ATOM 2893 C CA . SER A 1 352 ? 12.931 -5.305 -15.770 1.00 94.81 352 SER A CA 1
ATOM 2894 C C . SER A 1 352 ? 11.866 -6.371 -15.499 1.00 94.81 352 SER A C 1
ATOM 2896 O O . SER A 1 352 ? 11.550 -7.163 -16.385 1.00 94.81 352 SER A O 1
ATOM 2898 N N . GLY A 1 353 ? 11.283 -6.386 -14.299 1.00 95.75 353 GLY A N 1
ATOM 2899 C CA . GLY A 1 353 ? 10.377 -7.434 -13.831 1.00 95.75 353 GLY A CA 1
ATOM 2900 C C . GLY A 1 353 ? 11.083 -8.704 -13.343 1.00 95.75 353 GLY A C 1
ATOM 2901 O O . GLY A 1 353 ? 10.411 -9.670 -12.989 1.00 95.75 353 GLY A O 1
ATOM 2902 N N . ASN A 1 354 ? 12.418 -8.725 -13.321 1.00 96.44 354 ASN A N 1
ATOM 2903 C CA . ASN A 1 354 ? 13.186 -9.863 -12.816 1.00 96.44 354 ASN A CA 1
ATOM 2904 C C . ASN A 1 354 ? 13.119 -9.929 -11.287 1.00 96.44 354 ASN A C 1
ATOM 2906 O O . ASN A 1 354 ? 13.040 -8.890 -10.633 1.00 96.44 354 ASN A O 1
ATOM 2910 N N . SER A 1 355 ? 13.200 -11.134 -10.718 1.00 97.25 355 SER A N 1
ATOM 2911 C CA . SER A 1 355 ? 13.332 -11.318 -9.269 1.00 97.25 355 SER A CA 1
ATOM 2912 C C . SER A 1 355 ? 14.548 -10.547 -8.749 1.00 97.25 355 SER A C 1
ATOM 2914 O O . SER A 1 355 ? 15.646 -10.673 -9.291 1.00 97.25 355 SER A O 1
ATOM 2916 N N . ALA A 1 356 ? 14.325 -9.730 -7.725 1.00 96.00 356 ALA A N 1
ATOM 2917 C CA . ALA A 1 356 ? 15.351 -8.936 -7.058 1.00 96.00 356 ALA A CA 1
ATOM 2918 C C . ALA A 1 356 ? 15.765 -9.580 -5.728 1.00 96.00 356 ALA A C 1
ATOM 2920 O O . ALA A 1 356 ? 16.947 -9.602 -5.399 1.00 96.00 356 ALA A O 1
ATOM 2921 N N . GLU A 1 357 ? 14.811 -10.209 -5.038 1.00 95.50 357 GLU A N 1
ATOM 2922 C CA . GLU A 1 357 ? 15.055 -11.017 -3.848 1.00 95.50 357 GLU A CA 1
ATOM 2923 C C . GLU A 1 357 ? 14.365 -12.373 -3.986 1.00 95.50 357 GLU A C 1
ATOM 2925 O O . GLU A 1 357 ? 13.159 -12.452 -4.208 1.00 95.50 357 GLU A O 1
ATOM 2930 N N . TYR A 1 358 ? 15.145 -13.446 -3.864 1.00 95.38 358 TYR A N 1
ATOM 2931 C CA . TYR A 1 358 ? 14.733 -14.809 -4.213 1.00 95.38 358 TYR A CA 1
ATOM 2932 C C . TYR A 1 358 ? 14.076 -15.573 -3.057 1.00 95.38 358 TYR A C 1
ATOM 2934 O O . TYR A 1 358 ? 13.679 -16.724 -3.241 1.00 95.38 358 TYR A O 1
ATOM 2942 N N . ILE A 1 359 ? 13.964 -14.949 -1.882 1.00 94.12 359 ILE A N 1
ATOM 2943 C CA . ILE A 1 359 ? 13.248 -15.511 -0.736 1.00 94.12 359 ILE A CA 1
ATOM 2944 C C . ILE A 1 359 ? 11.766 -15.632 -1.106 1.00 94.12 359 ILE A C 1
ATOM 2946 O O . ILE A 1 359 ? 11.218 -14.775 -1.796 1.00 94.12 359 ILE A O 1
ATOM 2950 N N . VAL A 1 360 ? 11.118 -16.714 -0.680 1.00 96.44 360 VAL A N 1
ATOM 2951 C CA . VAL A 1 360 ? 9.704 -16.981 -0.963 1.00 96.44 360 VAL A CA 1
ATOM 2952 C C . VAL A 1 360 ? 8.989 -17.168 0.361 1.00 96.44 360 VAL A C 1
ATOM 2954 O O . VAL A 1 360 ? 9.083 -18.230 0.973 1.00 96.44 360 VAL A O 1
ATOM 2957 N N . ASN A 1 361 ? 8.276 -16.127 0.782 1.00 96.69 361 ASN A N 1
ATOM 2958 C CA . ASN A 1 361 ? 7.539 -16.116 2.038 1.00 96.69 361 ASN A CA 1
ATOM 2959 C C . ASN A 1 361 ? 6.039 -16.302 1.803 1.00 96.69 361 ASN A C 1
ATOM 2961 O O . ASN A 1 361 ? 5.486 -15.809 0.815 1.00 96.69 361 ASN A O 1
ATOM 2965 N N . VAL A 1 362 ? 5.380 -16.983 2.741 1.00 97.25 362 VAL A N 1
ATOM 2966 C CA . VAL A 1 362 ? 3.930 -17.204 2.729 1.00 97.25 362 VAL A CA 1
ATOM 2967 C C . VAL A 1 362 ? 3.165 -15.883 2.775 1.00 97.25 362 VAL A C 1
ATOM 2969 O O . VAL A 1 362 ? 2.386 -15.648 1.858 1.00 97.25 362 VAL A O 1
ATOM 2972 N N . GLY A 1 363 ? 3.436 -14.996 3.740 1.00 96.75 363 GLY A N 1
ATOM 2973 C CA . GLY A 1 363 ? 2.706 -13.728 3.916 1.00 96.75 363 GLY A CA 1
ATOM 2974 C C . GLY A 1 363 ? 2.548 -12.916 2.622 1.00 96.75 363 GLY A C 1
ATOM 2975 O O . GLY A 1 363 ? 1.430 -12.789 2.123 1.00 96.75 363 GLY A O 1
ATOM 2976 N N . PRO A 1 364 ? 3.638 -12.460 1.971 1.00 97.88 364 PRO A N 1
ATOM 2977 C CA . PRO A 1 364 ? 3.545 -11.696 0.722 1.00 97.88 364 PRO A CA 1
ATOM 2978 C C . PRO A 1 364 ? 2.768 -12.413 -0.396 1.00 97.88 364 PRO A C 1
ATOM 2980 O O . PRO A 1 364 ? 2.045 -11.780 -1.165 1.00 97.88 364 PRO A O 1
ATOM 2983 N N . ASN A 1 365 ? 2.885 -13.743 -0.483 1.00 98.56 365 ASN A N 1
ATOM 2984 C CA . ASN A 1 365 ? 2.131 -14.549 -1.443 1.00 98.56 365 ASN A CA 1
ATOM 2985 C C . ASN A 1 365 ? 0.632 -14.600 -1.114 1.00 98.56 365 ASN A C 1
ATOM 2987 O O . ASN A 1 365 ? -0.190 -14.541 -2.026 1.00 98.56 365 ASN A O 1
ATOM 2991 N N . VAL A 1 366 ? 0.267 -14.687 0.166 1.00 98.62 366 VAL A N 1
ATOM 2992 C CA . VAL A 1 366 ? -1.132 -14.613 0.600 1.00 98.62 366 VAL A CA 1
ATOM 2993 C C . VAL A 1 366 ? -1.718 -13.251 0.237 1.00 98.62 366 VAL A C 1
ATOM 2995 O O . VAL A 1 366 ? -2.772 -13.188 -0.391 1.00 98.62 366 VAL A O 1
ATOM 2998 N N . TRP A 1 367 ? -1.006 -12.167 0.540 1.00 98.62 367 TRP A N 1
ATOM 2999 C CA . TRP A 1 367 ? -1.477 -10.803 0.304 1.00 98.62 367 TRP A CA 1
ATOM 3000 C C . TRP A 1 367 ? -1.705 -10.474 -1.176 1.00 98.62 367 TRP A C 1
ATOM 3002 O O . TRP A 1 367 ? -2.714 -9.854 -1.521 1.00 98.62 367 TRP A O 1
ATOM 3012 N N . ILE A 1 368 ? -0.844 -10.942 -2.091 1.00 98.56 368 ILE A N 1
ATOM 3013 C CA . ILE A 1 368 ? -1.122 -10.787 -3.530 1.00 98.56 368 ILE A CA 1
ATOM 3014 C C . ILE A 1 368 ? -2.330 -11.630 -3.978 1.00 98.56 368 ILE A C 1
ATOM 3016 O O . ILE A 1 368 ? -3.059 -11.235 -4.890 1.00 98.56 368 ILE A O 1
ATOM 3020 N N . GLY A 1 369 ? -2.584 -12.759 -3.309 1.00 98.69 369 GLY A N 1
ATOM 3021 C CA . GLY A 1 369 ? -3.807 -13.544 -3.461 1.00 98.69 369 GLY A CA 1
ATOM 3022 C C . GLY A 1 369 ? -5.047 -12.780 -2.993 1.00 98.69 369 GLY A C 1
ATOM 3023 O O . GLY A 1 369 ? -6.008 -12.680 -3.753 1.00 98.69 369 GLY A O 1
ATOM 3024 N N . ILE A 1 370 ? -5.011 -12.186 -1.795 1.00 98.75 370 ILE A N 1
ATOM 3025 C CA . ILE A 1 370 ? -6.083 -11.334 -1.251 1.00 98.75 370 ILE A CA 1
ATOM 3026 C C . ILE A 1 370 ? -6.397 -10.193 -2.223 1.00 98.75 370 ILE A C 1
ATOM 3028 O O . ILE A 1 370 ? -7.558 -10.000 -2.580 1.00 98.75 370 ILE A O 1
ATOM 3032 N N . ALA A 1 371 ? -5.373 -9.505 -2.738 1.00 98.75 371 ALA A N 1
ATOM 3033 C CA . ALA A 1 371 ? -5.557 -8.437 -3.719 1.00 98.75 371 ALA A CA 1
ATOM 3034 C C . ALA A 1 371 ? -6.257 -8.925 -5.004 1.00 98.75 371 ALA A C 1
ATOM 3036 O O . ALA A 1 371 ? -7.083 -8.211 -5.569 1.00 98.75 371 ALA A O 1
ATOM 3037 N N . ALA A 1 372 ? -5.976 -10.150 -5.463 1.00 98.81 372 ALA A N 1
ATOM 3038 C CA . ALA A 1 372 ? -6.647 -10.738 -6.624 1.00 98.81 372 ALA A CA 1
ATOM 3039 C C . ALA A 1 372 ? -8.123 -11.090 -6.360 1.00 98.81 372 ALA A C 1
ATOM 3041 O O . ALA A 1 372 ? -8.958 -10.955 -7.260 1.00 98.81 372 ALA A O 1
ATOM 3042 N N . LEU A 1 373 ? -8.457 -11.527 -5.143 1.00 98.75 373 LEU A N 1
ATOM 3043 C CA . LEU A 1 373 ? -9.837 -11.817 -4.738 1.00 98.75 373 LEU A CA 1
ATOM 3044 C C . LEU A 1 373 ? -10.651 -10.540 -4.542 1.00 98.75 373 LEU A C 1
ATOM 3046 O O . LEU A 1 373 ? -11.757 -10.445 -5.062 1.00 98.75 373 LEU A O 1
ATOM 3050 N N . GLN A 1 374 ? -10.081 -9.532 -3.879 1.00 98.44 374 GLN A N 1
ATOM 3051 C CA . GLN A 1 374 ? -10.699 -8.209 -3.777 1.00 98.44 374 GLN A CA 1
ATOM 3052 C C . GLN A 1 374 ? -10.939 -7.616 -5.166 1.00 98.44 374 GLN A C 1
ATOM 3054 O O . GLN A 1 374 ? -12.030 -7.137 -5.440 1.00 98.44 374 GLN A O 1
ATOM 3059 N N . TYR A 1 375 ? -9.979 -7.735 -6.090 1.00 98.69 375 TYR A N 1
ATOM 3060 C CA . TYR A 1 375 ? -10.189 -7.307 -7.475 1.00 98.69 375 TYR A CA 1
ATOM 3061 C C . TYR A 1 375 ? -11.355 -8.043 -8.136 1.00 98.69 375 TYR A C 1
ATOM 3063 O O . TYR A 1 375 ? -12.134 -7.440 -8.870 1.00 98.69 375 TYR A O 1
ATOM 3071 N N . THR A 1 376 ? -11.486 -9.342 -7.865 1.00 98.25 376 THR A N 1
ATOM 3072 C CA . THR A 1 376 ? -12.576 -10.155 -8.406 1.00 98.25 376 THR A CA 1
ATOM 3073 C C . THR A 1 376 ? -13.942 -9.646 -7.951 1.00 98.25 376 THR A C 1
ATOM 3075 O O . THR A 1 376 ? -14.847 -9.536 -8.780 1.00 98.25 376 THR A O 1
ATOM 3078 N N . GLU A 1 377 ? -14.082 -9.293 -6.675 1.00 97.19 377 GLU A N 1
ATOM 3079 C CA . GLU A 1 377 ? -15.332 -8.776 -6.118 1.00 97.19 377 GLU A CA 1
ATOM 3080 C C . GLU A 1 377 ? -15.600 -7.319 -6.513 1.00 97.19 377 GLU A C 1
ATOM 3082 O O . GLU A 1 377 ? -16.667 -7.018 -7.048 1.00 97.19 377 GLU A O 1
ATOM 3087 N N . GLU A 1 378 ? -14.625 -6.430 -6.326 1.00 97.12 378 GLU A N 1
ATOM 3088 C CA . GLU A 1 378 ? -14.783 -4.984 -6.524 1.00 97.12 378 GLU A CA 1
ATOM 3089 C C . GLU A 1 378 ? -14.895 -4.606 -8.007 1.00 97.12 378 GLU A C 1
ATOM 3091 O O . GLU A 1 378 ? -15.748 -3.807 -8.392 1.00 97.12 378 GLU A O 1
ATOM 3096 N N . ALA A 1 379 ? -14.073 -5.210 -8.873 1.00 97.25 379 ALA A N 1
ATOM 3097 C CA . ALA A 1 379 ? -14.121 -4.961 -10.317 1.00 97.25 379 ALA A CA 1
ATOM 3098 C C . ALA A 1 379 ? -15.114 -5.880 -11.050 1.00 97.25 379 ALA A C 1
ATOM 3100 O O . ALA A 1 379 ? -15.286 -5.742 -12.263 1.00 97.25 379 ALA A O 1
ATOM 3101 N N . ARG A 1 380 ? -15.738 -6.835 -10.338 1.00 97.31 380 ARG A N 1
ATOM 3102 C CA . ARG A 1 380 ? -16.597 -7.892 -10.904 1.00 97.31 380 ARG A CA 1
ATOM 3103 C C . ARG A 1 380 ? -15.914 -8.663 -12.040 1.00 97.31 380 ARG A C 1
ATOM 3105 O O . ARG A 1 380 ? -16.539 -9.024 -13.037 1.00 97.31 380 ARG A O 1
ATOM 3112 N N . ASP A 1 381 ? -14.620 -8.936 -11.879 1.00 97.81 381 ASP A N 1
ATOM 3113 C CA . ASP A 1 381 ? -13.763 -9.496 -12.923 1.00 97.81 381 ASP A CA 1
ATOM 3114 C C . ASP A 1 381 ? -12.910 -10.669 -12.425 1.00 97.81 381 ASP A C 1
ATOM 3116 O O . ASP A 1 381 ? -11.935 -10.515 -11.693 1.00 97.81 381 ASP A O 1
ATOM 3120 N N . LYS A 1 382 ? -13.242 -11.871 -12.903 1.00 98.06 382 LYS A N 1
ATOM 3121 C CA . LYS A 1 382 ? -12.652 -13.135 -12.439 1.00 98.06 382 LYS A CA 1
ATOM 3122 C C . LYS A 1 382 ? -11.314 -13.496 -13.095 1.00 98.06 382 LYS A C 1
ATOM 3124 O O . LYS A 1 382 ? -10.795 -14.583 -12.840 1.00 98.06 382 LYS A O 1
ATOM 3129 N N . ARG A 1 383 ? -10.717 -12.640 -13.935 1.00 98.31 383 ARG A N 1
ATOM 3130 C CA . ARG A 1 383 ? -9.512 -13.001 -14.716 1.00 98.31 383 ARG A CA 1
ATOM 3131 C C . ARG A 1 383 ? -8.290 -13.390 -13.874 1.00 98.31 383 ARG A C 1
ATOM 3133 O O . ARG A 1 383 ? -7.410 -14.086 -14.377 1.00 98.31 383 ARG A O 1
ATOM 3140 N N . PHE A 1 384 ? -8.227 -12.952 -12.615 1.00 98.62 384 PHE A N 1
ATOM 3141 C CA . PHE A 1 384 ? -7.141 -13.279 -11.681 1.00 98.62 384 PHE A CA 1
ATOM 3142 C C . PHE A 1 384 ? -7.522 -14.347 -10.646 1.00 98.62 384 PHE A C 1
ATOM 3144 O O . PHE A 1 384 ? -6.681 -14.725 -9.834 1.00 98.62 384 PHE A O 1
ATOM 3151 N N . LEU A 1 385 ? -8.742 -14.891 -10.693 1.00 98.56 385 LEU A N 1
ATOM 3152 C CA . LEU A 1 385 ? -9.194 -15.901 -9.734 1.00 98.56 385 LEU A CA 1
ATOM 3153 C C . LEU A 1 385 ? -8.322 -17.165 -9.785 1.00 98.56 385 LEU A C 1
ATOM 3155 O O . LEU A 1 385 ? -7.889 -17.655 -8.749 1.00 98.56 385 LEU A O 1
ATOM 3159 N N . SER A 1 386 ? -7.964 -17.640 -10.982 1.00 98.31 386 SER A N 1
ATOM 3160 C CA . SER A 1 386 ? -7.075 -18.806 -11.130 1.00 98.31 386 SER A CA 1
ATOM 3161 C C . SER A 1 386 ? -5.684 -18.581 -10.522 1.00 98.31 386 SER A C 1
ATOM 3163 O O . SER A 1 386 ? -5.064 -19.517 -10.016 1.00 98.31 386 SER A O 1
ATOM 3165 N N . MET A 1 387 ? -5.186 -17.339 -10.527 1.00 98.50 387 MET A N 1
ATOM 3166 C CA . MET A 1 387 ? -3.936 -16.976 -9.859 1.00 98.50 387 MET A CA 1
ATOM 3167 C C . MET A 1 387 ? -4.071 -17.146 -8.343 1.00 98.50 387 MET A C 1
ATOM 3169 O O . MET A 1 387 ? -3.199 -17.770 -7.737 1.00 98.50 387 MET A O 1
ATOM 3173 N N . ALA A 1 388 ? -5.171 -16.667 -7.752 1.00 98.75 388 ALA A N 1
ATOM 3174 C CA . ALA A 1 388 ? -5.470 -16.859 -6.334 1.00 98.75 388 ALA A CA 1
ATOM 3175 C C . ALA A 1 388 ? -5.625 -18.349 -5.980 1.00 98.75 388 ALA A C 1
ATOM 3177 O O . ALA A 1 388 ? -4.998 -18.828 -5.040 1.00 98.75 388 ALA A O 1
ATOM 3178 N N . GLU A 1 389 ? -6.353 -19.134 -6.776 1.00 98.75 389 GLU A N 1
ATOM 3179 C CA . GLU A 1 389 ? -6.481 -20.581 -6.542 1.00 98.75 389 GLU A CA 1
ATOM 3180 C C . GLU A 1 389 ? -5.129 -21.313 -6.611 1.00 98.75 389 GLU A C 1
ATOM 3182 O O . GLU A 1 389 ? -4.886 -22.258 -5.858 1.00 98.75 389 GLU A O 1
ATOM 3187 N N . ASN A 1 390 ? -4.220 -20.877 -7.487 1.00 98.50 390 ASN A N 1
ATOM 3188 C CA . ASN A 1 390 ? -2.866 -21.425 -7.566 1.00 98.50 390 ASN A CA 1
ATOM 3189 C C . ASN A 1 390 ? -2.005 -21.042 -6.355 1.00 98.50 390 ASN A C 1
ATOM 3191 O O . ASN A 1 390 ? -1.215 -21.868 -5.899 1.00 98.50 390 ASN A O 1
ATOM 3195 N N . ILE A 1 391 ? -2.161 -19.824 -5.826 1.00 98.75 391 ILE A N 1
ATOM 3196 C CA . ILE A 1 391 ? -1.550 -19.425 -4.551 1.00 98.75 391 ILE A CA 1
ATOM 3197 C C . ILE A 1 391 ? -2.085 -20.323 -3.434 1.00 98.75 391 ILE A C 1
ATOM 3199 O O . ILE A 1 391 ? -1.292 -20.894 -2.699 1.00 98.75 391 ILE A O 1
ATOM 3203 N N . ALA A 1 392 ? -3.400 -20.545 -3.361 1.00 98.75 392 ALA A N 1
ATOM 3204 C CA . ALA A 1 392 ? -4.013 -21.414 -2.357 1.00 98.75 392 ALA A CA 1
ATOM 3205 C C . ALA A 1 392 ? -3.457 -22.841 -2.392 1.00 98.75 392 ALA A C 1
ATOM 3207 O O . ALA A 1 392 ? -3.060 -23.369 -1.358 1.00 98.75 392 ALA A O 1
ATOM 3208 N N . LYS A 1 393 ? -3.350 -23.449 -3.580 1.00 98.56 393 LYS A N 1
ATOM 3209 C CA . LYS A 1 393 ? -2.729 -24.777 -3.742 1.00 98.56 393 LYS A CA 1
ATOM 3210 C C . LYS A 1 393 ? -1.290 -24.801 -3.230 1.00 98.56 393 LYS A C 1
ATOM 3212 O O . LYS A 1 393 ? -0.891 -25.751 -2.562 1.00 98.56 393 LYS A O 1
ATOM 3217 N N . TRP A 1 394 ? -0.518 -23.757 -3.529 1.00 98.38 394 TRP A N 1
ATOM 3218 C CA . TRP A 1 394 ? 0.844 -23.640 -3.024 1.00 98.38 394 TRP A CA 1
ATOM 3219 C C . TRP A 1 394 ? 0.869 -23.486 -1.499 1.00 98.38 394 TRP A C 1
ATOM 3221 O O . TRP A 1 394 ? 1.595 -24.229 -0.850 1.00 98.38 394 TRP A O 1
ATOM 3231 N N . LEU A 1 395 ? 0.030 -22.632 -0.909 1.00 98.38 395 LEU A N 1
ATOM 3232 C CA . LEU A 1 395 ? -0.079 -22.467 0.546 1.00 98.38 395 LEU A CA 1
ATOM 3233 C C . LEU A 1 395 ? -0.428 -23.776 1.256 1.00 98.38 395 LEU A C 1
ATOM 3235 O O . LEU A 1 395 ? 0.205 -24.117 2.248 1.00 98.38 395 LEU A O 1
ATOM 3239 N N . ILE A 1 396 ? -1.371 -24.551 0.717 1.00 98.25 396 ILE A N 1
ATOM 3240 C CA . ILE A 1 396 ? -1.734 -25.865 1.267 1.00 98.25 396 ILE A CA 1
ATOM 3241 C C . ILE A 1 396 ? -0.507 -26.788 1.317 1.00 98.25 396 ILE A C 1
ATOM 3243 O O . ILE A 1 396 ? -0.300 -27.471 2.313 1.00 98.25 396 ILE A O 1
ATOM 3247 N N . SER A 1 397 ? 0.367 -26.751 0.303 1.00 96.62 397 SER A N 1
ATOM 3248 C CA . SER A 1 397 ? 1.620 -27.526 0.316 1.00 96.62 397 SER A CA 1
ATOM 3249 C C . SER A 1 397 ? 2.661 -27.048 1.342 1.00 96.62 397 SER A C 1
ATOM 3251 O O . SER A 1 397 ? 3.638 -27.751 1.587 1.00 96.62 397 SER A O 1
ATOM 3253 N N . GLN A 1 398 ? 2.478 -25.860 1.931 1.00 97.00 398 GLN A N 1
ATOM 3254 C CA . GLN A 1 398 ? 3.357 -25.311 2.971 1.00 97.00 398 GLN A CA 1
ATOM 3255 C C . GLN A 1 398 ? 2.883 -25.631 4.395 1.00 97.00 398 GLN A C 1
ATOM 3257 O O . GLN A 1 398 ? 3.603 -25.321 5.349 1.00 97.00 398 GLN A O 1
ATOM 3262 N N . LYS A 1 399 ? 1.698 -26.234 4.549 1.00 96.19 399 LYS A N 1
ATOM 3263 C CA . LYS A 1 399 ? 1.172 -26.634 5.855 1.00 96.19 399 LYS A CA 1
ATOM 3264 C C . LYS A 1 399 ? 1.947 -27.810 6.448 1.00 96.19 399 LYS A C 1
ATOM 3266 O O . LYS A 1 399 ? 2.426 -28.686 5.727 1.00 96.19 399 LYS A O 1
ATOM 3271 N N . ASP A 1 400 ? 2.061 -27.818 7.769 1.00 94.44 400 ASP A N 1
ATOM 3272 C CA . ASP A 1 400 ? 2.519 -28.969 8.542 1.00 94.44 400 ASP A CA 1
ATOM 3273 C C . ASP A 1 400 ? 1.358 -29.928 8.882 1.00 94.44 400 ASP A C 1
ATOM 3275 O O . ASP A 1 400 ? 0.206 -29.716 8.496 1.00 94.44 400 ASP A O 1
ATOM 3279 N N . SER A 1 401 ? 1.661 -31.004 9.612 1.00 92.56 401 SER A N 1
ATOM 3280 C CA . SER A 1 401 ? 0.668 -31.991 10.055 1.00 92.56 401 SER A CA 1
ATOM 3281 C C . SER A 1 401 ? -0.350 -31.449 11.063 1.00 92.56 401 SER A C 1
ATOM 3283 O O . SER A 1 401 ? -1.384 -32.077 11.271 1.00 92.56 401 SER A O 1
ATOM 3285 N N . GLU A 1 402 ? -0.066 -30.316 11.707 1.00 93.56 402 GLU A N 1
ATOM 3286 C CA . GLU A 1 402 ? -0.972 -29.645 12.642 1.00 93.56 402 GLU A CA 1
ATOM 3287 C C . GLU A 1 402 ? -1.839 -28.582 11.940 1.00 93.56 402 GLU A C 1
ATOM 3289 O O . GLU A 1 402 ? -2.702 -27.973 12.570 1.00 93.56 402 GLU A O 1
ATOM 3294 N N . GLY A 1 403 ? -1.634 -28.366 10.635 1.00 92.50 403 GLY A N 1
ATOM 3295 C CA . GLY A 1 403 ? -2.370 -27.404 9.815 1.00 92.50 403 GLY A CA 1
ATOM 3296 C C . GLY A 1 403 ? -1.762 -25.999 9.776 1.00 92.50 403 GLY A C 1
ATOM 3297 O O . GLY A 1 403 ? -2.344 -25.118 9.137 1.00 92.50 403 GLY A O 1
ATOM 3298 N N . GLY A 1 404 ? -0.606 -25.788 10.410 1.00 94.94 404 GLY A N 1
ATOM 3299 C CA . GLY A 1 404 ? 0.093 -24.508 10.465 1.00 94.94 404 GLY A CA 1
ATOM 3300 C C . GLY A 1 404 ? 0.956 -24.255 9.243 1.00 94.94 404 GLY A C 1
ATOM 3301 O O . GLY A 1 404 ? 1.651 -25.145 8.757 1.00 94.94 404 GLY A O 1
ATOM 3302 N N . LEU A 1 405 ? 0.953 -23.019 8.752 1.00 97.12 405 LEU A N 1
ATOM 3303 C CA . LEU A 1 405 ? 1.788 -22.609 7.628 1.00 97.12 405 LEU A CA 1
ATOM 3304 C C . LEU A 1 405 ? 3.195 -22.257 8.098 1.00 97.12 405 LEU A C 1
ATOM 3306 O O . LEU A 1 405 ? 3.388 -21.330 8.893 1.00 97.12 405 LEU A O 1
ATOM 3310 N N . LYS A 1 406 ? 4.175 -22.960 7.532 1.00 96.56 406 LYS A N 1
ATOM 3311 C CA . LYS A 1 406 ? 5.582 -22.567 7.596 1.00 96.56 406 LYS A CA 1
ATOM 3312 C C . LYS A 1 406 ? 5.791 -21.212 6.921 1.00 96.56 406 LYS A C 1
ATOM 3314 O O . LYS A 1 406 ? 5.051 -20.840 6.013 1.00 96.56 406 LYS A O 1
ATOM 3319 N N . GLY A 1 407 ? 6.839 -20.488 7.308 1.00 94.38 407 GLY A N 1
ATOM 3320 C CA . GLY A 1 407 ? 7.155 -19.182 6.720 1.00 94.38 407 GLY A CA 1
ATOM 3321 C C . GLY A 1 407 ? 7.404 -19.208 5.205 1.00 94.38 407 GLY A C 1
ATOM 3322 O O . GLY A 1 407 ? 7.218 -18.185 4.552 1.00 94.38 407 GLY A O 1
ATOM 3323 N N . GLY A 1 408 ? 7.755 -20.369 4.643 1.00 95.44 408 GLY A N 1
ATOM 3324 C CA . GLY A 1 408 ? 8.048 -20.609 3.229 1.00 95.44 408 GLY A CA 1
ATOM 3325 C C . GLY A 1 408 ? 8.632 -22.016 2.998 1.00 95.44 408 GLY A C 1
ATOM 3326 O O . GLY A 1 408 ? 8.772 -22.777 3.958 1.00 95.44 408 GLY A O 1
ATOM 3327 N N . PRO A 1 409 ? 9.021 -22.370 1.757 1.00 94.25 409 PRO A N 1
ATOM 3328 C CA . PRO A 1 409 ? 9.451 -23.730 1.401 1.00 94.25 409 PRO A CA 1
ATOM 3329 C C . PRO A 1 409 ? 10.666 -24.248 2.174 1.00 94.25 409 PRO A C 1
ATOM 3331 O O . PRO A 1 409 ? 10.714 -25.426 2.519 1.00 94.25 409 PRO A O 1
ATOM 3334 N N . ASP A 1 410 ? 11.625 -23.369 2.469 1.00 90.12 410 ASP A N 1
ATOM 3335 C CA . ASP A 1 410 ? 12.876 -23.711 3.165 1.00 90.12 410 ASP A CA 1
ATOM 3336 C C . ASP A 1 410 ? 12.925 -23.144 4.587 1.00 90.12 410 ASP A C 1
ATOM 3338 O O . ASP A 1 410 ? 13.995 -22.938 5.158 1.00 90.12 410 ASP A O 1
ATOM 3342 N N . ILE A 1 411 ? 11.761 -22.820 5.142 1.00 93.12 411 ILE A N 1
ATOM 3343 C CA . ILE A 1 411 ? 11.635 -22.105 6.401 1.00 93.12 411 ILE A CA 1
ATOM 3344 C C . ILE A 1 411 ? 10.869 -22.980 7.384 1.00 93.12 411 ILE A C 1
ATOM 3346 O O . ILE A 1 411 ? 9.787 -23.462 7.073 1.00 93.12 411 ILE A O 1
ATOM 3350 N N . ASN A 1 412 ? 11.412 -23.145 8.589 1.00 92.38 412 ASN A N 1
ATOM 3351 C CA . ASN A 1 412 ? 10.803 -23.984 9.625 1.00 92.38 412 ASN A CA 1
ATOM 3352 C C . ASN A 1 412 ? 10.121 -23.186 10.747 1.00 92.38 412 ASN A C 1
ATOM 3354 O O . ASN A 1 412 ? 9.539 -23.789 11.645 1.00 92.38 412 ASN A O 1
ATOM 3358 N N . TRP A 1 413 ? 10.198 -21.851 10.725 1.00 95.38 413 TRP A N 1
ATOM 3359 C CA . TRP A 1 413 ? 9.452 -21.015 11.665 1.00 95.38 413 TRP A CA 1
ATOM 3360 C C . TRP A 1 413 ? 8.006 -20.818 11.203 1.00 95.38 413 TRP A C 1
ATOM 3362 O O . TRP A 1 413 ? 7.693 -20.933 10.015 1.00 95.38 413 TRP A O 1
ATOM 3372 N N . TYR A 1 414 ? 7.140 -20.477 12.155 1.00 97.00 414 TYR A N 1
ATOM 3373 C CA . TYR A 1 414 ? 5.723 -20.197 11.935 1.00 97.00 414 TYR A CA 1
ATOM 3374 C C . TYR A 1 414 ? 5.408 -18.790 12.435 1.00 97.00 414 TYR A C 1
ATOM 3376 O O . TYR A 1 414 ? 5.836 -18.430 13.528 1.00 97.00 414 TYR A O 1
ATOM 3384 N N . SER A 1 415 ? 4.648 -18.019 11.660 1.00 96.81 415 SER A N 1
ATOM 3385 C CA . SER A 1 415 ? 4.193 -16.676 12.040 1.00 96.81 415 SER A CA 1
ATOM 3386 C C . SER A 1 415 ? 2.690 -16.688 12.277 1.00 96.81 415 SER A C 1
ATOM 3388 O O . SER A 1 415 ? 1.936 -17.226 11.462 1.00 96.81 415 SER A O 1
ATOM 3390 N N . THR A 1 416 ? 2.257 -16.087 13.381 1.00 97.38 416 THR A N 1
ATOM 3391 C CA . THR A 1 416 ? 0.839 -15.866 13.675 1.00 97.38 416 THR A CA 1
ATOM 3392 C C . THR A 1 416 ? 0.199 -15.000 12.595 1.00 97.38 416 THR A C 1
ATOM 3394 O O . THR A 1 416 ? -0.863 -15.355 12.094 1.00 97.38 416 THR A O 1
ATOM 3397 N N . GLU A 1 417 ? 0.881 -13.938 12.155 1.00 96.25 417 GLU A N 1
ATOM 3398 C CA . GLU A 1 417 ? 0.400 -13.042 11.098 1.00 96.25 417 GLU A CA 1
ATOM 3399 C C . GLU A 1 417 ? 0.196 -13.783 9.773 1.00 96.25 417 GLU A C 1
ATOM 3401 O O . GLU A 1 417 ? -0.896 -13.757 9.217 1.00 96.25 417 GLU A O 1
ATOM 3406 N N . HIS A 1 418 ? 1.184 -14.563 9.324 1.00 97.25 418 HIS A N 1
ATOM 3407 C CA . HIS A 1 418 ? 1.057 -15.326 8.076 1.00 97.25 418 HIS A CA 1
ATOM 3408 C C . HIS A 1 418 ? -0.112 -16.326 8.105 1.00 97.25 418 HIS A C 1
ATOM 3410 O O . HIS A 1 418 ? -0.722 -16.608 7.072 1.00 97.25 418 HIS A O 1
ATOM 3416 N N . ASN A 1 419 ? -0.411 -16.901 9.273 1.00 98.19 419 ASN A N 1
ATOM 3417 C CA . ASN A 1 419 ? -1.537 -17.820 9.422 1.00 98.19 419 ASN A CA 1
ATOM 3418 C C . ASN A 1 419 ? -2.874 -17.064 9.483 1.00 98.19 419 ASN A C 1
ATOM 3420 O O . ASN A 1 419 ? -3.850 -17.539 8.903 1.00 98.19 419 ASN A O 1
ATOM 3424 N N . LEU A 1 420 ? -2.923 -15.884 10.106 1.00 98.19 420 LEU A N 1
ATOM 3425 C CA . LEU A 1 420 ? -4.088 -14.993 10.070 1.00 98.19 420 LEU A CA 1
ATOM 3426 C C . LEU A 1 420 ? -4.393 -14.514 8.643 1.00 98.19 420 LEU A C 1
ATOM 3428 O O . LEU A 1 420 ? -5.543 -14.597 8.209 1.00 98.19 420 LEU A O 1
ATOM 3432 N N . ASP A 1 421 ? -3.365 -14.125 7.883 1.00 98.19 421 ASP A N 1
ATOM 3433 C CA . ASP A 1 421 ? -3.487 -13.784 6.463 1.00 98.19 421 ASP A CA 1
ATOM 3434 C C . ASP A 1 421 ? -4.129 -14.937 5.692 1.00 98.19 421 ASP A C 1
ATOM 3436 O O . ASP A 1 421 ? -5.069 -14.758 4.916 1.00 98.19 421 ASP A O 1
ATOM 3440 N N . ALA A 1 422 ? -3.616 -16.153 5.900 1.00 98.44 422 ALA A N 1
ATOM 3441 C CA . ALA A 1 422 ? -4.090 -17.324 5.186 1.00 98.44 422 ALA A CA 1
ATOM 3442 C C . ALA A 1 422 ? -5.514 -17.713 5.583 1.00 98.44 422 ALA A C 1
ATOM 3444 O O . ALA A 1 422 ? -6.282 -18.123 4.716 1.00 98.44 422 ALA A O 1
ATOM 3445 N N . TYR A 1 423 ? -5.886 -17.563 6.857 1.00 98.56 423 TYR A N 1
ATOM 3446 C CA . TYR A 1 423 ? -7.269 -17.723 7.299 1.00 98.56 423 TYR A CA 1
ATOM 3447 C C . TYR A 1 423 ? -8.199 -16.783 6.520 1.00 98.56 423 TYR A C 1
ATOM 3449 O O . TYR A 1 423 ? -9.164 -17.253 5.911 1.00 98.56 423 TYR A O 1
ATOM 3457 N N . ALA A 1 424 ? -7.875 -15.485 6.473 1.00 98.38 424 ALA A N 1
ATOM 3458 C CA . ALA A 1 424 ? -8.670 -14.495 5.750 1.00 98.38 424 ALA A CA 1
ATOM 3459 C C . ALA A 1 424 ? -8.754 -14.838 4.255 1.00 98.38 424 ALA A C 1
ATOM 3461 O O . ALA A 1 424 ? -9.837 -14.875 3.674 1.00 98.38 424 ALA A O 1
ATOM 3462 N N . PHE A 1 425 ? -7.621 -15.183 3.644 1.00 98.75 425 PHE A N 1
ATOM 3463 C CA . PHE A 1 425 ? -7.540 -15.553 2.236 1.00 98.75 425 PHE A CA 1
ATOM 3464 C C . PHE A 1 425 ? -8.356 -16.803 1.881 1.00 98.75 425 PHE A C 1
ATOM 3466 O O . PHE A 1 425 ? -9.095 -16.796 0.895 1.00 98.75 425 PHE A O 1
ATOM 3473 N N . PHE A 1 426 ? -8.259 -17.875 2.675 1.00 98.81 426 PHE A N 1
ATOM 3474 C CA . PHE A 1 426 ? -9.058 -19.082 2.458 1.00 98.81 426 PHE A CA 1
ATOM 3475 C C . PHE A 1 426 ? -10.550 -18.816 2.668 1.00 98.81 426 PHE A C 1
ATOM 3477 O O . PHE A 1 426 ? -11.360 -19.352 1.912 1.00 98.81 426 PHE A O 1
ATOM 3484 N N . ASN A 1 427 ? -10.915 -17.963 3.632 1.00 98.50 427 ASN A N 1
ATOM 3485 C CA . ASN A 1 427 ? -12.302 -17.550 3.815 1.00 98.50 427 ASN A CA 1
ATOM 3486 C C . ASN A 1 427 ? -12.837 -16.809 2.582 1.00 98.50 427 ASN A C 1
ATOM 3488 O O . ASN A 1 427 ? -13.852 -17.212 2.027 1.00 98.50 427 ASN A O 1
ATOM 3492 N N . MET A 1 428 ? -12.103 -15.810 2.083 1.00 98.50 428 MET A N 1
ATOM 3493 C CA . MET A 1 428 ? -12.478 -15.079 0.867 1.00 98.50 428 MET A CA 1
ATOM 3494 C C . MET A 1 428 ? -12.603 -16.001 -0.355 1.00 98.50 428 MET A C 1
ATOM 3496 O O . MET A 1 428 ? -13.526 -15.861 -1.154 1.00 98.50 428 MET A O 1
ATOM 3500 N N . LEU A 1 429 ? -11.686 -16.962 -0.520 1.00 98.62 429 LEU A N 1
ATOM 3501 C CA . LEU A 1 429 ? -11.767 -17.947 -1.601 1.00 98.62 429 LEU A CA 1
ATOM 3502 C C . LEU A 1 429 ? -13.010 -18.821 -1.489 1.00 98.62 429 LEU A C 1
ATOM 3504 O O . LEU A 1 429 ? -13.645 -19.105 -2.505 1.00 98.62 429 LEU A O 1
ATOM 3508 N N . TYR A 1 430 ? -13.341 -19.272 -0.281 1.00 98.69 430 TYR A N 1
ATOM 3509 C CA . TYR A 1 430 ? -14.553 -20.042 -0.050 1.00 98.69 430 TYR A CA 1
ATOM 3510 C C . TYR A 1 430 ? -15.797 -19.212 -0.375 1.00 98.69 430 TYR A C 1
ATOM 3512 O O . TYR A 1 430 ? -16.631 -19.680 -1.143 1.00 98.69 430 TYR A O 1
ATOM 3520 N N . ASP A 1 431 ? -15.871 -17.969 0.099 1.00 98.25 431 ASP A N 1
ATOM 3521 C CA . ASP A 1 431 ? -17.009 -17.080 -0.152 1.00 98.25 431 ASP A CA 1
ATOM 3522 C C . ASP A 1 431 ? -17.218 -16.827 -1.659 1.00 98.25 431 ASP A C 1
ATOM 3524 O O . ASP A 1 431 ? -18.348 -16.824 -2.144 1.00 98.25 431 ASP A O 1
ATOM 3528 N N . ILE A 1 432 ? -16.131 -16.697 -2.431 1.00 98.25 432 ILE A N 1
ATOM 3529 C CA . ILE A 1 432 ? -16.184 -16.449 -3.883 1.00 98.25 432 ILE A CA 1
ATOM 3530 C C . ILE A 1 432 ? -16.467 -17.723 -4.699 1.00 98.25 432 ILE A C 1
ATOM 3532 O O . ILE A 1 432 ? -17.102 -17.657 -5.757 1.00 98.25 432 ILE A O 1
ATOM 3536 N N . THR A 1 433 ? -15.946 -18.880 -4.279 1.00 98.06 433 THR A N 1
ATOM 3537 C CA . THR A 1 433 ? -15.944 -20.105 -5.108 1.00 98.06 433 THR A CA 1
ATOM 3538 C C . THR A 1 433 ? -16.887 -21.204 -4.628 1.00 98.06 433 THR A C 1
ATOM 3540 O O . THR A 1 433 ? -17.210 -22.091 -5.416 1.00 98.06 433 THR A O 1
ATOM 3543 N N . GLY A 1 434 ? -17.284 -21.190 -3.355 1.00 98.25 434 GLY A N 1
ATOM 3544 C CA . GLY A 1 434 ? -18.068 -22.240 -2.704 1.00 98.25 434 GLY A CA 1
ATOM 3545 C C . GLY A 1 434 ? -17.351 -23.588 -2.555 1.00 98.25 434 GLY A C 1
ATOM 3546 O O . GLY A 1 434 ? -18.007 -24.591 -2.301 1.00 98.25 434 GLY A O 1
ATOM 3547 N N . LYS A 1 435 ? -16.026 -23.664 -2.759 1.00 98.56 435 LYS A N 1
ATOM 3548 C CA . LYS A 1 435 ? -15.287 -24.940 -2.744 1.00 98.56 435 LYS A CA 1
ATOM 3549 C C . LYS A 1 435 ? -14.875 -25.351 -1.330 1.00 98.56 435 LYS A C 1
ATOM 3551 O O . LYS A 1 435 ? -14.068 -24.665 -0.700 1.00 98.56 435 LYS A O 1
ATOM 3556 N N . ASP A 1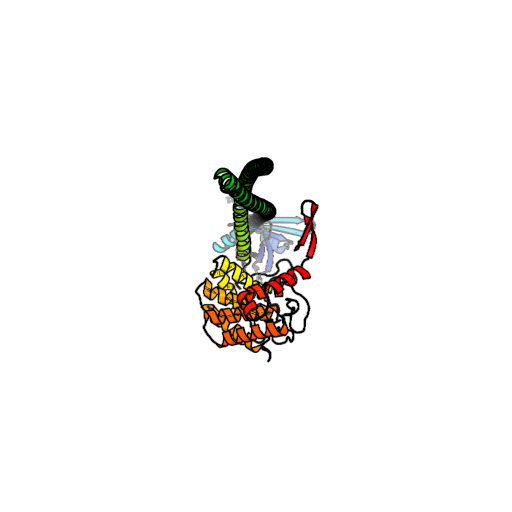 436 ? -15.321 -26.528 -0.893 1.00 98.56 436 ASP A N 1
ATOM 3557 C CA . ASP A 1 436 ? -15.094 -27.044 0.468 1.00 98.56 436 ASP A CA 1
ATOM 3558 C C . ASP A 1 436 ? -13.621 -27.129 0.876 1.00 98.56 436 ASP A C 1
ATOM 3560 O O . ASP A 1 436 ? -13.292 -26.824 2.019 1.00 98.56 436 ASP A O 1
ATOM 3564 N N . ILE A 1 437 ? -12.710 -27.420 -0.058 1.00 98.44 437 ILE A N 1
ATOM 3565 C CA . ILE A 1 437 ? -11.265 -27.457 0.227 1.00 98.44 437 ILE A CA 1
ATOM 3566 C C . ILE A 1 437 ? -10.750 -26.155 0.867 1.00 98.44 437 ILE A C 1
ATOM 3568 O O . ILE A 1 437 ? -9.844 -26.188 1.701 1.00 98.44 437 ILE A O 1
ATOM 3572 N N . TYR A 1 438 ? -11.314 -24.999 0.504 1.00 98.62 438 TYR A N 1
ATOM 3573 C CA . TYR A 1 438 ? -10.919 -23.714 1.084 1.00 98.62 438 TYR A CA 1
ATOM 3574 C C . TYR A 1 438 ? -11.525 -23.510 2.468 1.00 98.62 438 TYR A C 1
ATOM 3576 O O . TYR A 1 438 ? -10.830 -23.037 3.363 1.00 98.62 438 TYR A O 1
ATOM 3584 N N . LYS A 1 439 ? -12.767 -23.951 2.680 1.00 98.56 439 LYS A N 1
ATOM 3585 C CA . LYS A 1 439 ? -13.392 -23.972 4.005 1.00 98.56 439 LYS A CA 1
ATOM 3586 C C . LYS A 1 439 ? -12.628 -24.875 4.973 1.00 98.56 439 LYS A C 1
ATOM 3588 O O . LYS A 1 439 ? -12.301 -24.442 6.070 1.00 98.56 439 LYS A O 1
ATOM 3593 N N . GLU A 1 440 ? -12.279 -26.089 4.557 1.00 98.31 440 GLU A N 1
ATOM 3594 C CA . GLU A 1 440 ? -11.479 -27.023 5.359 1.00 98.31 440 GLU A CA 1
ATOM 3595 C C . GLU A 1 440 ? -10.128 -26.414 5.743 1.00 98.31 440 GLU A C 1
ATOM 3597 O O . GLU A 1 440 ? -9.718 -26.468 6.903 1.00 98.31 440 GLU A O 1
ATOM 3602 N N . ASN A 1 441 ? -9.443 -25.780 4.787 1.00 98.38 441 ASN A N 1
ATOM 3603 C CA . ASN A 1 441 ? -8.149 -25.165 5.051 1.00 98.38 441 ASN A CA 1
ATOM 3604 C C . ASN A 1 441 ? -8.240 -23.923 5.935 1.00 98.38 441 ASN A C 1
ATOM 3606 O O . ASN A 1 441 ? -7.362 -23.749 6.780 1.00 98.38 441 ASN A O 1
ATOM 3610 N N . ARG A 1 442 ? -9.289 -23.108 5.783 1.00 97.88 442 ARG A N 1
ATOM 3611 C CA . ARG A 1 442 ? -9.613 -22.007 6.695 1.00 97.88 442 ARG A CA 1
ATOM 3612 C C . ARG A 1 442 ? -9.804 -22.526 8.120 1.00 97.88 442 ARG A C 1
ATOM 3614 O O . ARG A 1 442 ? -9.146 -22.036 9.035 1.00 97.88 442 ARG A O 1
ATOM 3621 N N . ASP A 1 443 ? -10.667 -23.527 8.294 1.00 97.88 443 ASP A N 1
ATOM 3622 C CA . ASP A 1 443 ? -11.042 -24.073 9.604 1.00 97.88 443 ASP A CA 1
ATOM 3623 C C . ASP A 1 443 ? -9.819 -24.701 10.307 1.00 97.88 443 ASP A C 1
ATOM 3625 O O . ASP A 1 443 ? -9.569 -24.446 11.486 1.00 97.88 443 ASP A O 1
ATOM 3629 N N . GLN A 1 444 ? -8.984 -25.441 9.567 1.00 98.00 444 GLN A N 1
ATOM 3630 C CA . GLN A 1 444 ? -7.716 -25.980 10.079 1.00 98.00 444 GLN A CA 1
ATOM 3631 C C . GLN A 1 444 ? -6.731 -24.883 10.501 1.00 98.00 444 GLN A C 1
ATOM 3633 O O . GLN A 1 444 ? -6.108 -24.995 11.555 1.00 98.00 444 GLN A O 1
ATOM 3638 N N . THR A 1 445 ? -6.584 -23.823 9.700 1.00 98.12 445 THR A N 1
ATOM 3639 C CA . THR A 1 445 ? -5.676 -22.716 10.027 1.00 98.12 445 THR A CA 1
ATOM 3640 C C . THR A 1 445 ? -6.143 -21.977 11.284 1.00 98.12 445 THR A C 1
ATOM 3642 O O . THR A 1 445 ? -5.324 -21.683 12.153 1.00 98.12 445 THR A O 1
ATOM 3645 N N . LEU A 1 446 ? -7.452 -21.734 11.438 1.00 97.88 446 LEU A N 1
ATOM 3646 C CA . LEU A 1 446 ? -8.006 -21.103 12.643 1.00 97.88 446 LEU A CA 1
ATOM 3647 C C . LEU A 1 446 ? -7.768 -21.953 13.892 1.00 97.88 446 LEU A C 1
ATOM 3649 O O . LEU A 1 446 ? -7.339 -21.436 14.926 1.00 97.88 446 LEU A O 1
ATOM 3653 N N . LYS A 1 447 ? -7.985 -23.268 13.778 1.00 97.75 447 LYS A N 1
ATOM 3654 C CA . LYS A 1 447 ?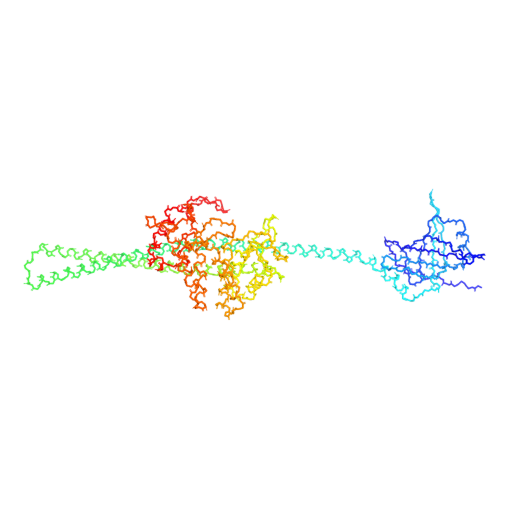 -7.675 -24.213 14.851 1.00 97.75 447 LYS A CA 1
ATOM 3655 C C . LYS A 1 447 ? -6.199 -24.141 15.246 1.00 97.75 447 LYS A C 1
ATOM 3657 O O . LYS A 1 447 ? -5.893 -24.043 16.431 1.00 97.75 447 LYS A O 1
ATOM 3662 N N . TRP A 1 448 ? -5.290 -24.130 14.271 1.00 98.00 448 TRP A N 1
ATOM 3663 C CA . TRP A 1 448 ? -3.857 -24.023 14.543 1.00 98.00 448 TRP A CA 1
ATOM 3664 C C . TRP A 1 448 ? -3.495 -22.718 15.266 1.00 98.00 448 TRP A C 1
ATOM 3666 O O . TRP A 1 448 ? -2.737 -22.757 16.237 1.00 98.00 448 TRP A O 1
ATOM 3676 N N . ILE A 1 449 ? -4.060 -21.579 14.838 1.00 97.50 449 ILE A N 1
ATOM 3677 C CA . ILE A 1 449 ? -3.857 -20.265 15.475 1.00 97.50 449 ILE A CA 1
ATOM 3678 C C . ILE A 1 449 ? -4.273 -20.329 16.944 1.00 97.50 449 ILE A C 1
ATOM 3680 O O . ILE A 1 449 ? -3.485 -19.965 17.821 1.00 97.50 449 ILE A O 1
ATOM 3684 N N . LYS A 1 450 ? -5.479 -20.832 17.216 1.00 96.69 450 LYS A N 1
ATOM 3685 C CA . LYS A 1 450 ? -6.006 -20.986 18.573 1.00 96.69 450 LYS A CA 1
ATOM 3686 C C . LYS A 1 450 ? -5.093 -21.850 19.442 1.00 96.69 450 LYS A C 1
ATOM 3688 O O . LYS A 1 450 ? -4.749 -21.443 20.547 1.00 96.69 450 LYS A O 1
ATOM 3693 N N . ASP A 1 451 ? -4.685 -23.010 18.937 1.00 96.19 451 ASP A N 1
ATOM 3694 C CA . ASP A 1 451 ? -3.942 -23.994 19.726 1.00 96.19 451 ASP A CA 1
ATOM 3695 C C . ASP A 1 451 ? -2.486 -23.576 19.989 1.00 96.19 451 ASP A C 1
ATOM 3697 O O . ASP A 1 451 ? -1.917 -23.921 21.024 1.00 96.19 451 ASP A O 1
ATOM 3701 N N . ASN A 1 452 ? -1.864 -22.834 19.065 1.00 96.06 452 ASN A N 1
ATOM 3702 C CA . ASN A 1 452 ? -0.425 -22.559 19.121 1.00 96.06 452 ASN A CA 1
ATOM 3703 C C . ASN A 1 452 ? -0.072 -21.124 19.528 1.00 96.06 452 ASN A C 1
ATOM 3705 O O . ASN A 1 452 ? 1.004 -20.897 20.096 1.00 96.06 452 ASN A O 1
ATOM 3709 N N . THR A 1 453 ? -0.942 -20.155 19.236 1.00 95.00 453 THR A N 1
ATOM 3710 C CA . THR A 1 453 ? -0.596 -18.725 19.320 1.00 95.00 453 THR A CA 1
ATOM 3711 C C . THR A 1 453 ? -1.372 -17.978 20.400 1.00 95.00 453 THR A C 1
ATOM 3713 O O . THR A 1 453 ? -0.803 -17.089 21.031 1.00 95.00 453 THR A O 1
ATOM 3716 N N . TYR A 1 454 ? -2.625 -18.359 20.663 1.00 95.50 454 TYR A N 1
ATOM 3717 C CA . TYR A 1 454 ? -3.484 -17.698 21.643 1.00 95.50 454 TYR A CA 1
ATOM 3718 C C . TYR A 1 454 ? -3.272 -18.236 23.065 1.00 95.50 454 TYR A C 1
ATOM 3720 O O . TYR A 1 454 ? -3.057 -19.428 23.285 1.00 95.50 454 TYR A O 1
ATOM 3728 N N . SER A 1 455 ? -3.361 -17.350 24.056 1.00 93.31 455 SER A N 1
ATOM 3729 C CA . SER A 1 455 ? -3.307 -17.689 25.478 1.00 93.31 455 SER A CA 1
ATOM 3730 C C . SER A 1 455 ? -4.605 -17.279 26.166 1.00 93.31 455 SER A C 1
ATOM 3732 O O . SER A 1 455 ? -4.790 -16.116 26.513 1.00 93.31 455 SER A O 1
ATOM 3734 N N . ALA A 1 456 ? -5.477 -18.246 26.462 1.00 90.38 456 ALA A N 1
ATOM 3735 C CA . ALA A 1 456 ? -6.724 -17.986 27.192 1.00 90.38 456 ALA A CA 1
ATOM 3736 C C . ALA A 1 456 ? -6.491 -17.404 28.599 1.00 90.38 456 ALA A C 1
ATOM 3738 O O . ALA A 1 456 ? -7.329 -16.674 29.117 1.00 90.38 456 ALA A O 1
ATOM 3739 N N . LYS A 1 457 ? -5.333 -17.693 29.215 1.00 89.38 457 LYS A N 1
ATOM 3740 C CA . LYS A 1 457 ? -4.971 -17.175 30.542 1.00 89.38 457 LYS A CA 1
ATOM 3741 C C . LYS A 1 457 ? -4.712 -15.669 30.529 1.00 89.38 457 LYS A C 1
ATOM 3743 O O . LYS A 1 457 ? -5.031 -14.993 31.499 1.00 89.38 457 LYS A O 1
ATOM 3748 N N . THR A 1 458 ? -4.070 -15.168 29.477 1.00 89.06 458 THR A N 1
ATOM 3749 C CA . THR A 1 458 ? -3.624 -13.768 29.405 1.00 89.06 458 THR A CA 1
ATOM 3750 C C . THR A 1 458 ? -4.434 -12.938 28.418 1.00 89.06 458 THR A C 1
ATOM 3752 O O . THR A 1 458 ? -4.313 -11.724 28.426 1.00 89.06 458 THR A O 1
ATOM 3755 N N . GLY A 1 459 ? -5.218 -13.569 27.543 1.00 87.31 459 GLY A N 1
ATOM 3756 C CA . GLY A 1 459 ? -5.844 -12.913 26.397 1.00 87.31 459 GLY A CA 1
ATOM 3757 C C . GLY A 1 459 ? -4.863 -12.555 25.276 1.00 87.31 459 GLY A C 1
ATOM 3758 O O . GLY A 1 459 ? -5.295 -12.067 24.244 1.00 87.31 459 GLY A O 1
ATOM 3759 N N . GLY A 1 460 ? -3.561 -12.806 25.444 1.00 90.12 460 GLY A N 1
ATOM 3760 C CA . GLY A 1 460 ? -2.533 -12.409 24.482 1.00 90.12 460 GLY A CA 1
ATOM 3761 C C . GLY A 1 460 ? -2.342 -13.392 23.328 1.00 90.12 460 GLY A C 1
ATOM 3762 O O . GLY A 1 460 ? -2.713 -14.568 23.410 1.00 90.12 460 GLY A O 1
ATOM 3763 N N . MET A 1 461 ? -1.682 -12.908 22.275 1.00 93.25 461 MET A N 1
ATOM 3764 C CA . MET A 1 461 ? -1.211 -13.712 21.149 1.00 93.25 461 MET A CA 1
ATOM 3765 C C . MET A 1 461 ? 0.306 -13.635 21.024 1.00 93.25 461 MET A C 1
ATOM 3767 O O . MET A 1 461 ? 0.921 -12.585 21.198 1.00 93.25 461 MET A O 1
ATOM 3771 N N . LYS A 1 462 ? 0.906 -14.785 20.740 1.00 94.38 462 LYS A N 1
ATOM 3772 C CA . LYS A 1 462 ? 2.331 -14.940 20.449 1.00 94.38 462 LYS A CA 1
ATOM 3773 C C . LYS A 1 462 ? 2.622 -14.518 19.012 1.00 94.38 462 LYS A C 1
ATOM 3775 O O . LYS A 1 462 ? 1.772 -14.721 18.145 1.00 94.38 462 LYS A O 1
ATOM 3780 N N . ARG A 1 463 ? 3.841 -14.052 18.721 1.00 94.50 463 ARG A N 1
ATOM 3781 C CA . ARG A 1 463 ? 4.280 -13.754 17.343 1.00 94.50 463 ARG A CA 1
ATOM 3782 C C . ARG A 1 463 ? 4.308 -14.995 16.443 1.00 94.50 463 ARG A C 1
ATOM 3784 O O . ARG A 1 463 ? 4.117 -14.882 15.233 1.00 94.50 463 ARG A O 1
ATOM 3791 N N . GLY A 1 464 ? 4.499 -16.180 17.021 1.00 94.81 464 GLY A N 1
ATOM 3792 C CA . GLY A 1 464 ? 4.487 -17.440 16.283 1.00 94.81 464 GLY A CA 1
ATOM 3793 C C . GLY A 1 464 ? 4.556 -18.682 17.171 1.00 94.81 464 GLY A C 1
ATOM 3794 O O . GLY A 1 464 ? 4.713 -18.600 18.392 1.00 94.81 464 GLY A O 1
ATOM 3795 N N . LYS A 1 465 ? 4.469 -19.871 16.561 1.00 95.19 465 LYS A N 1
ATOM 3796 C CA . LYS A 1 465 ? 4.663 -21.140 17.284 1.00 95.19 465 LYS A CA 1
ATOM 3797 C C . LYS A 1 465 ? 6.114 -21.241 17.749 1.00 95.19 465 LYS A C 1
ATOM 3799 O O . LYS A 1 465 ? 7.034 -21.185 16.939 1.00 95.19 465 LYS A O 1
ATOM 3804 N N . GLY A 1 466 ? 6.300 -21.404 19.057 1.00 92.25 466 GLY A N 1
ATOM 3805 C CA . GLY A 1 466 ? 7.625 -21.406 19.683 1.00 92.25 466 GLY A CA 1
ATOM 3806 C C . GLY A 1 466 ? 8.246 -20.016 19.861 1.00 92.25 466 GLY A C 1
ATOM 3807 O O . GLY A 1 466 ? 9.389 -19.932 20.295 1.00 92.25 466 GLY A O 1
ATOM 3808 N N . ASP A 1 467 ? 7.509 -18.938 19.575 1.00 92.81 467 ASP A N 1
ATOM 3809 C CA . ASP A 1 467 ? 7.985 -17.560 19.695 1.00 92.81 467 ASP A CA 1
ATOM 3810 C C . ASP A 1 467 ? 7.036 -16.734 20.570 1.00 92.81 467 ASP A C 1
ATOM 3812 O O . ASP A 1 467 ? 5.989 -16.272 20.123 1.00 92.81 467 ASP A O 1
ATOM 3816 N N . ALA A 1 468 ? 7.405 -16.561 21.840 1.00 89.88 468 ALA A N 1
ATOM 3817 C CA . ALA A 1 468 ? 6.598 -15.848 22.827 1.00 89.88 468 ALA A CA 1
ATOM 3818 C C . ALA A 1 468 ? 6.704 -14.314 22.739 1.00 89.88 468 ALA A C 1
ATOM 3820 O O . ALA A 1 468 ? 6.112 -13.633 23.576 1.00 89.88 468 ALA A O 1
ATOM 3821 N N . THR A 1 469 ? 7.453 -13.756 21.777 1.00 92.25 469 THR A N 1
ATOM 3822 C CA . THR A 1 469 ? 7.508 -12.303 21.580 1.00 92.25 469 THR A CA 1
ATOM 3823 C C . THR A 1 469 ? 6.108 -11.752 21.302 1.00 92.25 469 THR A C 1
ATOM 3825 O O . THR A 1 469 ? 5.332 -12.344 20.551 1.00 92.25 469 THR A O 1
ATOM 3828 N N . ILE A 1 470 ? 5.792 -10.614 21.922 1.00 89.81 470 ILE A N 1
ATOM 3829 C CA . ILE A 1 470 ? 4.555 -9.869 21.680 1.00 89.81 470 ILE A CA 1
ATOM 3830 C C . ILE A 1 470 ? 4.778 -8.974 20.463 1.00 89.81 470 ILE A C 1
ATOM 3832 O O . ILE A 1 470 ? 5.777 -8.257 20.397 1.00 89.81 470 ILE A O 1
ATOM 3836 N N . ALA A 1 471 ? 3.846 -9.013 19.519 1.00 89.94 471 ALA A N 1
ATOM 3837 C CA . ALA A 1 471 ? 3.836 -8.133 18.361 1.00 89.94 471 ALA A CA 1
ATOM 3838 C C . ALA A 1 471 ? 2.426 -7.545 18.209 1.00 89.94 471 ALA A C 1
ATOM 3840 O O . ALA A 1 471 ? 1.444 -8.286 18.134 1.00 89.94 471 ALA A O 1
ATOM 3841 N N . THR A 1 472 ? 2.316 -6.215 18.265 1.00 89.88 472 THR A N 1
ATOM 3842 C CA . THR A 1 472 ? 1.025 -5.506 18.339 1.00 89.88 472 THR A CA 1
ATOM 3843 C C . THR A 1 472 ? 0.150 -5.763 17.111 1.00 89.88 472 THR A C 1
ATOM 3845 O O . THR A 1 472 ? -1.071 -5.868 17.223 1.00 89.88 472 THR A O 1
ATOM 3848 N N . ASP A 1 473 ? 0.782 -5.917 15.949 1.00 88.00 473 ASP A N 1
ATOM 3849 C CA . ASP A 1 473 ? 0.148 -6.297 14.687 1.00 88.00 473 ASP A CA 1
ATOM 3850 C C . ASP A 1 473 ? -0.615 -7.622 14.796 1.00 88.00 473 ASP A C 1
ATOM 3852 O O . ASP A 1 473 ? -1.766 -7.677 14.383 1.00 88.00 473 ASP A O 1
ATOM 3856 N N . THR A 1 474 ? -0.064 -8.654 15.441 1.00 92.50 474 THR A N 1
ATOM 3857 C CA . THR A 1 474 ? -0.754 -9.947 15.598 1.00 92.50 474 THR A CA 1
ATOM 3858 C C . THR A 1 474 ? -2.050 -9.839 16.400 1.00 92.50 474 THR A C 1
ATOM 3860 O O . THR A 1 474 ? -3.009 -10.551 16.105 1.00 92.50 474 THR A O 1
ATOM 3863 N N . LEU A 1 475 ? -2.112 -8.924 17.373 1.00 93.31 475 LEU A N 1
ATOM 3864 C CA . LEU A 1 475 ? -3.295 -8.689 18.207 1.00 93.31 475 LEU A CA 1
ATOM 3865 C C . LEU A 1 475 ? -4.385 -7.968 17.405 1.00 93.31 475 LEU A C 1
ATOM 3867 O O . LEU A 1 475 ? -5.523 -8.434 17.330 1.00 93.31 475 LEU A O 1
ATOM 3871 N N . ALA A 1 476 ? -4.025 -6.855 16.760 1.00 92.06 476 ALA A N 1
ATOM 3872 C CA . ALA A 1 476 ? -4.955 -6.077 15.945 1.00 92.06 476 ALA A CA 1
ATOM 3873 C C . ALA A 1 476 ? -5.430 -6.869 14.717 1.00 92.06 476 ALA A C 1
ATOM 3875 O O . ALA A 1 476 ? -6.618 -6.871 14.381 1.00 92.06 476 ALA A O 1
ATOM 3876 N N . TRP A 1 477 ? -4.514 -7.592 14.072 1.00 94.81 477 TRP A N 1
ATOM 3877 C CA . TRP A 1 477 ? -4.809 -8.377 12.884 1.00 94.81 477 TRP A CA 1
ATOM 3878 C C . TRP A 1 477 ? -5.666 -9.600 13.188 1.00 94.81 477 TRP A C 1
ATOM 3880 O O . TRP A 1 477 ? -6.529 -9.932 12.384 1.00 94.81 477 TRP A O 1
ATOM 3890 N N . ALA A 1 478 ? -5.538 -10.224 14.363 1.00 94.81 478 ALA A N 1
ATOM 3891 C CA . ALA A 1 478 ? -6.444 -11.301 14.755 1.00 94.81 478 ALA A CA 1
ATOM 3892 C C . ALA A 1 478 ? -7.904 -10.847 14.792 1.00 94.81 478 ALA A C 1
ATOM 3894 O O . ALA A 1 478 ? -8.785 -11.528 14.266 1.00 94.81 478 ALA A O 1
ATOM 3895 N N . ILE A 1 479 ? -8.152 -9.665 15.357 1.00 95.06 479 ILE A N 1
ATOM 3896 C CA . ILE A 1 479 ? -9.494 -9.084 15.427 1.00 95.06 479 ILE A CA 1
ATOM 3897 C C . ILE A 1 479 ? -9.994 -8.719 14.029 1.00 95.06 479 ILE A C 1
ATOM 3899 O O . ILE A 1 479 ? -11.136 -9.037 13.700 1.00 95.06 479 ILE A O 1
ATOM 3903 N N . ALA A 1 480 ? -9.153 -8.106 13.193 1.00 94.69 480 ALA A N 1
ATOM 3904 C CA . ALA A 1 480 ? -9.537 -7.689 11.846 1.00 94.69 480 ALA A CA 1
ATOM 3905 C C . ALA A 1 480 ? -9.764 -8.869 10.880 1.00 94.69 480 ALA A C 1
ATOM 3907 O O . ALA A 1 480 ? -10.732 -8.860 10.123 1.00 94.69 480 ALA A O 1
ATOM 3908 N N . ALA A 1 481 ? -8.898 -9.884 10.912 1.00 95.19 481 ALA A N 1
ATOM 3909 C CA . ALA A 1 481 ? -8.938 -11.024 9.999 1.00 95.19 481 ALA A CA 1
ATOM 3910 C C . ALA A 1 481 ? -9.999 -12.062 10.391 1.00 95.19 481 ALA A C 1
ATOM 3912 O O . ALA A 1 481 ? -10.663 -12.617 9.517 1.00 95.19 481 ALA A O 1
ATOM 3913 N N . VAL A 1 482 ? -10.157 -12.345 11.692 1.00 96.62 482 VAL A N 1
ATOM 3914 C CA . VAL A 1 482 ? -11.091 -13.374 12.189 1.00 96.62 482 VAL A CA 1
ATOM 3915 C C . VAL A 1 482 ? -12.460 -12.789 12.528 1.00 96.62 482 VAL A C 1
ATOM 3917 O O . VAL A 1 482 ? -13.484 -13.425 12.273 1.00 96.62 482 VAL A O 1
ATOM 3920 N N . GLY A 1 483 ? -12.491 -11.570 13.063 1.00 96.06 483 GLY A N 1
ATOM 3921 C CA . GLY A 1 483 ? -13.699 -10.913 13.545 1.00 96.06 483 GLY A CA 1
ATOM 3922 C C . GLY A 1 483 ? -14.057 -11.313 14.986 1.00 96.06 483 GLY A C 1
ATOM 3923 O O . GLY A 1 483 ? -13.915 -12.480 15.369 1.00 96.06 483 GLY A O 1
ATOM 3924 N N . PRO A 1 484 ? -14.581 -10.375 15.801 1.00 95.44 484 PRO A N 1
ATOM 3925 C CA . PRO A 1 484 ? -14.819 -10.600 17.230 1.00 95.44 484 PRO A CA 1
ATOM 3926 C C . PRO A 1 484 ? -15.813 -11.737 17.503 1.00 95.44 484 PRO A C 1
ATOM 3928 O O . PRO A 1 484 ? -15.592 -12.549 18.396 1.00 95.44 484 PRO A O 1
ATOM 3931 N N . ALA A 1 485 ? -16.871 -11.859 16.696 1.00 96.25 485 ALA A N 1
ATOM 3932 C CA . ALA A 1 485 ? -17.873 -12.911 16.868 1.00 96.25 485 ALA A CA 1
ATOM 3933 C C . ALA A 1 485 ? -17.294 -14.322 16.660 1.00 96.25 485 ALA A C 1
ATOM 3935 O O . ALA A 1 485 ? -17.617 -15.243 17.410 1.00 96.25 485 ALA A O 1
ATOM 3936 N N . MET A 1 486 ? -16.429 -14.497 15.656 1.00 96.94 486 MET A N 1
ATOM 3937 C CA . MET A 1 486 ? -15.809 -15.793 15.378 1.00 96.94 486 MET A CA 1
ATOM 3938 C C . MET A 1 486 ? -14.723 -16.120 16.403 1.00 96.94 486 MET A C 1
ATOM 3940 O O . MET A 1 486 ? -14.675 -17.247 16.886 1.00 96.94 486 MET A O 1
ATOM 3944 N N . LEU A 1 487 ? -13.906 -15.136 16.794 1.00 96.62 487 LEU A N 1
ATOM 3945 C CA . LEU A 1 487 ? -12.953 -15.291 17.895 1.00 96.62 487 LEU A CA 1
ATOM 3946 C C . LEU A 1 487 ? -13.666 -15.787 19.160 1.00 96.62 487 LEU A C 1
ATOM 3948 O O . LEU A 1 487 ? -13.286 -16.821 19.710 1.00 96.62 487 LEU A O 1
ATOM 3952 N N . PHE A 1 488 ? -14.753 -15.117 19.557 1.00 96.12 488 PHE A N 1
ATOM 3953 C CA . PHE A 1 488 ? -15.537 -15.496 20.729 1.00 96.12 488 PHE A CA 1
ATOM 3954 C C . PHE A 1 488 ? -16.109 -16.914 20.608 1.00 96.12 488 PHE A C 1
ATOM 3956 O O . PHE A 1 488 ? -15.985 -17.712 21.538 1.00 96.12 488 PHE A O 1
ATOM 3963 N N . LYS A 1 489 ? -16.676 -17.264 19.444 1.00 96.75 489 LYS A N 1
ATOM 3964 C CA . LYS A 1 489 ? -17.190 -18.614 19.158 1.00 96.75 489 LYS A CA 1
ATOM 3965 C C . LYS A 1 489 ? -16.110 -19.690 19.302 1.00 96.75 489 LYS A C 1
ATOM 3967 O O . LYS A 1 489 ? -16.387 -20.769 19.819 1.00 96.75 489 LYS A O 1
ATOM 3972 N N . GLU A 1 490 ? -14.885 -19.390 18.885 1.00 96.00 490 GLU A N 1
ATOM 3973 C CA . GLU A 1 490 ? -13.738 -20.285 19.032 1.00 96.00 490 GLU A CA 1
ATOM 3974 C C . GLU A 1 490 ? -13.108 -20.245 20.434 1.00 96.00 490 GLU A C 1
ATOM 3976 O O . GLU A 1 490 ? -12.118 -20.934 20.684 1.00 96.00 490 GLU A O 1
ATOM 3981 N N . GLY A 1 491 ? -13.673 -19.499 21.385 1.00 94.88 491 GLY A N 1
ATOM 3982 C CA . GLY A 1 491 ? -13.162 -19.397 22.754 1.00 94.88 491 GLY A CA 1
ATOM 3983 C C . GLY A 1 491 ? -11.935 -18.493 22.893 1.00 94.88 491 GLY A C 1
ATOM 3984 O O . GLY A 1 491 ? -11.188 -18.621 23.863 1.00 94.88 491 GLY A O 1
ATOM 3985 N N . MET A 1 492 ? -11.711 -17.593 21.935 1.00 96.44 492 MET A N 1
ATOM 3986 C CA . MET A 1 492 ? -10.709 -16.530 22.002 1.00 96.44 492 MET A CA 1
ATOM 3987 C C . MET A 1 492 ? -11.408 -15.212 22.345 1.00 96.44 492 MET A C 1
ATOM 3989 O O . MET A 1 492 ? -12.204 -14.718 21.559 1.00 96.44 492 MET A O 1
ATOM 3993 N N . ASN A 1 493 ? -11.135 -14.646 23.522 1.00 95.75 493 ASN A N 1
ATOM 3994 C CA . ASN A 1 493 ? -11.786 -13.425 24.012 1.00 95.75 493 ASN A CA 1
ATOM 3995 C C . ASN A 1 493 ? -11.247 -12.163 23.289 1.00 95.75 493 ASN A C 1
ATOM 3997 O O . ASN A 1 493 ? -10.108 -11.780 23.578 1.00 95.75 493 ASN A O 1
ATOM 4001 N N . PRO A 1 494 ? -12.024 -11.499 22.404 1.00 95.38 494 PRO A N 1
ATOM 4002 C CA . PRO A 1 494 ? -11.574 -10.308 21.672 1.00 95.38 494 PRO A CA 1
ATOM 4003 C C . PRO A 1 494 ? -11.268 -9.119 22.589 1.00 95.38 494 PRO A C 1
ATOM 4005 O O . PRO A 1 494 ? -10.251 -8.450 22.414 1.00 95.38 494 PRO A O 1
ATOM 4008 N N . GLU A 1 495 ? -12.099 -8.880 23.604 1.00 94.50 495 GLU A N 1
ATOM 4009 C CA . GLU A 1 495 ? -11.877 -7.836 24.608 1.00 94.50 495 GLU A CA 1
ATOM 4010 C C . GLU A 1 495 ? -10.617 -8.130 25.428 1.00 94.50 495 GLU A C 1
ATOM 4012 O O . GLU A 1 495 ? -9.867 -7.220 25.776 1.00 94.50 495 GLU A O 1
ATOM 4017 N N . GLY A 1 496 ? -10.344 -9.411 25.689 1.00 94.75 496 GLY A N 1
ATOM 4018 C CA . GLY A 1 496 ? -9.105 -9.865 26.317 1.00 94.75 496 GLY A CA 1
ATOM 4019 C C . GLY A 1 496 ? -7.865 -9.569 25.468 1.00 94.75 496 GLY A C 1
ATOM 4020 O O . GLY A 1 496 ? -6.856 -9.132 26.016 1.00 94.75 496 GLY A O 1
ATOM 4021 N N . ILE A 1 497 ? -7.948 -9.752 24.145 1.00 94.88 497 ILE A N 1
ATOM 4022 C CA . ILE A 1 497 ? -6.870 -9.414 23.197 1.00 94.88 497 ILE A CA 1
ATOM 4023 C C . ILE A 1 497 ? -6.613 -7.903 23.192 1.00 94.88 497 ILE A C 1
ATOM 4025 O O . ILE A 1 497 ? -5.462 -7.481 23.300 1.00 94.88 497 ILE A O 1
ATOM 4029 N N . MET A 1 498 ? -7.673 -7.090 23.126 1.00 92.88 498 MET A N 1
ATOM 4030 C CA . MET A 1 498 ? -7.564 -5.626 23.170 1.00 92.88 498 MET A CA 1
ATOM 4031 C C . MET A 1 498 ? -6.954 -5.141 24.482 1.00 92.88 498 MET A C 1
ATOM 4033 O O . MET A 1 498 ? -5.985 -4.386 24.471 1.00 92.88 498 MET A O 1
ATOM 4037 N N . LYS A 1 499 ? -7.463 -5.637 25.612 1.00 93.38 499 LYS A N 1
ATOM 4038 C CA . LYS A 1 499 ? -6.934 -5.302 26.934 1.00 93.38 499 LYS A CA 1
ATOM 4039 C C . LYS A 1 499 ? -5.462 -5.695 27.067 1.00 93.38 499 LYS A C 1
ATOM 4041 O O . LYS A 1 499 ? -4.664 -4.913 27.572 1.00 93.38 499 LYS A O 1
ATOM 4046 N N . PHE A 1 500 ? -5.081 -6.876 26.577 1.00 94.38 500 PHE A N 1
ATOM 4047 C CA . PHE A 1 500 ? -3.685 -7.307 26.582 1.00 94.38 500 PHE A CA 1
ATOM 4048 C C . PHE A 1 500 ? -2.792 -6.359 25.768 1.00 94.38 500 PHE A C 1
ATOM 4050 O O . PHE A 1 500 ? -1.696 -6.029 26.225 1.00 94.38 500 PHE A O 1
ATOM 4057 N N . ALA A 1 501 ? -3.255 -5.902 24.597 1.00 92.38 501 ALA A N 1
ATOM 4058 C CA . ALA A 1 501 ? -2.540 -4.921 23.780 1.00 92.38 501 ALA A CA 1
ATOM 4059 C C . ALA A 1 501 ? -2.345 -3.596 24.534 1.00 92.38 501 ALA A C 1
ATOM 4061 O O . ALA A 1 501 ? -1.228 -3.093 24.613 1.00 92.38 501 ALA A O 1
ATOM 4062 N N . GLU A 1 502 ? -3.402 -3.061 25.146 1.00 90.25 502 GLU A N 1
ATOM 4063 C CA . GLU A 1 502 ? -3.340 -1.817 25.923 1.00 90.25 502 GLU A CA 1
ATOM 4064 C C . GLU A 1 502 ? -2.390 -1.924 27.125 1.00 90.25 502 GLU A C 1
ATOM 4066 O O . GLU A 1 502 ? -1.615 -1.010 27.393 1.00 90.25 502 GLU A O 1
ATOM 4071 N N . GLU A 1 503 ? -2.409 -3.045 27.847 1.00 92.00 503 GLU A N 1
ATOM 4072 C CA . GLU A 1 503 ? -1.586 -3.226 29.047 1.00 92.00 503 GLU A CA 1
ATOM 4073 C C . GLU A 1 503 ? -0.100 -3.458 28.733 1.00 92.00 503 GLU A C 1
ATOM 4075 O O . GLU A 1 503 ? 0.756 -3.062 29.525 1.00 92.00 503 GLU A O 1
ATOM 4080 N N . ASN A 1 504 ? 0.224 -4.098 27.602 1.00 91.56 504 ASN A N 1
ATOM 4081 C CA . ASN A 1 504 ? 1.587 -4.569 27.313 1.00 91.56 504 ASN A CA 1
ATOM 4082 C C . ASN A 1 504 ? 2.283 -3.824 26.168 1.00 91.56 504 ASN A C 1
ATOM 4084 O O . ASN A 1 504 ? 3.507 -3.894 26.063 1.00 91.56 504 ASN A O 1
ATOM 4088 N N . CYS A 1 505 ? 1.534 -3.142 25.302 1.00 90.56 505 CYS A N 1
ATOM 4089 C CA . CYS A 1 505 ? 2.079 -2.472 24.121 1.00 90.56 505 CYS A CA 1
ATOM 4090 C C . CYS A 1 505 ? 1.989 -0.945 24.193 1.00 90.56 505 CYS A C 1
ATOM 4092 O O . CYS A 1 505 ? 2.558 -0.294 23.322 1.00 90.56 505 CYS A O 1
ATOM 4094 N N . LEU A 1 506 ? 1.331 -0.374 25.210 1.00 88.31 506 LEU A N 1
ATOM 4095 C CA . LEU A 1 506 ? 1.243 1.074 25.388 1.00 88.31 506 LEU A CA 1
ATOM 4096 C C . LEU A 1 506 ? 2.634 1.680 25.599 1.00 88.31 506 LEU A C 1
ATOM 4098 O O . LEU A 1 506 ? 3.305 1.417 26.601 1.00 88.31 506 LEU A O 1
ATOM 4102 N N . VAL A 1 507 ? 3.036 2.564 24.692 1.00 85.94 507 VAL A N 1
ATOM 4103 C CA . VAL A 1 507 ? 4.290 3.309 24.790 1.00 85.94 507 VAL A CA 1
ATOM 4104 C C . VAL A 1 507 ? 3.981 4.769 25.085 1.00 85.94 507 VAL A C 1
ATOM 4106 O O . VAL A 1 507 ? 3.163 5.402 24.423 1.00 85.94 507 VAL A O 1
ATOM 4109 N N . LYS A 1 508 ? 4.674 5.338 26.075 1.00 88.12 508 LYS A N 1
ATOM 4110 C CA . LYS A 1 508 ? 4.672 6.782 26.339 1.00 88.12 508 LYS A CA 1
ATOM 4111 C C . LYS A 1 508 ? 6.016 7.364 25.939 1.00 88.12 508 LYS A C 1
ATOM 4113 O O . LYS A 1 508 ? 7.051 6.913 26.423 1.00 88.12 508 LYS A O 1
ATOM 4118 N N . THR A 1 509 ? 6.002 8.373 25.077 1.00 88.69 509 THR A N 1
ATOM 4119 C CA . THR A 1 509 ? 7.211 9.064 24.624 1.00 88.69 509 THR A CA 1
ATOM 4120 C C . THR A 1 509 ? 7.013 10.574 24.607 1.00 88.69 509 THR A C 1
ATOM 4122 O O . THR A 1 509 ? 5.892 11.070 24.525 1.00 88.69 509 THR A O 1
ATOM 4125 N N . ASN A 1 510 ? 8.112 11.317 24.687 1.00 91.25 510 ASN A N 1
ATOM 4126 C CA . ASN A 1 510 ? 8.101 12.763 24.521 1.00 91.25 510 ASN A CA 1
ATOM 4127 C C . ASN A 1 510 ? 8.452 13.087 23.069 1.00 91.25 510 ASN A C 1
ATOM 4129 O O . ASN A 1 510 ? 9.534 12.748 22.592 1.00 91.25 510 ASN A O 1
ATOM 4133 N N . PHE A 1 511 ? 7.540 13.752 22.371 1.00 83.56 511 PHE A N 1
ATOM 4134 C CA . PHE A 1 511 ? 7.713 14.177 20.991 1.00 83.56 511 PHE A CA 1
ATOM 4135 C C . PHE A 1 511 ? 7.955 15.685 20.937 1.00 83.56 511 PHE A C 1
ATOM 4137 O O . PHE A 1 511 ? 7.156 16.470 21.448 1.00 83.56 511 PHE A O 1
ATOM 4144 N N . MET A 1 512 ? 9.056 16.096 20.306 1.00 87.31 512 MET A N 1
ATOM 4145 C CA . MET A 1 512 ? 9.328 17.503 20.023 1.00 87.31 512 MET A CA 1
ATOM 4146 C C . MET A 1 512 ? 8.645 17.893 18.714 1.00 87.31 512 MET A C 1
ATOM 4148 O O . MET A 1 512 ? 8.992 17.398 17.641 1.00 87.31 512 MET A O 1
ATOM 4152 N N . ARG A 1 513 ? 7.662 18.785 18.811 1.00 75.31 513 ARG A N 1
ATOM 4153 C CA . ARG A 1 513 ? 6.953 19.354 17.668 1.00 75.31 513 ARG A CA 1
ATOM 4154 C C . ARG A 1 513 ? 7.896 20.233 16.827 1.00 75.31 513 ARG A C 1
ATOM 4156 O O . ARG A 1 513 ? 8.887 20.746 17.349 1.00 75.31 513 ARG A O 1
ATOM 4163 N N . PRO A 1 514 ? 7.585 20.466 15.536 1.00 65.94 514 PRO A N 1
ATOM 4164 C CA . PRO A 1 51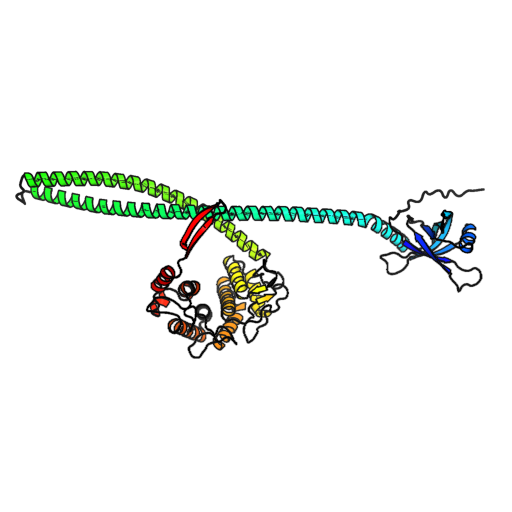4 ? 8.376 21.345 14.666 1.00 65.94 514 PRO A CA 1
ATOM 4165 C C . PRO A 1 514 ? 8.529 22.791 15.165 1.00 65.94 514 PRO A C 1
ATOM 4167 O O . PRO A 1 514 ? 9.450 23.480 14.737 1.00 65.94 514 PRO A O 1
ATOM 4170 N N . ASP A 1 515 ? 7.636 23.247 16.045 1.00 74.50 515 ASP A N 1
ATOM 4171 C CA . ASP A 1 515 ? 7.683 24.562 16.695 1.00 74.50 515 ASP A CA 1
ATOM 4172 C C . ASP A 1 515 ? 8.567 24.593 17.962 1.00 74.50 515 ASP A C 1
ATOM 4174 O O . ASP A 1 515 ? 8.700 25.638 18.595 1.00 74.50 515 ASP A O 1
ATOM 4178 N N . GLY A 1 516 ? 9.188 23.464 18.323 1.00 82.75 516 GLY A N 1
ATOM 4179 C CA . GLY A 1 516 ? 10.034 23.303 19.507 1.00 82.75 516 GLY A CA 1
ATOM 4180 C C . GLY A 1 516 ? 9.291 22.852 20.769 1.00 82.75 516 GLY A C 1
ATOM 4181 O O . GLY A 1 516 ? 9.936 22.556 21.775 1.00 82.75 516 GLY A O 1
ATOM 4182 N N . THR A 1 517 ? 7.960 22.750 20.739 1.00 87.00 517 THR A N 1
ATOM 4183 C CA . THR A 1 517 ? 7.159 22.327 21.896 1.00 87.00 517 THR A CA 1
ATOM 4184 C C . THR A 1 517 ? 7.320 20.832 22.145 1.00 87.00 517 THR A C 1
ATOM 4186 O O . THR A 1 517 ? 7.115 20.020 21.245 1.00 87.00 517 THR A O 1
ATOM 4189 N N . ILE A 1 518 ? 7.635 20.434 23.378 1.00 87.12 518 ILE A N 1
ATOM 4190 C CA . ILE A 1 518 ? 7.670 19.020 23.766 1.00 87.12 518 ILE A CA 1
ATOM 4191 C C . ILE A 1 518 ? 6.290 18.615 24.280 1.00 87.12 518 ILE A C 1
ATOM 4193 O O . ILE A 1 518 ? 5.779 19.215 25.223 1.00 87.12 518 ILE A O 1
ATOM 4197 N N . VAL A 1 519 ? 5.703 17.579 23.687 1.00 86.00 519 VAL A N 1
ATOM 4198 C CA . VAL A 1 519 ? 4.444 16.981 24.147 1.00 86.00 519 VAL A CA 1
ATOM 4199 C C . VAL A 1 519 ? 4.644 15.517 24.511 1.00 86.00 519 VAL A C 1
ATOM 4201 O O . VAL A 1 519 ? 5.374 14.797 23.832 1.00 86.00 519 VAL A O 1
ATOM 4204 N N . SER A 1 520 ? 3.998 15.069 25.588 1.00 87.69 520 SER A N 1
ATOM 4205 C CA . SER A 1 520 ? 3.954 13.649 25.935 1.00 87.69 520 SER A CA 1
ATOM 4206 C C . SER A 1 520 ? 2.860 12.978 25.111 1.00 87.69 520 SER A C 1
ATOM 4208 O O . SER A 1 520 ? 1.705 13.403 25.151 1.00 87.69 520 SER A 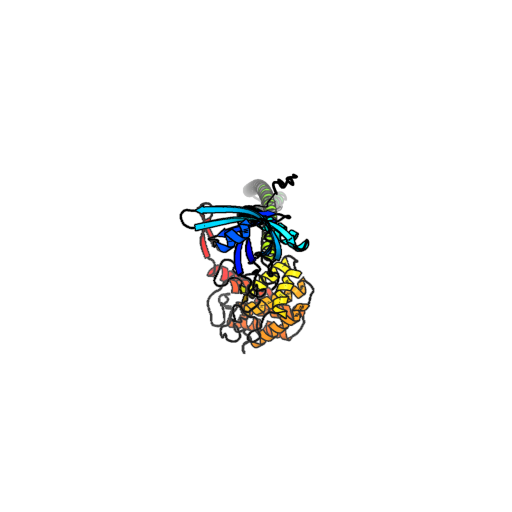O 1
ATOM 4210 N N . VAL A 1 521 ? 3.233 11.962 24.341 1.00 81.50 521 VAL A N 1
ATOM 4211 C CA . VAL A 1 521 ? 2.341 11.199 23.471 1.00 81.50 521 VAL A CA 1
ATOM 4212 C C . VAL A 1 521 ? 2.315 9.761 23.968 1.00 81.50 521 VAL A C 1
ATOM 4214 O O . VAL A 1 521 ? 3.362 9.172 24.243 1.00 81.50 521 VAL A O 1
ATOM 4217 N N . SER A 1 522 ? 1.114 9.208 24.097 1.00 79.38 522 SER A N 1
ATOM 4218 C CA . SER A 1 522 ? 0.877 7.792 24.363 1.00 79.38 522 SER A CA 1
ATOM 4219 C C . SER A 1 522 ? 0.261 7.140 23.132 1.00 79.38 522 SER A C 1
ATOM 4221 O O . SER A 1 522 ? -0.677 7.713 22.574 1.00 79.38 522 SER A O 1
ATOM 4223 N N . GLY A 1 523 ? 0.758 5.973 22.737 1.00 67.44 523 GLY A N 1
ATOM 4224 C CA . GLY A 1 523 ? 0.263 5.213 21.590 1.00 67.44 523 GLY A CA 1
ATOM 4225 C C . GLY A 1 523 ? 0.375 3.720 21.803 1.00 67.44 523 GLY A C 1
ATOM 4226 O O . GLY A 1 523 ? 1.154 3.317 22.701 1.00 67.44 523 GLY A O 1
#

Foldseek 3Di:
DDDDPPPPPFPWLFFPDKWKKWWWAQDPPDRPDTDTFIWIFRTAGLFFTWIKGKADDPVVVVQLVVQFGKTWMFTHAPPDPGTFIFIKGWRDWDWDDDPPIIMIITTIGTPDGDPVVSCVVVVSSVCNVCVVVVVVVVVVVVVVVVVVVVVVVVVVVVVLVVLVVVLVVLVVVLVVLVVVLVVLVVVLVVLVVVLVVLVVVLVVLVVVLVCCVVVNDDDDPVRNVVSVVVNVVSVVVNVVSVVVNVVSVVVNVVSVVSSVVSVVVSVVSVVVNLVVVLVVLVVQQDPPQLAGQPDCPDPVCHQKGFLQNLLVSLVSCLVVVNLVSSVSSLVNLVPPFDDDPQFGFGIARSHPRHRPHRDGFLQSLLSSLVSLLSSCVSVVDCPNVVVSVSSLVLQQVQADPQLFGARDDPGDWGFLNSLLSLLLSLVSNCVVPVDVVSVVSNVSSVSCQCVAFADLVQLEGARGRVGNDGDLCSLVSNCVSQNQVRCVVVVRHNVSSVVSCCVPVWDWDWDQDPVRDTDIDID